Protein AF-A3IGX4-F1 (afdb_monomer)

Secondary structure (DSSP, 8-state):
-PPPP-----HHHHHHHHHHHHHHHHHHHHHHHHHSHHHHHHHTSHHHHHHHHHHHHHHSS--SSHHHHHHHHHHIIIIIHHHHTT---SS-HHHHHHHHHHHHHHHHHTT-SEE-HHHHHHHHHHHHHHHS-TT----HHHHHHIIIIII-SEEEEETTEEEESSHHHHHHHHHHHHHHTTHHHHHHHHHTTT-GGGHHHHHHHHHHSB-HHHHHHHHHS--HHHHHHHHHHTTTSB--HHHHHHHHHHHHHTTTT-HHHHHHHHHHHHHHS-EE-SSSEEEPPPPBHHHHHHHHHHHHTTSS---S------TTTTTSBPBS--HHHHHHHHHHHHT-GGG-BTTBEEEEEPPPHHHHTT-SSPBP-S-TTS--SB---EEEEE-GGGHHHHHHHHTT-HHHHHHHHHHHHHHHTT-TTT-S--HHHHHTS-HHHHHHHHHHHHHHTTTSSSHHHHHIIIIIIT---SS--HHHHHHHHHHTT-EETTEEPPGGGS----SSS-PPTT-----EEEETTEEEES---

Radius of gyration: 28.06 Å; Cα contacts (8 Å, |Δi|>4): 701; chains: 1; bounding box: 70×80×71 Å

Structure (mmCIF, N/CA/C/O backbone):
data_AF-A3IGX4-F1
#
_entry.id   AF-A3IGX4-F1
#
loop_
_atom_site.group_PDB
_atom_site.id
_atom_site.type_symbol
_atom_site.label_atom_id
_atom_site.label_alt_id
_atom_site.label_comp_id
_atom_site.label_asym_id
_atom_site.label_entity_id
_atom_site.label_seq_id
_atom_site.pdbx_PDB_ins_code
_atom_site.Cartn_x
_atom_site.Cartn_y
_atom_site.Cartn_z
_atom_site.occupancy
_atom_site.B_iso_or_equiv
_atom_site.auth_seq_id
_atom_site.auth_comp_id
_atom_site.auth_asym_id
_atom_site.auth_atom_id
_atom_site.pdbx_PDB_model_num
ATOM 1 N N . MET A 1 1 ? 7.700 -53.164 -25.536 1.00 37.16 1 MET A N 1
ATOM 2 C CA . MET A 1 1 ? 8.171 -51.864 -25.018 1.00 37.16 1 MET A CA 1
ATOM 3 C C . MET A 1 1 ? 7.093 -50.872 -25.388 1.00 37.16 1 MET A C 1
ATOM 5 O O . MET A 1 1 ? 6.944 -50.598 -26.568 1.00 37.16 1 MET A O 1
ATOM 9 N N . ASN A 1 2 ? 6.258 -50.500 -24.417 1.00 36.91 2 ASN A N 1
ATOM 10 C CA . ASN A 1 2 ? 5.184 -49.530 -24.612 1.00 36.91 2 ASN A CA 1
ATOM 11 C C . ASN A 1 2 ? 5.800 -48.133 -24.573 1.00 36.91 2 ASN A C 1
ATOM 13 O O . ASN A 1 2 ? 6.368 -47.749 -23.552 1.00 36.91 2 ASN A O 1
ATOM 17 N N . ASP A 1 3 ? 5.703 -47.431 -25.693 1.00 36.25 3 ASP A N 1
ATOM 18 C CA . ASP A 1 3 ? 5.896 -45.988 -25.789 1.00 36.25 3 ASP A CA 1
ATOM 19 C C . ASP A 1 3 ? 4.628 -45.328 -25.209 1.00 36.25 3 ASP A C 1
ATOM 21 O O . ASP A 1 3 ? 3.530 -45.781 -25.553 1.00 36.25 3 ASP A O 1
ATOM 25 N N . PRO A 1 4 ? 4.705 -44.352 -24.287 1.00 43.59 4 PRO A N 1
ATOM 26 C CA . PRO A 1 4 ? 3.504 -43.703 -23.786 1.00 43.59 4 PRO A CA 1
ATOM 27 C C . PRO A 1 4 ? 2.947 -42.791 -24.884 1.00 43.59 4 PRO A C 1
ATOM 29 O O . PRO A 1 4 ? 3.626 -41.874 -25.347 1.00 43.59 4 PRO A O 1
ATOM 32 N N . GLU A 1 5 ? 1.710 -43.062 -25.306 1.00 40.81 5 GLU A N 1
ATOM 33 C CA . GLU A 1 5 ? 0.946 -42.192 -26.198 1.00 40.81 5 GLU A CA 1
ATOM 34 C C . GLU A 1 5 ? 0.907 -40.777 -25.618 1.00 40.81 5 GLU A C 1
ATOM 36 O O . GLU A 1 5 ? 0.406 -40.526 -24.522 1.00 40.81 5 GLU A O 1
ATOM 41 N N . ASN A 1 6 ? 1.485 -39.848 -26.369 1.00 44.06 6 ASN A N 1
ATOM 42 C CA . ASN A 1 6 ? 1.467 -38.430 -26.075 1.00 44.06 6 ASN A CA 1
ATOM 43 C C . ASN A 1 6 ? 0.031 -37.936 -26.332 1.00 44.06 6 ASN A C 1
ATOM 45 O O . ASN A 1 6 ? -0.328 -37.648 -27.475 1.00 44.06 6 ASN A O 1
ATOM 49 N N . GLU A 1 7 ? -0.809 -37.915 -25.293 1.00 48.22 7 GLU A N 1
ATOM 50 C CA . GLU A 1 7 ? -2.168 -37.363 -25.331 1.00 48.22 7 GLU A CA 1
ATOM 51 C C . GLU A 1 7 ? -2.109 -35.882 -25.746 1.00 48.22 7 GLU A C 1
ATOM 53 O O . GLU A 1 7 ? -1.918 -34.974 -24.934 1.00 48.22 7 GLU A O 1
ATOM 58 N N . GLN A 1 8 ? -2.258 -35.617 -27.045 1.00 54.56 8 GLN A N 1
ATOM 59 C CA . GLN A 1 8 ? -2.523 -34.275 -27.546 1.00 54.56 8 GLN A CA 1
ATOM 60 C C . GLN A 1 8 ? -3.914 -33.861 -27.060 1.00 54.56 8 GLN A C 1
ATOM 62 O O . GLN A 1 8 ? -4.932 -34.344 -27.557 1.00 54.56 8 GLN A O 1
ATOM 67 N N . LEU A 1 9 ? -3.949 -32.973 -26.064 1.00 58.16 9 LEU A N 1
ATOM 68 C CA . LEU A 1 9 ? -5.175 -32.351 -25.567 1.00 58.16 9 LEU A CA 1
ATOM 69 C C . LEU A 1 9 ? -5.961 -31.772 -26.751 1.00 58.16 9 LEU A C 1
ATOM 71 O O . LEU A 1 9 ? -5.428 -30.994 -27.542 1.00 58.16 9 LEU A O 1
ATOM 75 N N . THR A 1 10 ? -7.234 -32.147 -26.874 1.00 71.62 10 THR A N 1
ATOM 76 C CA . THR A 1 10 ? -8.124 -31.581 -27.893 1.00 71.62 10 THR A CA 1
ATOM 77 C C . THR A 1 10 ? -8.216 -30.062 -27.724 1.00 71.62 10 THR A C 1
ATOM 79 O O . THR A 1 10 ? -8.159 -29.546 -26.608 1.00 71.62 10 THR A O 1
ATOM 82 N N . GLU A 1 11 ? -8.379 -29.326 -28.827 1.00 67.31 11 GLU A N 1
ATOM 83 C CA . GLU A 1 11 ? -8.369 -27.853 -28.832 1.00 67.31 11 GLU A CA 1
ATOM 84 C C . GLU A 1 11 ? -9.372 -27.241 -27.831 1.00 67.31 11 GLU A C 1
ATOM 86 O O . GLU A 1 11 ? -9.089 -26.219 -27.209 1.00 67.31 11 GLU A O 1
ATOM 91 N N . GLY A 1 12 ? -10.511 -27.905 -27.599 1.00 67.50 12 GLY A N 1
ATOM 92 C CA . GLY A 1 12 ? -11.487 -27.509 -26.580 1.00 67.50 12 GLY A CA 1
ATOM 93 C C . GLY A 1 12 ? -10.979 -27.661 -25.141 1.00 67.50 12 GLY A C 1
ATOM 94 O O . GLY A 1 12 ? -11.166 -26.757 -24.333 1.00 67.50 12 GLY A O 1
ATOM 95 N N . VAL A 1 13 ? -10.287 -28.759 -24.824 1.00 69.75 13 VAL A N 1
ATOM 96 C CA . VAL A 1 13 ? -9.706 -28.995 -23.488 1.00 69.75 13 VAL A CA 1
ATOM 97 C C . VAL A 1 13 ? -8.517 -28.063 -23.239 1.00 69.75 13 VAL A C 1
ATOM 99 O O . VAL A 1 13 ? -8.359 -27.553 -22.131 1.00 69.75 13 VAL A O 1
ATOM 102 N N . ALA A 1 14 ? -7.719 -27.776 -24.271 1.00 68.94 14 ALA A N 1
ATOM 103 C CA . ALA A 1 14 ? -6.631 -26.804 -24.191 1.00 68.94 14 ALA A CA 1
ATOM 104 C C . ALA A 1 14 ? -7.142 -25.378 -23.910 1.00 68.94 14 ALA A C 1
ATOM 106 O O . ALA A 1 14 ? -6.570 -24.688 -23.068 1.00 68.94 14 ALA A O 1
ATOM 107 N N . ARG A 1 15 ? -8.243 -24.954 -24.553 1.00 70.88 15 ARG A N 1
ATOM 108 C CA . ARG A 1 15 ? -8.880 -23.649 -24.290 1.00 70.88 15 ARG A CA 1
ATOM 109 C C . ARG A 1 15 ? -9.440 -23.554 -22.873 1.00 70.88 15 ARG A C 1
ATOM 111 O O . ARG A 1 15 ? -9.095 -22.618 -22.169 1.00 70.88 15 ARG A O 1
ATOM 118 N N . ILE A 1 16 ? -10.208 -24.551 -22.425 1.00 72.88 16 ILE A N 1
ATOM 119 C CA . ILE A 1 16 ? -10.780 -24.566 -21.065 1.00 72.88 16 ILE A CA 1
ATOM 120 C C . ILE A 1 16 ? -9.674 -24.496 -20.006 1.00 72.88 16 ILE A C 1
ATOM 122 O O . ILE A 1 16 ? -9.765 -23.711 -19.066 1.00 72.88 16 ILE A O 1
ATOM 126 N N . ARG A 1 17 ? -8.601 -25.278 -20.176 1.00 71.81 17 ARG A N 1
ATOM 127 C CA . ARG A 1 17 ? -7.460 -25.265 -19.255 1.00 71.81 17 ARG A CA 1
ATOM 128 C C . ARG A 1 17 ? -6.723 -23.922 -19.269 1.00 71.81 17 ARG A C 1
ATOM 130 O O . ARG A 1 17 ? -6.345 -23.440 -18.208 1.00 71.81 17 ARG A O 1
ATOM 137 N N . SER A 1 18 ? -6.549 -23.315 -20.444 1.00 77.31 18 SER A N 1
ATOM 138 C CA . SER A 1 18 ? -5.943 -21.985 -20.584 1.00 77.31 18 SER A CA 1
ATOM 139 C C . SER A 1 18 ? -6.790 -20.893 -19.926 1.00 77.31 18 SER A C 1
ATOM 141 O O . SER A 1 18 ? -6.240 -20.004 -19.280 1.00 77.31 18 SER A O 1
ATOM 143 N N . ASP A 1 19 ? -8.112 -20.947 -20.082 1.00 77.19 19 ASP A N 1
ATOM 144 C CA . ASP A 1 19 ? -9.032 -19.982 -19.477 1.00 77.19 19 ASP A CA 1
ATOM 145 C C . ASP A 1 19 ? -9.048 -20.123 -17.952 1.00 77.19 19 ASP A C 1
ATOM 147 O O . ASP A 1 19 ? -9.011 -19.122 -17.237 1.00 77.19 19 ASP A O 1
ATOM 151 N N . GLN A 1 20 ? -9.030 -21.360 -17.448 1.00 76.38 20 GLN A N 1
ATOM 152 C CA . GLN A 1 20 ? -8.940 -21.632 -16.017 1.00 76.38 20 GLN A CA 1
ATOM 153 C C . GLN A 1 20 ? -7.614 -21.127 -15.429 1.00 76.38 20 GLN A C 1
ATOM 155 O O . GLN A 1 20 ? -7.620 -20.417 -14.428 1.00 76.38 20 GLN A O 1
ATOM 160 N N . GLU A 1 21 ? -6.482 -21.408 -16.078 1.00 76.94 21 GLU A N 1
ATOM 161 C CA . GLU A 1 21 ? -5.171 -20.909 -15.645 1.00 76.94 21 GLU A CA 1
ATOM 162 C C . GLU A 1 21 ? -5.111 -19.371 -15.668 1.00 76.94 21 GLU A C 1
ATOM 164 O O . GLU A 1 21 ? -4.535 -18.745 -14.776 1.00 76.94 21 GLU A O 1
ATOM 169 N N . ALA A 1 22 ? -5.734 -18.729 -16.660 1.00 77.25 22 ALA A N 1
ATOM 170 C CA . ALA A 1 22 ? -5.832 -17.274 -16.714 1.00 77.25 22 ALA A CA 1
ATOM 171 C C . ALA A 1 22 ? -6.669 -16.707 -15.555 1.00 77.25 22 ALA A C 1
ATOM 173 O O . ALA A 1 22 ? -6.272 -15.710 -14.950 1.00 77.25 22 ALA A O 1
ATOM 174 N N . GLN A 1 23 ? -7.794 -17.345 -15.215 1.00 78.50 23 GLN A N 1
ATOM 175 C CA . GLN A 1 23 ? -8.632 -16.956 -14.077 1.00 78.50 23 GLN A CA 1
ATOM 176 C C . GLN A 1 23 ? -7.910 -17.142 -12.740 1.00 78.50 23 GLN A C 1
ATOM 178 O O . GLN A 1 23 ? -7.954 -16.245 -11.899 1.00 78.50 23 GLN A O 1
ATOM 183 N N . GLU A 1 24 ? -7.212 -18.263 -12.554 1.00 79.81 24 GLU A N 1
ATOM 184 C CA . GLU A 1 24 ? -6.430 -18.548 -11.347 1.00 79.81 24 GLU A CA 1
ATOM 185 C C . GLU A 1 24 ? -5.298 -17.526 -11.162 1.00 79.81 24 GLU A C 1
ATOM 187 O O . GLU A 1 24 ? -5.155 -16.947 -10.084 1.00 79.81 24 GLU A O 1
ATOM 192 N N . ASN A 1 25 ? -4.548 -17.221 -12.227 1.00 79.25 25 ASN A N 1
ATOM 193 C CA . ASN A 1 25 ? -3.498 -16.201 -12.186 1.00 79.25 25 ASN A CA 1
ATOM 194 C C . ASN A 1 25 ? -4.061 -14.796 -11.926 1.00 79.25 25 ASN A C 1
ATOM 196 O O . ASN A 1 25 ? -3.468 -14.029 -11.170 1.00 79.25 25 ASN A O 1
ATOM 200 N N . ALA A 1 26 ? -5.206 -14.449 -12.523 1.00 82.50 26 ALA A N 1
ATOM 201 C CA . ALA A 1 26 ? -5.862 -13.167 -12.276 1.00 82.50 26 ALA A CA 1
ATOM 202 C C . ALA A 1 26 ? -6.337 -13.046 -10.820 1.00 82.50 26 ALA A C 1
ATOM 204 O O . ALA A 1 26 ? -6.134 -12.007 -10.192 1.00 82.50 26 ALA A O 1
ATOM 205 N N . ALA A 1 27 ? -6.922 -14.111 -10.267 1.00 79.50 27 ALA A N 1
ATOM 206 C CA . ALA A 1 27 ? -7.344 -14.156 -8.873 1.00 79.50 27 ALA A CA 1
ATOM 207 C C . ALA A 1 27 ? -6.150 -14.003 -7.918 1.00 79.50 27 ALA A C 1
ATOM 209 O O . ALA A 1 27 ? -6.226 -13.207 -6.982 1.00 79.50 27 ALA A O 1
ATOM 210 N N . ASP A 1 28 ? -5.037 -14.695 -8.178 1.00 82.25 28 ASP A N 1
ATOM 211 C CA . ASP A 1 28 ? -3.815 -14.582 -7.375 1.00 82.25 28 ASP A CA 1
ATOM 212 C C . ASP A 1 28 ? -3.180 -13.186 -7.471 1.00 82.25 28 ASP A C 1
ATOM 214 O O . ASP A 1 28 ? -2.835 -12.588 -6.450 1.00 82.25 28 ASP A O 1
ATOM 218 N N . LEU A 1 29 ? -3.120 -12.602 -8.672 1.00 83.62 29 LEU A N 1
ATOM 219 C CA . LEU A 1 29 ? -2.664 -11.226 -8.856 1.00 83.62 29 LEU A CA 1
ATOM 220 C C . LEU A 1 29 ? -3.526 -10.246 -8.051 1.00 83.62 29 LEU A C 1
ATOM 222 O O . LEU A 1 29 ? -3.002 -9.411 -7.314 1.00 83.62 29 LEU A O 1
ATOM 226 N N . CYS A 1 30 ? -4.853 -10.358 -8.157 1.00 80.31 30 CYS A N 1
ATOM 227 C CA . CYS A 1 30 ? -5.776 -9.551 -7.367 1.00 80.31 30 CYS A CA 1
ATOM 228 C C . CYS A 1 30 ? -5.617 -9.816 -5.868 1.00 80.31 30 CYS A C 1
ATOM 230 O O . CYS A 1 30 ? -5.821 -8.916 -5.063 1.00 80.31 30 CYS A O 1
ATOM 232 N N . LYS A 1 31 ? -5.284 -11.024 -5.436 1.00 80.19 31 LYS A N 1
ATOM 233 C CA . LYS A 1 31 ? -5.036 -11.292 -4.022 1.00 80.19 31 LYS A CA 1
ATOM 234 C C . LYS A 1 31 ? -3.799 -10.533 -3.538 1.00 80.19 31 LYS A C 1
ATOM 236 O O . LYS A 1 31 ? -3.883 -9.759 -2.591 1.00 80.19 31 LYS A O 1
ATOM 241 N N . GLN A 1 32 ? -2.682 -10.645 -4.251 1.00 80.31 32 GLN A N 1
ATOM 242 C CA . GLN A 1 32 ? -1.430 -9.980 -3.878 1.00 80.31 32 GLN A CA 1
ATOM 243 C C . GLN A 1 32 ? -1.492 -8.454 -3.980 1.00 80.31 32 GLN A C 1
ATOM 245 O O . GLN A 1 32 ? -0.954 -7.760 -3.119 1.00 80.31 32 GLN A O 1
ATOM 250 N N . LEU A 1 33 ? -2.182 -7.923 -4.993 1.00 79.50 33 LEU A N 1
ATOM 251 C CA . LEU A 1 33 ? -2.343 -6.481 -5.182 1.00 79.50 33 LEU A CA 1
ATOM 252 C C . LEU A 1 33 ? -3.046 -5.825 -3.987 1.00 79.50 33 LEU A C 1
ATOM 254 O O . LEU A 1 33 ? -2.643 -4.760 -3.536 1.00 79.50 33 LEU A O 1
ATOM 258 N N . PHE A 1 34 ? -4.090 -6.471 -3.468 1.00 76.00 34 PHE A N 1
ATOM 259 C CA . PHE A 1 34 ? -4.880 -5.945 -2.354 1.00 76.00 34 PHE A CA 1
ATOM 260 C C . PHE A 1 34 ? -4.352 -6.386 -0.980 1.00 76.00 34 PHE A C 1
ATOM 262 O O . PHE A 1 34 ? -4.745 -5.814 0.032 1.00 76.00 34 PHE A O 1
ATOM 269 N N . ALA A 1 35 ? -3.419 -7.341 -0.935 1.00 72.12 35 ALA A N 1
ATOM 270 C CA . ALA A 1 35 ? -2.675 -7.688 0.274 1.00 72.12 35 ALA A CA 1
ATOM 271 C C . ALA A 1 35 ? -1.712 -6.575 0.717 1.00 72.12 35 ALA A C 1
ATOM 273 O O . ALA A 1 35 ? -1.326 -6.544 1.884 1.00 72.12 35 ALA A O 1
ATOM 274 N N . ASN A 1 36 ? -1.316 -5.665 -0.182 1.00 71.94 36 ASN A N 1
ATOM 275 C CA . ASN A 1 36 ? -0.449 -4.531 0.127 1.00 71.94 36 ASN A CA 1
ATOM 276 C C . ASN A 1 36 ? -0.948 -3.252 -0.559 1.00 71.94 36 ASN A C 1
ATOM 278 O O . ASN A 1 36 ? -0.816 -3.070 -1.770 1.00 71.94 36 ASN A O 1
ATOM 282 N N . LEU A 1 37 ? -1.448 -2.324 0.256 1.00 67.00 37 LEU A N 1
ATOM 283 C CA . LEU A 1 37 ? -2.037 -1.058 -0.183 1.00 67.00 37 LEU A CA 1
ATOM 284 C C . LEU A 1 37 ? -1.091 -0.189 -1.036 1.00 67.00 37 LEU A C 1
ATOM 286 O O . LEU A 1 37 ? -1.584 0.592 -1.846 1.00 67.00 37 LEU A O 1
ATOM 290 N N . ALA A 1 38 ? 0.238 -0.375 -0.947 1.00 64.44 38 ALA A N 1
ATOM 291 C CA . ALA A 1 38 ? 1.223 0.333 -1.781 1.00 64.44 38 ALA A CA 1
ATOM 292 C C . ALA A 1 38 ? 0.959 0.142 -3.279 1.00 64.44 38 ALA A C 1
ATOM 294 O O . ALA A 1 38 ? 1.183 1.043 -4.090 1.00 64.44 38 ALA A O 1
ATOM 295 N N . PHE A 1 39 ? 0.498 -1.053 -3.656 1.00 65.19 39 PHE A N 1
ATOM 296 C CA . PHE A 1 39 ? 0.269 -1.394 -5.052 1.00 65.19 39 PHE A CA 1
ATOM 297 C C . PHE A 1 39 ? -1.057 -0.898 -5.581 1.00 65.19 39 PHE A C 1
ATOM 299 O O . PHE A 1 39 ? -1.172 -0.730 -6.791 1.00 65.19 39 PHE A O 1
ATOM 306 N N . ASN A 1 40 ? -2.033 -0.639 -4.715 1.00 62.38 40 ASN A N 1
ATOM 307 C CA . ASN A 1 40 ? -3.336 -0.160 -5.151 1.00 62.38 40 ASN A CA 1
ATOM 308 C C . ASN A 1 40 ? -3.212 1.236 -5.786 1.00 62.38 40 ASN A C 1
ATOM 310 O O . ASN A 1 40 ? -3.733 1.472 -6.874 1.00 62.38 40 ASN A O 1
ATOM 314 N N . ASP A 1 41 ? -2.415 2.124 -5.182 1.00 59.22 41 ASP A N 1
ATOM 315 C CA . ASP A 1 41 ? -2.112 3.434 -5.771 1.00 59.22 41 ASP A CA 1
ATOM 316 C C . ASP A 1 41 ? -1.296 3.314 -7.064 1.00 59.22 41 ASP A C 1
ATOM 318 O O . ASP A 1 41 ? -1.547 4.029 -8.035 1.00 59.22 41 ASP A O 1
ATOM 322 N N . LEU A 1 42 ? -0.357 2.365 -7.118 1.00 62.91 42 LEU A N 1
ATOM 323 C CA . LEU A 1 42 ? 0.476 2.134 -8.296 1.00 62.91 42 LEU A CA 1
ATOM 324 C C . LEU A 1 42 ? -0.337 1.576 -9.479 1.00 62.91 42 LEU A C 1
ATOM 326 O O . LEU A 1 42 ? -0.167 2.010 -10.616 1.00 62.91 42 LEU A O 1
ATOM 330 N N . ALA A 1 43 ? -1.265 0.659 -9.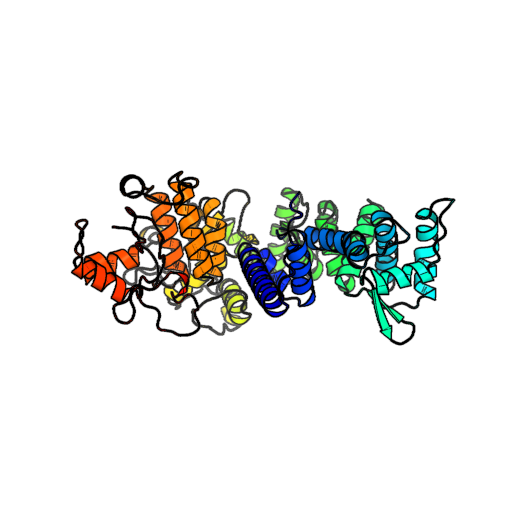212 1.00 64.62 43 ALA A N 1
ATOM 331 C CA . ALA A 1 43 ? -2.123 0.002 -10.195 1.00 64.62 43 ALA A CA 1
ATOM 332 C C . ALA A 1 43 ? -3.176 0.923 -10.836 1.00 64.62 43 ALA A C 1
ATOM 334 O O . ALA A 1 43 ? -3.791 0.543 -11.831 1.00 64.62 43 ALA A O 1
ATOM 335 N N . ARG A 1 44 ? -3.373 2.146 -10.325 1.00 63.47 44 ARG A N 1
ATOM 336 C CA . ARG A 1 44 ? -4.262 3.148 -10.946 1.00 63.47 44 ARG A CA 1
ATOM 337 C C . ARG A 1 44 ? -3.743 3.664 -12.281 1.00 63.47 44 ARG A C 1
ATOM 339 O O . ARG A 1 44 ? -4.524 4.155 -13.092 1.00 63.47 44 ARG A O 1
ATOM 346 N N . ASN A 1 45 ? -2.438 3.562 -12.517 1.00 61.34 45 ASN A N 1
ATOM 347 C CA . ASN A 1 45 ? -1.857 3.895 -13.805 1.00 61.34 45 ASN A CA 1
ATOM 348 C C . ASN A 1 45 ? -1.975 2.670 -14.744 1.00 61.34 45 ASN A C 1
ATOM 350 O O . ASN A 1 45 ? -1.410 1.619 -14.429 1.00 61.34 45 ASN A O 1
ATOM 354 N N . PRO A 1 46 ? -2.667 2.782 -15.900 1.00 63.91 46 PRO A N 1
ATOM 355 C CA . PRO A 1 46 ? -2.883 1.674 -16.839 1.00 63.91 46 PRO A CA 1
ATOM 356 C C . PRO A 1 46 ? -1.603 0.953 -17.288 1.00 63.91 46 PRO A C 1
ATOM 358 O O . PRO A 1 46 ? -1.605 -0.260 -17.511 1.00 63.91 46 PRO A O 1
ATOM 361 N N . LEU A 1 47 ? -0.484 1.678 -17.376 1.00 63.44 47 LEU A N 1
ATOM 362 C CA . LEU A 1 47 ? 0.820 1.074 -17.617 1.00 63.44 47 LEU A CA 1
ATOM 363 C C . LEU A 1 47 ? 1.245 0.210 -16.434 1.00 63.44 47 LEU A C 1
ATOM 365 O O . LEU A 1 47 ? 1.639 -0.938 -16.611 1.00 63.44 47 LEU A O 1
ATOM 369 N N . LEU A 1 48 ? 1.192 0.773 -15.231 1.00 67.75 48 LEU A N 1
ATOM 370 C CA . LEU A 1 48 ? 1.688 0.124 -14.029 1.00 67.75 48 LEU A CA 1
ATOM 371 C C . LEU A 1 48 ? 0.886 -1.133 -13.696 1.00 67.75 48 LEU A C 1
ATOM 373 O O . LEU A 1 48 ? 1.493 -2.126 -13.321 1.00 67.75 48 LEU A O 1
ATOM 377 N N . ILE A 1 49 ? -0.430 -1.167 -13.921 1.00 75.25 49 ILE A N 1
ATOM 378 C CA . ILE A 1 49 ? -1.191 -2.421 -13.789 1.00 75.25 49 ILE A CA 1
ATOM 379 C C . ILE A 1 49 ? -0.782 -3.457 -14.841 1.00 75.25 49 ILE A C 1
ATOM 381 O O . ILE A 1 49 ? -0.620 -4.631 -14.513 1.00 75.25 49 ILE A O 1
ATOM 385 N N . THR A 1 50 ? -0.534 -3.033 -16.084 1.00 73.19 50 THR A N 1
ATOM 386 C CA . THR A 1 50 ? -0.038 -3.925 -17.146 1.00 73.19 50 THR A CA 1
ATOM 387 C C . THR A 1 50 ? 1.332 -4.496 -16.769 1.00 73.19 50 THR A C 1
ATOM 389 O O . THR A 1 50 ? 1.588 -5.689 -16.898 1.00 73.19 50 THR A O 1
ATOM 392 N N . MET A 1 51 ? 2.199 -3.651 -16.227 1.00 70.88 51 MET A N 1
ATOM 393 C CA . MET A 1 51 ? 3.528 -3.970 -15.716 1.00 70.88 51 MET A CA 1
ATOM 394 C C . MET A 1 51 ? 3.515 -4.914 -14.511 1.00 70.88 51 MET A C 1
ATOM 396 O O . MET A 1 51 ? 4.285 -5.875 -14.468 1.00 70.88 51 MET A O 1
ATOM 400 N N . ILE A 1 52 ? 2.632 -4.656 -13.547 1.00 76.44 52 ILE A N 1
ATOM 401 C CA . ILE A 1 52 ? 2.386 -5.504 -12.379 1.00 76.44 52 ILE A CA 1
ATOM 402 C C . ILE A 1 52 ? 1.917 -6.883 -12.858 1.00 76.44 52 ILE A C 1
ATOM 404 O O . ILE A 1 52 ? 2.481 -7.890 -12.438 1.00 76.44 52 ILE A O 1
ATOM 408 N N . ALA A 1 53 ? 0.963 -6.941 -13.792 1.00 80.75 53 ALA A N 1
ATOM 409 C CA . ALA A 1 53 ? 0.461 -8.196 -14.350 1.00 80.75 53 ALA A CA 1
ATOM 410 C C . ALA A 1 53 ? 1.544 -8.982 -15.110 1.00 80.75 53 ALA A C 1
ATOM 412 O O . ALA A 1 53 ? 1.652 -10.197 -14.951 1.00 80.75 53 ALA A O 1
ATOM 413 N N . VAL A 1 54 ? 2.386 -8.303 -15.900 1.00 74.88 54 VAL A N 1
ATOM 414 C CA . VAL A 1 54 ? 3.521 -8.932 -16.600 1.00 74.88 54 VAL A CA 1
ATOM 415 C C . VAL A 1 54 ? 4.546 -9.484 -15.608 1.00 74.88 54 VAL A C 1
ATOM 417 O O . VAL A 1 54 ? 5.016 -10.606 -15.783 1.00 74.88 54 VAL A O 1
ATOM 420 N N . THR A 1 55 ? 4.864 -8.733 -14.552 1.00 74.75 55 THR A N 1
ATOM 421 C CA . THR A 1 55 ? 5.815 -9.167 -13.515 1.00 74.75 55 THR A CA 1
ATOM 422 C C . THR A 1 55 ? 5.274 -10.367 -12.743 1.00 74.75 55 THR A C 1
ATOM 424 O O . THR A 1 55 ? 5.975 -11.364 -12.587 1.00 74.75 55 THR A O 1
ATOM 427 N N . HIS A 1 56 ? 4.008 -10.310 -12.321 1.00 83.12 56 HIS A N 1
ATOM 428 C CA . HIS A 1 56 ? 3.332 -11.405 -11.625 1.00 83.12 56 HIS A CA 1
ATOM 429 C C . HIS A 1 56 ? 3.280 -12.677 -12.472 1.00 83.12 56 HIS A C 1
ATOM 431 O O . HIS A 1 56 ? 3.631 -13.747 -11.984 1.00 83.12 56 HIS A O 1
ATOM 437 N N . ARG A 1 57 ? 2.976 -12.565 -13.771 1.00 78.00 57 ARG A N 1
ATOM 438 C CA . ARG A 1 57 ? 2.992 -13.714 -14.688 1.00 78.00 57 ARG A CA 1
ATOM 439 C C . ARG A 1 57 ? 4.354 -14.415 -14.739 1.00 78.00 57 ARG A C 1
ATOM 441 O O . ARG A 1 57 ? 4.403 -15.628 -14.926 1.00 78.00 57 ARG A O 1
ATOM 448 N N . SER A 1 58 ? 5.451 -13.669 -14.616 1.00 70.38 58 SER A N 1
ATOM 449 C CA . SER A 1 58 ? 6.806 -14.225 -14.692 1.00 70.38 58 SER A CA 1
ATOM 450 C C . SER A 1 58 ? 7.353 -14.713 -13.352 1.00 70.38 58 SER A C 1
ATOM 452 O O . SER A 1 58 ? 8.028 -15.739 -13.329 1.00 70.38 58 SER A O 1
ATOM 454 N N . GLU A 1 59 ? 7.079 -14.015 -12.248 1.00 67.44 59 GLU A N 1
ATOM 455 C CA . GLU A 1 59 ? 7.694 -14.301 -10.941 1.00 67.44 59 GLU A CA 1
ATOM 456 C C . GLU A 1 59 ? 6.725 -14.850 -9.887 1.00 67.44 59 GLU A C 1
ATOM 458 O O . GLU A 1 59 ? 7.157 -15.234 -8.802 1.00 67.44 59 GLU A O 1
ATOM 463 N N . LYS A 1 60 ? 5.423 -14.913 -10.191 1.00 71.06 60 LYS A N 1
ATOM 464 C CA . LYS A 1 60 ? 4.310 -15.260 -9.288 1.00 71.06 60 LYS A CA 1
ATOM 465 C C . LYS A 1 60 ? 4.156 -14.374 -8.055 1.00 71.06 60 LYS A C 1
ATOM 467 O O . LYS A 1 60 ? 3.075 -14.378 -7.491 1.00 71.06 60 LYS A O 1
ATOM 472 N N . THR A 1 61 ? 5.167 -13.618 -7.628 1.00 71.69 61 THR A N 1
ATOM 473 C CA . THR A 1 61 ? 5.089 -12.695 -6.489 1.00 71.69 61 THR A CA 1
ATOM 474 C C . THR A 1 61 ? 5.319 -11.249 -6.908 1.00 71.69 61 THR A C 1
ATOM 476 O O . THR A 1 61 ? 6.208 -10.939 -7.708 1.00 71.69 61 THR A O 1
ATOM 479 N N . LEU A 1 62 ? 4.517 -10.338 -6.359 1.00 70.62 62 LEU A N 1
ATOM 480 C CA . LEU A 1 62 ? 4.725 -8.907 -6.547 1.00 70.62 62 LEU A CA 1
ATOM 481 C C . LEU A 1 62 ? 5.855 -8.383 -5.637 1.00 70.62 62 LEU A C 1
ATOM 483 O O . LEU A 1 62 ? 5.981 -8.838 -4.499 1.00 70.62 62 LEU A O 1
ATOM 487 N N . PRO A 1 63 ? 6.682 -7.433 -6.123 1.00 68.19 63 PRO A N 1
ATOM 488 C CA . PRO A 1 63 ? 7.563 -6.584 -5.305 1.00 68.19 63 PRO A CA 1
ATOM 489 C C . PRO A 1 63 ? 6.870 -5.958 -4.098 1.00 68.19 63 PRO A C 1
ATOM 491 O O . PRO A 1 63 ? 5.658 -6.052 -3.991 1.00 68.19 63 PRO A O 1
ATOM 494 N N . THR A 1 64 ? 7.597 -5.238 -3.237 1.00 63.31 64 THR A N 1
ATOM 495 C CA . THR A 1 64 ? 6.983 -4.350 -2.217 1.00 63.31 64 THR A CA 1
ATOM 496 C C . THR A 1 64 ? 7.210 -2.861 -2.477 1.00 63.31 64 THR A C 1
ATOM 498 O O . THR A 1 64 ? 6.507 -2.031 -1.907 1.00 63.31 64 THR A O 1
ATOM 501 N N . GLU A 1 65 ? 8.142 -2.512 -3.369 1.00 70.38 65 GLU A N 1
ATOM 502 C CA . GLU A 1 65 ? 8.524 -1.128 -3.673 1.00 70.38 65 GLU A CA 1
ATOM 503 C C . GLU A 1 65 ? 8.402 -0.799 -5.170 1.00 70.38 65 GLU A C 1
ATOM 505 O O . GLU A 1 65 ? 8.631 -1.646 -6.039 1.00 70.38 65 GLU A O 1
ATOM 510 N N . ARG A 1 66 ? 8.092 0.470 -5.488 1.00 75.12 66 ARG A N 1
ATOM 511 C CA . ARG A 1 66 ? 7.990 0.956 -6.878 1.00 75.12 66 ARG A CA 1
ATOM 512 C C . ARG A 1 66 ? 9.316 0.798 -7.626 1.00 75.12 66 ARG A C 1
ATOM 514 O O . ARG A 1 66 ? 9.301 0.345 -8.761 1.00 75.12 66 ARG A O 1
ATOM 521 N N . GLU A 1 67 ? 10.453 1.115 -7.005 1.00 82.44 67 GLU A N 1
ATOM 522 C CA . GLU A 1 67 ? 11.783 0.923 -7.617 1.00 82.44 67 GLU A CA 1
ATOM 523 C C . GLU A 1 67 ? 12.011 -0.528 -8.037 1.00 82.44 67 GLU A C 1
ATOM 525 O O . GLU A 1 67 ? 12.406 -0.785 -9.174 1.00 82.44 67 GLU A O 1
ATOM 530 N N . GLU A 1 68 ? 11.713 -1.470 -7.143 1.00 80.88 68 GLU A N 1
ATOM 531 C CA . GLU A 1 68 ? 11.903 -2.889 -7.401 1.00 80.88 68 GLU A CA 1
ATOM 532 C C . GLU A 1 68 ? 11.031 -3.371 -8.562 1.00 80.88 68 GLU A C 1
ATOM 534 O O . GLU A 1 68 ? 11.501 -4.147 -9.394 1.00 80.88 68 GLU A O 1
ATOM 539 N N . LEU A 1 69 ? 9.794 -2.880 -8.660 1.00 78.81 69 LEU A N 1
ATOM 540 C CA . LEU A 1 69 ? 8.930 -3.173 -9.798 1.00 78.81 69 LEU A CA 1
ATOM 541 C C . LEU A 1 69 ? 9.584 -2.747 -11.119 1.00 78.81 69 LEU A C 1
ATOM 543 O O . LEU A 1 69 ? 9.711 -3.569 -12.027 1.00 78.81 69 LEU A O 1
ATOM 547 N N . TYR A 1 70 ? 10.059 -1.502 -11.224 1.00 84.25 70 TYR A N 1
ATOM 548 C CA . TYR A 1 70 ? 10.736 -1.033 -12.440 1.00 84.25 70 TYR A CA 1
ATOM 549 C C . TYR A 1 70 ? 12.017 -1.819 -12.719 1.00 84.25 70 TYR A C 1
ATOM 551 O O . TYR A 1 70 ? 12.256 -2.205 -13.864 1.00 84.25 70 TYR A O 1
ATOM 559 N N . ARG A 1 71 ? 12.806 -2.137 -11.686 1.00 87.56 71 ARG A N 1
ATOM 560 C CA . ARG A 1 71 ? 13.996 -2.985 -11.815 1.00 87.56 71 ARG A CA 1
ATOM 561 C C . ARG A 1 71 ? 13.643 -4.325 -12.458 1.00 87.56 71 ARG A C 1
ATOM 563 O O . ARG A 1 71 ? 14.160 -4.619 -13.536 1.00 87.56 71 ARG A O 1
ATOM 570 N N . LYS A 1 72 ? 12.706 -5.071 -11.865 1.00 83.81 72 LYS A N 1
ATOM 571 C CA . LYS A 1 72 ? 12.277 -6.389 -12.354 1.00 83.81 72 LYS A CA 1
ATOM 572 C C . LYS A 1 72 ? 11.712 -6.337 -13.768 1.00 83.81 72 LYS A C 1
ATOM 574 O O . LYS A 1 72 ? 12.042 -7.186 -14.589 1.00 83.81 72 LYS A O 1
ATOM 579 N N . ILE A 1 73 ? 10.919 -5.317 -14.095 1.00 82.31 73 ILE A N 1
ATOM 580 C CA . ILE A 1 73 ? 10.357 -5.175 -15.444 1.00 82.31 73 ILE A CA 1
ATOM 581 C C . ILE A 1 73 ? 11.449 -4.896 -16.464 1.00 82.31 73 ILE A C 1
ATOM 583 O O . ILE A 1 73 ? 11.462 -5.518 -17.523 1.00 82.31 73 ILE A O 1
ATOM 587 N N . THR A 1 74 ? 12.375 -3.982 -16.167 1.00 88.69 74 THR A N 1
ATOM 588 C CA . THR A 1 74 ? 13.485 -3.716 -17.091 1.00 88.69 74 THR A CA 1
ATOM 589 C C . THR A 1 74 ? 14.333 -4.967 -17.309 1.00 88.69 74 THR A C 1
ATOM 591 O O . THR A 1 74 ? 14.692 -5.259 -18.448 1.00 88.69 74 THR A O 1
ATOM 594 N N . ASP A 1 75 ? 14.569 -5.756 -16.260 1.00 87.69 75 ASP A N 1
ATOM 595 C CA . ASP A 1 75 ? 15.322 -7.006 -16.351 1.00 87.69 75 ASP A CA 1
ATOM 596 C C . ASP A 1 75 ? 14.557 -8.069 -17.167 1.00 87.69 75 ASP A C 1
ATOM 598 O O . ASP A 1 75 ? 15.147 -8.714 -18.039 1.00 87.69 75 ASP A O 1
ATOM 602 N N . LEU A 1 76 ? 13.237 -8.191 -16.980 1.00 84.31 76 LEU A N 1
ATOM 603 C CA . LEU A 1 76 ? 12.350 -9.071 -17.752 1.00 84.31 76 LEU A CA 1
ATOM 604 C C . LEU A 1 76 ? 12.311 -8.683 -19.236 1.00 84.31 76 LEU A C 1
ATOM 606 O O . LEU A 1 76 ? 12.442 -9.551 -20.103 1.00 84.31 76 LEU A O 1
ATOM 610 N N . LEU A 1 77 ? 12.158 -7.394 -19.551 1.00 86.19 77 LEU A N 1
ATOM 611 C CA . LEU A 1 77 ? 12.082 -6.898 -20.930 1.00 86.19 77 LEU A CA 1
ATOM 612 C C . LEU A 1 77 ? 13.412 -7.043 -21.679 1.00 86.19 77 LEU A C 1
ATOM 614 O O . LEU A 1 77 ? 13.404 -7.297 -22.884 1.00 86.19 77 LEU A O 1
ATOM 618 N N . LEU A 1 78 ? 14.539 -6.915 -20.975 1.00 89.94 78 LEU A N 1
ATOM 619 C CA . LEU A 1 78 ? 15.878 -7.050 -21.552 1.00 89.94 78 LEU A CA 1
ATOM 620 C C . LEU A 1 78 ? 16.392 -8.498 -21.582 1.00 89.94 78 LEU A C 1
ATOM 622 O O . LEU A 1 78 ? 17.276 -8.793 -22.382 1.00 89.94 78 LEU A O 1
ATOM 626 N N . SER A 1 79 ? 15.866 -9.398 -20.745 1.00 86.06 79 SER A N 1
ATOM 627 C CA . SER A 1 79 ? 16.394 -10.769 -20.611 1.00 86.06 79 SER A CA 1
ATOM 628 C C . SER A 1 79 ? 15.383 -11.835 -21.028 1.00 86.06 79 SER A C 1
ATOM 630 O O . SER A 1 79 ? 15.653 -12.651 -21.908 1.00 86.06 79 SER A O 1
ATOM 632 N N . THR A 1 80 ? 14.195 -11.817 -20.427 1.00 78.56 80 THR A N 1
ATOM 633 C CA . THR A 1 80 ? 13.192 -12.886 -20.545 1.00 78.56 80 THR A CA 1
ATOM 634 C C . THR A 1 80 ? 12.365 -12.761 -21.826 1.00 78.56 80 THR A C 1
ATOM 636 O O . THR A 1 80 ? 12.098 -13.752 -22.506 1.00 78.56 80 THR A O 1
ATOM 639 N N . ARG A 1 81 ? 11.980 -11.539 -22.218 1.00 78.06 81 ARG A N 1
ATOM 640 C CA . ARG A 1 81 ? 11.154 -11.295 -23.416 1.00 78.06 81 ARG A CA 1
ATOM 641 C C . ARG A 1 81 ? 11.820 -11.725 -24.738 1.00 78.06 81 ARG A C 1
ATOM 643 O O . ARG A 1 81 ? 11.123 -12.358 -25.534 1.00 78.06 81 ARG A O 1
ATOM 650 N N . PRO A 1 82 ? 13.118 -11.450 -24.997 1.00 81.75 82 PRO A N 1
ATOM 651 C CA . PRO A 1 82 ? 13.811 -11.964 -26.182 1.00 81.75 82 PRO A CA 1
ATOM 652 C C . PRO A 1 82 ? 13.762 -13.494 -26.269 1.00 81.75 82 PRO A C 1
ATOM 654 O O . PRO A 1 82 ? 13.395 -14.036 -27.311 1.00 81.75 82 PRO A O 1
ATOM 657 N N . TYR A 1 83 ? 14.013 -14.181 -25.147 1.00 72.75 83 TYR A N 1
ATOM 658 C CA . TYR A 1 83 ? 13.972 -15.642 -25.069 1.00 72.75 83 TYR A CA 1
ATOM 659 C C . TYR A 1 83 ? 12.600 -16.203 -25.476 1.00 72.75 83 TYR A C 1
ATOM 661 O O . TYR A 1 83 ? 12.527 -17.096 -26.314 1.00 72.75 83 TYR A O 1
ATOM 669 N N . HIS A 1 84 ? 11.499 -15.625 -24.979 1.00 70.44 84 HIS A N 1
ATOM 670 C CA . HIS A 1 84 ? 10.143 -16.038 -25.377 1.00 70.44 84 HIS A CA 1
ATOM 671 C C . HIS A 1 84 ? 9.807 -15.756 -26.847 1.00 70.44 84 HIS A C 1
ATOM 673 O O . HIS A 1 84 ? 8.981 -16.456 -27.430 1.00 70.44 84 HIS A O 1
ATOM 679 N N . LYS A 1 85 ? 10.438 -14.749 -27.459 1.00 73.50 85 LYS A N 1
ATOM 680 C CA . LYS A 1 85 ? 10.332 -14.471 -28.899 1.00 73.50 85 LYS A CA 1
ATOM 681 C C . LYS A 1 85 ? 11.254 -15.361 -29.747 1.00 73.50 85 LYS A C 1
ATOM 683 O O . LYS A 1 85 ? 11.336 -15.146 -30.953 1.00 73.50 85 LYS A O 1
ATOM 688 N N . ASN A 1 86 ? 11.936 -16.342 -29.144 1.00 79.69 86 ASN A N 1
ATOM 689 C CA . ASN A 1 86 ? 12.954 -17.180 -29.786 1.00 79.69 86 ASN A CA 1
ATOM 690 C C . ASN A 1 86 ? 14.037 -16.349 -30.496 1.00 79.69 86 ASN A C 1
ATOM 692 O O . ASN A 1 86 ? 14.500 -16.699 -31.580 1.00 79.69 86 ASN A O 1
ATOM 696 N N . THR A 1 87 ? 14.421 -15.224 -29.891 1.00 85.69 87 THR A N 1
ATOM 697 C CA . THR A 1 87 ? 15.452 -14.321 -30.405 1.00 85.69 87 THR A CA 1
ATOM 698 C C . THR A 1 87 ? 16.420 -13.925 -29.293 1.00 85.69 87 THR A C 1
ATOM 700 O O . THR A 1 87 ? 16.178 -14.171 -28.111 1.00 85.69 87 THR A O 1
ATOM 703 N N . LEU A 1 88 ? 17.540 -13.314 -29.662 1.00 84.38 88 LEU A N 1
ATOM 704 C CA . LEU A 1 88 ? 18.551 -12.830 -28.731 1.00 84.38 88 LEU A CA 1
ATOM 705 C C . LEU A 1 88 ? 18.861 -11.370 -29.047 1.00 84.38 88 LEU A C 1
ATOM 707 O O . LEU A 1 88 ? 18.935 -10.983 -30.212 1.00 84.38 88 LEU A O 1
ATOM 711 N N . LEU A 1 89 ? 19.057 -10.571 -27.999 1.00 89.00 89 LEU A N 1
ATOM 712 C CA . LEU A 1 89 ? 19.629 -9.237 -28.151 1.00 89.00 89 LEU A CA 1
ATOM 713 C C . LEU A 1 89 ? 21.107 -9.362 -28.509 1.00 89.00 89 LEU A C 1
ATOM 715 O O . LEU A 1 89 ? 21.776 -10.306 -28.082 1.00 89.00 89 LEU A O 1
ATOM 719 N N . THR A 1 90 ? 21.628 -8.393 -29.261 1.00 90.75 90 THR A N 1
ATOM 720 C CA . THR A 1 90 ? 23.056 -8.374 -29.582 1.00 90.75 90 THR A CA 1
ATOM 721 C C . THR A 1 90 ? 23.866 -8.201 -28.294 1.00 90.75 90 THR A C 1
ATOM 723 O O . THR A 1 90 ? 24.769 -8.986 -28.024 1.00 90.75 90 THR A O 1
ATOM 726 N N . LEU A 1 91 ? 23.536 -7.215 -27.459 1.00 91.56 91 LEU A N 1
ATOM 727 C CA . LEU A 1 91 ? 24.246 -6.979 -26.198 1.00 91.56 91 LEU A CA 1
ATOM 728 C C . LEU A 1 91 ? 23.566 -7.663 -25.008 1.00 91.56 91 LEU A C 1
ATOM 730 O O . LEU A 1 91 ? 22.380 -7.989 -25.034 1.00 91.56 91 LEU A O 1
ATOM 734 N N . THR A 1 92 ? 24.326 -7.831 -23.923 1.00 91.62 92 THR A N 1
ATOM 735 C CA . THR A 1 92 ? 23.786 -8.309 -22.644 1.00 91.62 92 THR A CA 1
ATOM 736 C C . THR A 1 92 ? 22.763 -7.322 -22.076 1.00 91.62 92 THR A C 1
ATOM 738 O O . THR A 1 92 ? 22.842 -6.117 -22.326 1.00 91.62 92 THR A O 1
ATOM 741 N N . ALA A 1 93 ? 21.836 -7.807 -21.243 1.00 90.81 93 ALA A N 1
ATOM 742 C CA . ALA A 1 93 ? 20.859 -6.955 -20.560 1.00 90.81 93 ALA A CA 1
ATOM 743 C C . ALA A 1 93 ? 21.528 -5.805 -19.782 1.00 90.81 93 ALA A C 1
ATOM 745 O O . ALA A 1 93 ? 21.078 -4.664 -19.856 1.00 90.81 93 ALA A O 1
ATOM 746 N N . LYS A 1 94 ? 22.660 -6.079 -19.117 1.00 93.81 94 LYS A N 1
ATOM 747 C CA . LYS A 1 94 ? 23.461 -5.068 -18.412 1.00 93.81 94 LYS A CA 1
ATOM 748 C C . LYS A 1 94 ? 23.951 -3.960 -19.352 1.00 93.81 94 LYS A C 1
ATOM 750 O O . LYS A 1 94 ? 23.789 -2.787 -19.036 1.00 93.81 94 LYS A O 1
ATOM 755 N N . ASN A 1 95 ? 24.526 -4.318 -20.498 1.00 94.44 95 ASN A N 1
ATOM 756 C CA . ASN A 1 95 ? 25.072 -3.340 -21.442 1.00 94.44 95 ASN A CA 1
ATOM 757 C C . ASN A 1 95 ? 23.958 -2.537 -22.131 1.00 94.44 95 ASN A C 1
ATOM 759 O O . ASN A 1 95 ? 24.058 -1.318 -22.230 1.00 94.44 95 ASN A O 1
ATOM 763 N N . ASN A 1 96 ? 22.856 -3.189 -22.520 1.00 95.75 96 ASN A N 1
ATOM 764 C CA . ASN A 1 96 ? 21.680 -2.489 -23.047 1.00 95.75 96 ASN A CA 1
ATOM 765 C C . ASN A 1 96 ? 21.117 -1.484 -22.032 1.00 95.75 96 ASN A C 1
ATOM 767 O O . ASN A 1 96 ? 20.787 -0.359 -22.398 1.00 95.75 96 ASN A O 1
ATOM 771 N N . LYS A 1 97 ? 21.063 -1.857 -20.747 1.00 96.44 97 LYS A N 1
ATOM 772 C CA . LYS A 1 97 ? 20.623 -0.977 -19.656 1.00 96.44 97 LYS A CA 1
ATOM 773 C C . LYS A 1 97 ? 21.500 0.270 -19.528 1.00 96.44 97 LYS A C 1
ATOM 775 O O . LYS A 1 97 ? 20.951 1.360 -19.431 1.00 96.44 97 LYS A O 1
ATOM 780 N N . ILE A 1 98 ? 22.827 0.135 -19.598 1.00 96.94 98 ILE A N 1
ATOM 781 C CA . ILE A 1 98 ? 23.766 1.275 -19.552 1.00 96.94 98 ILE A CA 1
ATOM 782 C C . ILE A 1 98 ? 23.540 2.236 -20.732 1.00 96.94 98 ILE A C 1
ATOM 784 O O . ILE A 1 98 ? 23.557 3.453 -20.564 1.00 96.94 98 ILE A O 1
ATOM 788 N N . ILE A 1 99 ? 23.280 1.711 -21.930 1.00 97.69 99 ILE A N 1
ATOM 789 C CA . ILE A 1 99 ? 23.012 2.547 -23.110 1.00 97.69 99 ILE A CA 1
ATOM 790 C C . ILE A 1 99 ? 21.667 3.282 -22.969 1.00 97.69 99 ILE A C 1
ATOM 792 O O . ILE A 1 99 ? 21.583 4.482 -23.235 1.00 97.69 99 ILE A O 1
ATOM 796 N N . LEU A 1 100 ? 20.621 2.588 -22.504 1.00 98.19 100 LEU A N 1
ATOM 797 C CA . LEU A 1 100 ? 19.300 3.180 -22.256 1.00 98.19 100 LEU A CA 1
ATOM 798 C C . LEU A 1 100 ? 19.332 4.253 -21.158 1.00 98.19 100 LEU A C 1
ATOM 800 O O . LEU A 1 100 ? 18.646 5.261 -21.288 1.00 98.19 100 LEU A O 1
ATOM 804 N N . GLN A 1 101 ? 20.147 4.068 -20.115 1.00 98.31 101 GLN A N 1
ATOM 805 C CA . GLN A 1 101 ? 20.415 5.072 -19.077 1.00 98.31 101 GLN A CA 1
ATOM 806 C C . GLN A 1 101 ? 20.926 6.391 -19.672 1.00 98.31 101 GLN A C 1
ATOM 808 O O . GLN A 1 101 ? 20.407 7.455 -19.338 1.00 98.31 101 GLN A O 1
ATOM 813 N N . VAL A 1 102 ? 21.909 6.323 -20.577 1.00 98.12 102 VAL A N 1
ATOM 814 C CA . VAL A 1 102 ? 22.474 7.512 -21.239 1.00 98.12 102 VAL A CA 1
ATOM 815 C C . VAL A 1 102 ? 21.443 8.177 -22.145 1.00 98.12 102 VAL A C 1
ATOM 817 O O . VAL A 1 102 ? 21.244 9.386 -22.048 1.00 98.12 102 VAL A O 1
ATOM 820 N N . LEU A 1 103 ? 20.741 7.396 -22.974 1.00 98.44 103 LEU A N 1
ATOM 821 C CA . LEU A 1 103 ? 19.676 7.910 -23.841 1.00 98.44 103 LEU A CA 1
ATOM 822 C C . LEU A 1 103 ? 18.604 8.657 -23.037 1.00 98.44 103 LEU A C 1
ATOM 824 O O . LEU A 1 103 ? 18.239 9.782 -23.374 1.00 98.44 103 LEU A O 1
ATOM 828 N N . ALA A 1 104 ? 18.122 8.029 -21.965 1.00 98.31 104 ALA A N 1
ATOM 829 C CA . ALA A 1 104 ? 17.101 8.587 -21.098 1.00 98.31 104 ALA A CA 1
ATOM 830 C C . ALA A 1 104 ? 17.567 9.873 -20.412 1.00 98.31 104 ALA A C 1
ATOM 832 O O . ALA A 1 104 ? 16.835 10.859 -20.391 1.00 98.31 104 ALA A O 1
ATOM 833 N N . PHE A 1 105 ? 18.799 9.891 -19.897 1.00 98.19 105 PHE A N 1
ATOM 834 C CA . PHE A 1 105 ? 19.376 11.091 -19.304 1.00 98.19 105 PHE A CA 1
ATOM 835 C C . PHE A 1 105 ? 19.486 12.238 -20.320 1.00 98.19 105 PHE A C 1
ATOM 837 O O . PHE A 1 105 ? 19.102 13.360 -20.001 1.00 98.19 105 PHE A O 1
ATOM 844 N N . CYS A 1 106 ? 19.937 11.971 -21.550 1.00 97.88 106 CYS A N 1
ATOM 845 C CA . CYS A 1 106 ? 20.000 12.989 -22.601 1.00 97.88 106 CYS A CA 1
ATOM 846 C C . CYS A 1 106 ? 18.619 13.557 -22.952 1.00 97.88 106 CYS A C 1
ATOM 848 O O . CYS A 1 106 ? 18.498 14.772 -23.077 1.00 97.88 106 CYS A O 1
ATOM 850 N N . LEU A 1 107 ? 17.588 12.710 -23.053 1.00 97.69 107 LEU A N 1
ATOM 851 C CA . LEU A 1 107 ? 16.204 13.150 -23.260 1.00 97.69 107 LEU A CA 1
ATOM 852 C C . LEU A 1 107 ? 15.700 14.040 -22.117 1.00 97.69 107 LEU A C 1
ATOM 854 O O . LEU A 1 107 ? 15.090 15.076 -22.375 1.00 97.69 107 LEU A O 1
ATOM 858 N N . MET A 1 108 ? 16.014 13.689 -20.866 1.00 97.25 108 MET A N 1
ATOM 859 C CA . MET A 1 108 ? 15.682 14.532 -19.714 1.00 97.25 108 MET A CA 1
ATOM 860 C C . MET A 1 108 ? 16.422 15.877 -19.737 1.00 97.25 108 MET A C 1
ATOM 862 O O . MET A 1 108 ? 15.820 16.897 -19.417 1.00 97.25 108 MET A O 1
ATOM 866 N N . GLU A 1 109 ? 17.698 15.913 -20.144 1.00 96.00 109 GLU A N 1
ATOM 867 C CA . GLU A 1 109 ? 18.482 17.160 -20.240 1.00 96.00 109 GLU A CA 1
ATOM 868 C C . GLU A 1 109 ? 17.944 18.120 -21.307 1.00 96.00 109 GLU A C 1
ATOM 870 O O . GLU A 1 109 ? 18.006 19.332 -21.111 1.00 96.00 109 GLU A O 1
ATOM 875 N N . VAL A 1 110 ? 17.419 17.601 -22.422 1.00 95.88 110 VAL A N 1
ATOM 876 C CA . VAL A 1 110 ? 16.755 18.431 -23.444 1.00 95.88 110 VAL A CA 1
ATOM 877 C C . VAL A 1 110 ? 15.268 18.663 -23.152 1.00 95.88 110 VAL A C 1
ATOM 879 O O . VAL A 1 110 ? 14.620 19.403 -23.882 1.00 95.88 110 VAL A O 1
ATOM 882 N N . GLU A 1 111 ? 14.747 18.066 -22.076 1.00 94.88 111 GLU A N 1
ATOM 883 C CA . GLU A 1 111 ? 13.348 18.116 -21.642 1.00 94.88 111 GLU A CA 1
ATOM 884 C C . GLU A 1 111 ? 12.326 17.647 -22.692 1.00 94.88 111 GLU A C 1
ATOM 886 O O . GLU A 1 111 ? 11.200 18.155 -22.741 1.00 94.88 111 GLU A O 1
ATOM 891 N N . GLU A 1 112 ? 12.714 16.657 -23.497 1.00 95.12 112 GLU A N 1
ATOM 892 C CA . GLU A 1 112 ? 11.890 16.057 -24.547 1.00 95.12 112 GLU A CA 1
ATOM 893 C C . GLU A 1 112 ? 11.514 14.609 -24.211 1.00 95.12 112 GLU A C 1
ATOM 895 O O . GLU A 1 112 ? 12.152 13.930 -23.404 1.00 95.12 112 GLU A O 1
ATOM 900 N N . THR A 1 113 ? 10.465 14.120 -24.870 1.00 93.94 113 THR A N 1
ATOM 901 C CA . THR A 1 113 ? 10.028 12.710 -24.776 1.00 93.94 113 THR A CA 1
ATOM 902 C C . THR A 1 113 ? 10.311 11.917 -26.047 1.00 93.94 113 THR A C 1
ATOM 904 O O . THR A 1 113 ? 10.322 10.690 -26.029 1.00 93.94 113 THR A O 1
ATOM 907 N N . THR A 1 114 ? 10.603 12.619 -27.141 1.00 96.12 114 THR A N 1
ATOM 908 C CA . THR A 1 114 ? 10.806 12.054 -28.473 1.00 96.12 114 THR A CA 1
ATOM 909 C C . THR A 1 114 ? 12.170 12.438 -29.035 1.00 96.12 114 THR A C 1
ATOM 911 O O . THR A 1 114 ? 12.677 13.525 -28.760 1.00 96.12 114 THR A O 1
ATOM 914 N N . PHE A 1 115 ? 12.749 11.587 -29.879 1.00 96.69 115 PHE A N 1
ATOM 915 C CA . PHE A 1 115 ? 14.008 11.853 -30.573 1.00 96.69 115 PHE A CA 1
ATOM 916 C C . PHE A 1 115 ? 14.041 11.215 -31.963 1.00 96.69 115 PHE A C 1
ATOM 918 O O . PHE A 1 115 ? 13.405 10.193 -32.216 1.00 96.69 115 PHE A O 1
ATOM 925 N N . THR A 1 116 ? 14.841 11.791 -32.861 1.00 96.31 116 THR A N 1
ATOM 926 C CA . THR A 1 116 ? 15.159 11.155 -34.150 1.00 96.31 116 THR A CA 1
ATOM 927 C C . THR A 1 116 ? 16.292 10.136 -33.983 1.00 96.31 116 THR A C 1
ATOM 929 O O . THR A 1 116 ? 17.192 10.359 -33.161 1.00 96.31 116 THR A O 1
ATOM 932 N N . PRO A 1 117 ? 16.362 9.066 -34.797 1.00 94.88 117 PRO A N 1
ATOM 933 C CA . PRO A 1 117 ? 17.445 8.084 -34.708 1.00 94.88 117 PRO A CA 1
ATOM 934 C C . PRO A 1 117 ? 18.829 8.722 -34.812 1.00 94.88 117 PRO A C 1
ATOM 936 O O . PRO A 1 117 ? 19.749 8.332 -34.101 1.00 94.88 117 PRO A O 1
ATOM 939 N N . LYS A 1 118 ? 18.976 9.756 -35.649 1.00 95.38 118 LYS A N 1
ATOM 940 C CA . LYS A 1 118 ? 20.236 10.490 -35.799 1.00 95.38 118 LYS A CA 1
ATOM 941 C C . LYS A 1 118 ? 20.681 11.146 -34.488 1.00 95.38 118 LYS A C 1
ATOM 943 O O . LYS A 1 118 ? 21.847 11.015 -34.127 1.00 95.38 118 LYS A O 1
ATOM 948 N N . GLN A 1 119 ? 19.776 11.829 -33.785 1.00 95.88 119 GLN A N 1
ATOM 949 C CA . GLN A 1 119 ? 20.071 12.442 -32.483 1.00 95.88 119 GLN A CA 1
ATOM 950 C C . GLN A 1 119 ? 20.374 11.375 -31.429 1.00 95.88 119 GLN A C 1
ATOM 952 O O . GLN A 1 119 ? 21.388 11.460 -30.742 1.00 95.88 119 GLN A O 1
ATOM 957 N N . GLY A 1 120 ? 19.543 10.332 -31.360 1.00 96.06 120 GLY A N 1
ATOM 958 C CA . GLY A 1 120 ? 19.729 9.236 -30.413 1.00 96.06 120 GLY A CA 1
ATOM 959 C C . GLY A 1 120 ? 21.084 8.550 -30.582 1.00 96.06 120 GLY A C 1
ATOM 960 O O . GLY A 1 120 ? 21.786 8.341 -29.597 1.00 96.06 120 GLY A O 1
ATOM 961 N N . ILE A 1 121 ? 21.488 8.262 -31.827 1.00 96.50 121 ILE A N 1
ATOM 962 C CA . ILE A 1 121 ? 22.796 7.669 -32.143 1.00 96.50 121 ILE A CA 1
ATOM 963 C C . ILE A 1 121 ? 23.924 8.577 -31.656 1.00 96.50 121 ILE A C 1
ATOM 965 O O . ILE A 1 121 ? 24.850 8.077 -31.029 1.00 96.50 121 ILE A O 1
ATOM 969 N N . GLN A 1 122 ? 23.838 9.888 -31.903 1.00 96.81 122 GLN A N 1
ATOM 970 C CA . GLN A 1 122 ? 24.853 10.845 -31.449 1.00 96.81 122 GLN A CA 1
ATOM 971 C C . GLN A 1 122 ? 25.013 10.844 -29.924 1.00 96.81 122 GLN A C 1
ATOM 973 O O . GLN A 1 122 ? 26.137 10.928 -29.436 1.00 96.81 122 GLN A O 1
ATOM 978 N N . TRP A 1 123 ? 23.916 10.725 -29.173 1.00 97.69 123 TRP A N 1
ATOM 979 C CA . TRP A 1 123 ? 23.963 10.690 -27.709 1.00 97.69 123 TRP A CA 1
ATOM 980 C C . TRP A 1 123 ? 24.577 9.406 -27.154 1.00 97.69 123 TRP A C 1
ATOM 982 O O . TRP A 1 123 ? 25.330 9.463 -26.186 1.00 97.69 123 TRP A O 1
ATOM 992 N N . ILE A 1 124 ? 24.287 8.255 -27.765 1.00 96.56 124 ILE A N 1
ATOM 993 C CA . ILE A 1 124 ? 24.736 6.957 -27.245 1.00 96.56 124 ILE A CA 1
ATOM 994 C C . ILE A 1 124 ? 26.050 6.462 -27.850 1.00 96.56 124 ILE A C 1
ATOM 996 O O . ILE A 1 124 ? 26.549 5.429 -27.415 1.00 96.56 124 ILE A O 1
ATOM 1000 N N . GLU A 1 125 ? 26.606 7.135 -28.862 1.00 93.94 125 GLU A N 1
ATOM 1001 C CA . GLU A 1 125 ? 27.697 6.594 -29.684 1.00 93.94 125 GLU A CA 1
ATOM 1002 C C . GLU A 1 125 ? 28.921 6.163 -28.864 1.00 93.94 125 GLU A C 1
ATOM 1004 O O . GLU A 1 125 ? 29.472 5.087 -29.102 1.00 93.94 125 GLU A O 1
ATOM 1009 N N . SER A 1 126 ? 29.351 6.984 -27.900 1.00 93.44 126 SER A N 1
ATOM 1010 C CA . SER A 1 126 ? 30.495 6.664 -27.037 1.00 93.44 126 SER A CA 1
ATOM 1011 C C . SER A 1 126 ? 30.203 5.447 -26.160 1.00 93.44 126 SER A C 1
ATOM 1013 O O . SER A 1 126 ? 30.947 4.472 -26.185 1.00 93.44 126 SER A O 1
ATOM 1015 N N . THR A 1 127 ? 29.069 5.456 -25.462 1.00 94.12 127 THR A N 1
ATOM 1016 C CA . THR A 1 127 ? 28.649 4.373 -24.567 1.00 94.12 127 THR A CA 1
ATOM 1017 C C . THR A 1 127 ? 28.401 3.065 -25.313 1.00 94.12 127 THR A C 1
ATOM 1019 O O . THR A 1 127 ? 28.727 1.992 -24.808 1.00 94.12 127 THR A O 1
ATOM 1022 N N . LEU A 1 128 ? 27.863 3.137 -26.533 1.00 93.44 128 LEU A N 1
ATOM 1023 C CA . LEU A 1 128 ? 27.664 1.984 -27.402 1.00 93.44 128 LEU A CA 1
ATOM 1024 C C . LEU A 1 128 ? 29.007 1.335 -27.758 1.00 93.44 128 LEU A C 1
ATOM 1026 O O . LEU A 1 128 ? 29.113 0.111 -27.695 1.00 93.44 128 LEU A O 1
ATOM 1030 N N . LYS A 1 129 ? 30.034 2.137 -28.079 1.00 91.38 129 LYS A N 1
ATOM 1031 C CA . LYS A 1 129 ? 31.395 1.642 -28.346 1.00 91.38 129 LYS A CA 1
ATOM 1032 C C . LYS A 1 129 ? 32.001 0.981 -27.110 1.00 91.38 129 LYS A C 1
ATOM 1034 O O . LYS A 1 129 ? 32.507 -0.128 -27.230 1.00 91.38 129 LYS A O 1
ATOM 1039 N N . ASP A 1 130 ? 31.872 1.604 -25.939 1.00 91.50 130 ASP A N 1
ATOM 1040 C CA . ASP A 1 130 ? 32.403 1.067 -24.676 1.00 91.50 130 ASP A CA 1
ATOM 1041 C C . ASP A 1 130 ? 31.723 -0.250 -24.252 1.00 91.50 130 ASP A C 1
ATOM 1043 O O . ASP A 1 130 ? 32.332 -1.102 -23.607 1.00 91.50 130 ASP A O 1
ATOM 1047 N N . CYS A 1 131 ? 30.451 -0.433 -24.617 1.00 90.69 131 CYS A N 1
ATOM 1048 C CA . CYS A 1 131 ? 29.674 -1.636 -24.312 1.00 90.69 131 CYS A CA 1
ATOM 1049 C C . CYS A 1 131 ? 29.883 -2.790 -25.308 1.00 90.69 131 CYS A C 1
ATOM 1051 O O . CYS A 1 131 ? 29.445 -3.914 -25.032 1.00 90.69 131 CYS A O 1
ATOM 1053 N N . CYS A 1 132 ? 30.500 -2.528 -26.463 1.00 87.94 132 CYS A N 1
ATOM 1054 C CA . CYS A 1 132 ? 30.807 -3.535 -27.474 1.00 87.94 132 CYS A CA 1
ATOM 1055 C C . CYS A 1 132 ? 32.162 -4.199 -27.185 1.00 87.94 132 CYS A C 1
ATOM 1057 O O . CYS A 1 132 ? 33.118 -3.546 -26.779 1.00 87.94 132 CYS A O 1
ATOM 1059 N N . SER A 1 133 ? 32.261 -5.511 -27.411 1.00 77.75 133 SER A N 1
ATOM 1060 C CA . SER A 1 133 ? 33.544 -6.226 -27.343 1.00 77.75 133 SER A CA 1
ATOM 1061 C C . SER A 1 133 ? 34.293 -6.144 -28.679 1.00 77.75 133 SER A C 1
ATOM 1063 O O . SER A 1 133 ? 33.677 -5.901 -29.715 1.00 77.75 133 SER A O 1
ATOM 1065 N N . GLU A 1 134 ? 35.607 -6.400 -28.688 1.00 69.12 134 GLU A N 1
ATOM 1066 C CA . GLU A 1 134 ? 36.453 -6.315 -29.900 1.00 69.12 134 GLU A CA 1
ATOM 1067 C C . GLU A 1 134 ? 35.928 -7.146 -31.089 1.00 69.12 134 GLU A C 1
ATOM 1069 O O . GLU A 1 134 ? 36.130 -6.777 -32.243 1.00 69.12 134 GLU A O 1
ATOM 1074 N N . ASN A 1 135 ? 35.203 -8.237 -30.817 1.00 66.44 135 ASN A N 1
ATOM 1075 C CA . ASN A 1 135 ? 34.667 -9.152 -31.829 1.00 66.44 135 ASN A CA 1
ATOM 1076 C C . ASN A 1 135 ? 33.184 -8.915 -32.162 1.00 66.44 135 ASN A C 1
ATOM 1078 O O . ASN A 1 135 ? 32.598 -9.675 -32.934 1.00 66.44 135 ASN A O 1
ATOM 1082 N N . GLN A 1 136 ? 32.552 -7.898 -31.573 1.00 72.69 136 GLN A N 1
ATOM 1083 C CA . GLN A 1 136 ? 31.117 -7.667 -31.683 1.00 72.69 136 GLN A CA 1
ATOM 1084 C C . GLN A 1 136 ? 30.828 -6.210 -32.040 1.00 72.69 136 GLN A C 1
ATOM 1086 O O . GLN A 1 136 ? 30.969 -5.318 -31.213 1.00 72.69 136 GLN A O 1
ATOM 1091 N N . SER A 1 137 ? 30.376 -5.967 -33.272 1.00 77.50 137 SER A N 1
ATOM 1092 C CA . SER A 1 137 ? 29.969 -4.635 -33.727 1.00 77.50 137 SER A CA 1
ATOM 1093 C C . SER A 1 137 ? 28.444 -4.516 -33.748 1.00 77.50 137 SER A C 1
ATOM 1095 O O . SER A 1 137 ? 27.761 -5.328 -34.377 1.00 77.50 137 SER A O 1
ATOM 1097 N N . LEU A 1 138 ? 27.911 -3.499 -33.066 1.00 87.94 138 LEU A N 1
ATOM 1098 C CA . LEU A 1 138 ? 26.500 -3.123 -33.102 1.00 87.94 138 LEU A CA 1
ATOM 1099 C C . LEU A 1 138 ? 26.376 -1.675 -33.583 1.00 87.94 138 LEU A C 1
ATOM 1101 O O . LEU A 1 138 ? 26.985 -0.771 -33.016 1.00 87.94 138 LEU A O 1
ATOM 1105 N N . THR A 1 139 ? 25.579 -1.443 -34.627 1.00 91.56 139 THR A N 1
ATOM 1106 C CA . THR A 1 139 ? 25.251 -0.083 -35.069 1.00 91.56 139 THR A CA 1
ATOM 1107 C C . THR A 1 139 ? 24.128 0.488 -34.208 1.00 91.56 139 THR A C 1
ATOM 1109 O O . THR A 1 139 ? 23.245 -0.247 -33.764 1.00 91.56 139 THR A O 1
ATOM 1112 N N . GLY A 1 140 ? 24.112 1.808 -34.007 1.00 92.06 140 GLY A N 1
ATOM 1113 C CA . GLY A 1 140 ? 23.054 2.448 -33.220 1.00 92.06 140 GLY A CA 1
ATOM 1114 C C . GLY A 1 140 ? 21.652 2.270 -33.825 1.00 92.06 140 GLY A C 1
ATOM 1115 O O . GLY A 1 140 ? 20.690 2.086 -33.087 1.00 92.06 140 GLY A O 1
ATOM 1116 N N . HIS A 1 141 ? 21.536 2.193 -35.158 1.00 93.69 141 HIS A N 1
ATOM 1117 C CA . HIS A 1 141 ? 20.276 1.820 -35.813 1.00 93.69 141 HIS A CA 1
ATOM 1118 C C . HIS A 1 141 ? 19.804 0.424 -35.399 1.00 93.69 141 HIS A C 1
ATOM 1120 O O . HIS A 1 141 ? 18.660 0.277 -34.982 1.00 93.69 141 HIS A O 1
ATOM 1126 N N . LYS A 1 142 ? 20.685 -0.586 -35.450 1.00 93.75 142 LYS A N 1
ATOM 1127 C CA . LYS A 1 142 ? 20.329 -1.949 -35.038 1.00 93.75 142 LYS A CA 1
ATOM 1128 C C . LYS A 1 142 ? 19.982 -2.009 -33.547 1.00 93.75 142 LYS A C 1
ATOM 1130 O O . LYS A 1 142 ? 19.035 -2.697 -33.187 1.00 93.75 142 LYS A O 1
ATOM 1135 N N . PHE A 1 143 ? 20.694 -1.262 -32.698 1.00 95.75 143 PHE A N 1
ATOM 1136 C CA . PHE A 1 143 ? 20.346 -1.137 -31.280 1.00 95.75 143 PHE A CA 1
ATOM 1137 C C . PHE A 1 143 ? 18.903 -0.643 -31.096 1.00 95.75 143 PHE A C 1
ATOM 1139 O O . PHE A 1 143 ? 18.128 -1.276 -30.381 1.00 95.75 143 PHE A O 1
ATOM 1146 N N . PHE A 1 144 ? 18.504 0.435 -31.779 1.00 96.00 144 PHE A N 1
ATOM 1147 C CA . PHE A 1 144 ? 17.129 0.934 -31.687 1.00 96.00 144 PHE A CA 1
ATOM 1148 C C . PHE A 1 144 ? 16.100 -0.044 -32.250 1.00 96.00 144 PHE A C 1
ATOM 1150 O O . PHE A 1 144 ? 15.069 -0.241 -31.612 1.00 96.00 144 PHE A O 1
ATOM 1157 N N . THR A 1 145 ? 16.390 -0.722 -33.364 1.00 93.44 145 THR A N 1
ATOM 1158 C CA . THR A 1 145 ? 15.520 -1.785 -33.895 1.00 93.44 145 THR A CA 1
ATOM 1159 C C . THR A 1 145 ? 15.287 -2.888 -32.860 1.00 93.44 145 THR A C 1
ATOM 1161 O O . THR A 1 145 ? 14.147 -3.281 -32.633 1.00 93.44 145 THR A O 1
ATOM 1164 N N . GLU A 1 146 ? 16.329 -3.346 -32.159 1.00 94.31 146 GLU A N 1
ATOM 1165 C CA . GLU A 1 146 ? 16.176 -4.347 -31.094 1.00 94.31 146 GLU A CA 1
ATOM 1166 C C . GLU A 1 146 ? 15.320 -3.824 -29.926 1.00 94.31 146 GLU A C 1
ATOM 1168 O O . GLU A 1 146 ? 14.494 -4.559 -29.378 1.00 94.31 146 GLU A O 1
ATOM 1173 N N . MET A 1 147 ? 15.469 -2.549 -29.554 1.00 95.25 147 MET A N 1
ATOM 1174 C CA . MET A 1 147 ? 14.677 -1.947 -28.475 1.00 95.25 147 MET A CA 1
ATOM 1175 C C . MET A 1 147 ? 13.201 -1.722 -28.846 1.00 95.25 147 MET A C 1
ATOM 1177 O O . MET A 1 147 ? 12.337 -1.805 -27.971 1.00 95.25 147 MET A O 1
ATOM 1181 N N . LEU A 1 148 ? 12.9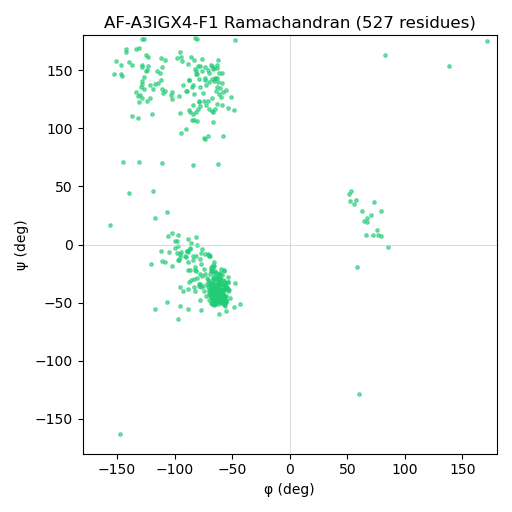08 -1.476 -30.124 1.00 90.50 148 LEU A N 1
ATOM 1182 C CA . LEU A 1 148 ? 11.553 -1.332 -30.663 1.00 90.50 148 LEU A CA 1
ATOM 1183 C C . LEU A 1 148 ? 10.875 -2.699 -30.826 1.00 90.50 148 LEU A C 1
ATOM 1185 O O . LEU A 1 148 ? 9.816 -2.967 -30.261 1.00 90.50 148 LEU A O 1
ATOM 1189 N N . GLU A 1 149 ? 11.507 -3.597 -31.579 1.00 88.38 149 GLU A N 1
ATOM 1190 C CA . GLU A 1 149 ? 10.864 -4.817 -32.069 1.00 88.38 149 GLU A CA 1
ATOM 1191 C C . GLU A 1 149 ? 10.966 -5.984 -31.085 1.00 88.38 149 GLU A C 1
ATOM 1193 O O . GLU A 1 149 ? 10.062 -6.825 -31.015 1.00 88.38 149 GLU A O 1
ATOM 1198 N N . ILE A 1 150 ? 12.048 -6.064 -30.303 1.00 89.06 150 ILE A N 1
ATOM 1199 C CA . ILE A 1 150 ? 12.296 -7.196 -29.403 1.00 89.06 150 ILE A CA 1
ATOM 1200 C C . ILE A 1 150 ? 11.825 -6.856 -27.993 1.00 89.06 150 ILE A C 1
ATOM 1202 O O . ILE A 1 150 ? 10.887 -7.499 -27.501 1.00 89.06 150 ILE A O 1
ATOM 1206 N N . THR A 1 151 ? 12.444 -5.853 -27.363 1.00 88.06 151 THR A N 1
ATOM 1207 C CA . THR A 1 151 ? 12.203 -5.525 -25.946 1.00 88.06 151 THR A CA 1
ATOM 1208 C C . THR A 1 151 ? 10.910 -4.742 -25.752 1.00 88.06 151 THR A C 1
ATOM 1210 O O . THR A 1 151 ? 10.217 -4.962 -24.757 1.00 88.06 151 THR A O 1
ATOM 1213 N N . GLY A 1 152 ? 10.546 -3.886 -26.714 1.00 86.50 152 GLY A N 1
ATOM 1214 C CA . GLY A 1 152 ? 9.407 -2.972 -26.625 1.00 86.50 152 GLY A CA 1
ATOM 1215 C C . GLY A 1 152 ? 9.593 -1.884 -25.566 1.00 86.50 152 GLY A C 1
ATOM 1216 O O . GLY A 1 152 ? 8.607 -1.383 -25.036 1.00 86.50 152 GLY A O 1
ATOM 1217 N N . LEU A 1 153 ? 10.842 -1.574 -25.196 1.00 90.38 153 LEU A N 1
ATOM 1218 C CA . LEU A 1 153 ? 11.151 -0.464 -24.290 1.00 90.38 153 LEU A CA 1
ATOM 1219 C C . LEU A 1 153 ? 11.039 0.887 -24.998 1.00 90.38 153 LEU A C 1
ATOM 1221 O O . LEU A 1 153 ? 10.726 1.880 -24.341 1.00 90.38 153 LEU A O 1
ATOM 1225 N N . LEU A 1 154 ? 11.247 0.906 -26.315 1.00 94.12 154 LEU A N 1
ATOM 1226 C CA . LEU A 1 154 ? 10.993 2.051 -27.184 1.00 94.12 154 LEU A CA 1
ATOM 1227 C C . LEU A 1 154 ? 9.772 1.785 -28.070 1.00 94.12 154 LEU A C 1
ATOM 1229 O O . LEU A 1 154 ? 9.426 0.629 -28.321 1.00 94.12 154 LEU A O 1
ATOM 1233 N N . GLN A 1 155 ? 9.162 2.854 -28.575 1.00 91.94 155 GLN A N 1
ATOM 1234 C CA . GLN A 1 155 ? 8.115 2.809 -29.594 1.00 91.94 155 GLN A CA 1
ATOM 1235 C C . GLN A 1 155 ? 8.286 3.935 -30.620 1.00 91.94 155 GLN A C 1
ATOM 1237 O O . GLN A 1 155 ? 8.912 4.957 -30.338 1.00 91.94 155 GLN A O 1
ATOM 1242 N N . GLU A 1 156 ? 7.732 3.734 -31.814 1.00 92.25 156 GLU A N 1
ATOM 1243 C CA . GLU A 1 156 ? 7.642 4.762 -32.853 1.00 92.25 156 GLU A CA 1
ATOM 1244 C C . GLU A 1 156 ? 6.328 5.535 -32.688 1.00 92.25 156 GLU A C 1
ATOM 1246 O O . GLU A 1 156 ? 5.270 4.927 -32.508 1.00 92.25 156 GLU A O 1
ATOM 1251 N N . ARG A 1 157 ? 6.397 6.870 -32.719 1.00 82.50 157 ARG A N 1
ATOM 1252 C CA . ARG A 1 157 ? 5.230 7.746 -32.509 1.00 82.50 157 ARG A CA 1
ATOM 1253 C C . ARG A 1 157 ? 4.743 8.393 -33.800 1.00 82.50 157 ARG A C 1
ATOM 1255 O O . ARG A 1 157 ? 3.558 8.338 -34.114 1.00 82.50 157 ARG A O 1
ATOM 1262 N N . GLU A 1 158 ? 5.669 8.982 -34.544 1.00 83.75 158 GLU A N 1
ATOM 1263 C CA . GLU A 1 158 ? 5.476 9.550 -35.880 1.00 83.75 158 GLU A CA 1
ATOM 1264 C C . GLU A 1 158 ? 6.591 9.027 -36.793 1.00 83.75 158 GLU A C 1
ATOM 1266 O O . GLU A 1 158 ? 7.553 8.435 -36.303 1.00 83.75 158 GLU A O 1
ATOM 1271 N N . LEU A 1 159 ? 6.474 9.253 -38.107 1.00 81.50 159 LEU A N 1
ATOM 1272 C CA . LEU A 1 159 ? 7.474 8.821 -39.091 1.00 81.50 159 LEU A CA 1
ATOM 1273 C C . LEU A 1 159 ? 8.893 9.213 -38.645 1.00 81.50 159 LEU A C 1
ATOM 1275 O O . LEU A 1 159 ? 9.213 10.400 -38.565 1.00 81.50 159 LEU A O 1
ATOM 1279 N N . ASP A 1 160 ? 9.734 8.206 -38.393 1.00 85.38 160 ASP A N 1
ATOM 1280 C CA . ASP A 1 160 ? 11.154 8.362 -38.032 1.00 85.38 160 ASP A CA 1
ATOM 1281 C C . ASP A 1 160 ? 11.403 9.109 -36.701 1.00 85.38 160 ASP A C 1
ATOM 1283 O O . ASP A 1 160 ? 12.428 9.770 -36.511 1.00 85.38 160 ASP A O 1
ATOM 1287 N N . THR A 1 161 ? 10.457 9.011 -35.759 1.00 94.00 161 THR A N 1
ATOM 1288 C CA . THR A 1 161 ? 10.576 9.574 -34.405 1.00 94.00 161 THR A CA 1
ATOM 1289 C C . THR A 1 161 ? 10.263 8.528 -33.340 1.00 94.00 161 THR A C 1
ATOM 1291 O O . THR A 1 161 ? 9.190 7.917 -33.335 1.00 94.00 161 THR A O 1
ATOM 1294 N N . TYR A 1 162 ? 11.198 8.346 -32.407 1.00 96.31 162 TYR A N 1
ATOM 1295 C CA . TYR A 1 162 ? 11.127 7.339 -31.351 1.00 96.31 162 TYR A CA 1
ATOM 1296 C C . TYR A 1 162 ? 10.932 7.975 -29.978 1.00 96.31 162 TYR A C 1
ATOM 1298 O O . TYR A 1 162 ? 11.383 9.090 -29.724 1.00 96.31 162 TYR A O 1
ATOM 1306 N N . GLU A 1 163 ? 10.310 7.231 -29.073 1.00 95.56 163 GLU A N 1
ATOM 1307 C CA . GLU A 1 163 ? 10.194 7.565 -27.655 1.00 95.56 163 GLU A CA 1
ATOM 1308 C C . GLU A 1 163 ? 10.319 6.305 -26.800 1.00 95.56 163 GLU A C 1
ATOM 1310 O O . GLU A 1 163 ? 10.216 5.178 -27.296 1.00 95.56 163 GLU A O 1
ATOM 1315 N N . PHE A 1 164 ? 10.533 6.478 -25.497 1.00 95.12 164 PHE A N 1
ATOM 1316 C CA . PHE A 1 164 ? 10.289 5.379 -24.572 1.00 95.12 164 PHE A CA 1
ATOM 1317 C C . PHE A 1 164 ? 8.812 5.001 -24.622 1.00 95.12 164 PHE A C 1
ATOM 1319 O O . PHE A 1 164 ? 7.950 5.875 -24.637 1.00 95.12 164 PHE A O 1
ATOM 1326 N N . SER A 1 165 ? 8.526 3.697 -24.580 1.00 89.19 165 SER A N 1
ATOM 1327 C CA . SER A 1 165 ? 7.154 3.167 -24.506 1.00 89.19 165 SER A CA 1
ATOM 1328 C C . SER A 1 165 ? 6.320 3.882 -23.442 1.00 89.19 165 SER A C 1
ATOM 1330 O O . SER A 1 165 ? 5.128 4.107 -23.630 1.00 89.19 165 SER A O 1
ATOM 1332 N N . HIS A 1 166 ? 6.973 4.295 -22.348 1.00 85.75 166 HIS A N 1
ATOM 1333 C CA . HIS A 1 166 ? 6.399 5.154 -21.328 1.00 85.75 166 HIS A CA 1
ATOM 1334 C C . HIS A 1 166 ? 7.426 6.110 -20.718 1.00 85.75 166 HIS A C 1
ATOM 1336 O O . HIS A 1 166 ? 8.574 5.731 -20.478 1.00 85.75 166 HIS A O 1
ATOM 1342 N N . LEU A 1 167 ? 6.972 7.319 -20.370 1.00 89.50 167 LEU A N 1
ATOM 1343 C CA . LEU A 1 167 ? 7.796 8.363 -19.750 1.00 89.50 167 LEU A CA 1
ATOM 1344 C C . LEU A 1 167 ? 8.482 7.891 -18.460 1.00 89.50 167 LEU A C 1
ATOM 1346 O O . LEU A 1 167 ? 9.653 8.178 -18.244 1.00 89.50 167 LEU A O 1
ATOM 1350 N N . THR A 1 168 ? 7.815 7.079 -17.642 1.00 88.31 168 THR A N 1
ATOM 1351 C CA . THR A 1 168 ? 8.404 6.598 -16.385 1.00 88.31 168 THR A CA 1
ATOM 1352 C C . THR A 1 168 ? 9.601 5.668 -16.580 1.00 88.31 168 THR A C 1
ATOM 1354 O O . THR A 1 168 ? 10.442 5.573 -15.689 1.00 88.31 168 THR A O 1
ATOM 1357 N N . PHE A 1 169 ? 9.741 5.011 -17.741 1.00 91.81 169 PHE A N 1
ATOM 1358 C CA . PHE A 1 169 ? 10.982 4.310 -18.080 1.00 91.81 169 PHE A CA 1
ATOM 1359 C C . PHE A 1 169 ? 12.119 5.288 -18.359 1.00 91.81 169 PHE A C 1
ATOM 1361 O O . PHE A 1 169 ? 13.225 5.069 -17.869 1.00 91.81 169 PHE A O 1
ATOM 1368 N N . GLN A 1 170 ? 11.848 6.362 -19.108 1.00 96.25 170 GLN A N 1
ATOM 1369 C CA . GLN A 1 170 ? 12.812 7.441 -19.323 1.00 96.25 170 GLN A CA 1
ATOM 1370 C C . GLN A 1 170 ? 13.254 8.021 -17.972 1.00 96.25 170 GLN A C 1
ATOM 1372 O O . GLN A 1 170 ? 14.445 8.110 -17.688 1.00 96.25 170 GLN A O 1
ATOM 1377 N N . GLU A 1 171 ? 12.312 8.314 -17.080 1.00 95.69 171 GLU A N 1
ATOM 1378 C CA . GLU A 1 171 ? 12.616 8.879 -15.763 1.00 95.69 171 GLU A CA 1
ATOM 1379 C C . GLU A 1 171 ? 13.429 7.908 -14.883 1.00 95.69 171 GLU A C 1
ATOM 1381 O O . GLU A 1 171 ? 14.429 8.299 -14.275 1.00 95.69 171 GLU A O 1
ATOM 1386 N N . TYR A 1 172 ? 13.063 6.621 -14.866 1.00 95.00 172 TYR A N 1
ATOM 1387 C CA . TYR A 1 172 ? 13.779 5.581 -14.119 1.00 95.00 172 TYR A CA 1
ATOM 1388 C C . TYR A 1 172 ? 15.209 5.358 -14.635 1.00 95.00 172 TYR A C 1
ATOM 1390 O O . TYR A 1 172 ? 16.158 5.314 -13.848 1.00 95.00 172 TYR A O 1
ATOM 1398 N N . PHE A 1 173 ? 15.395 5.237 -15.954 1.00 98.00 173 PHE A N 1
ATOM 1399 C CA . PHE A 1 173 ? 16.720 5.051 -16.549 1.00 98.00 173 PHE A CA 1
ATOM 1400 C C . PHE A 1 173 ? 17.610 6.288 -16.364 1.00 98.00 173 PHE A C 1
ATOM 1402 O O . PHE A 1 173 ? 18.795 6.132 -16.063 1.00 98.00 173 PHE A O 1
ATOM 1409 N N . ALA A 1 174 ? 17.054 7.500 -16.451 1.00 98.19 174 ALA A N 1
ATOM 1410 C CA . ALA A 1 174 ? 17.786 8.729 -16.143 1.00 98.19 174 ALA A CA 1
ATOM 1411 C C . ALA A 1 174 ? 18.227 8.778 -14.667 1.00 98.19 174 ALA A C 1
ATOM 1413 O O . ALA A 1 174 ? 19.370 9.134 -14.371 1.00 98.19 174 ALA A O 1
ATOM 1414 N N . ALA A 1 175 ? 17.364 8.359 -13.735 1.00 96.94 175 ALA A N 1
ATOM 1415 C CA . ALA A 1 175 ? 17.706 8.282 -12.315 1.00 96.94 175 ALA A CA 1
ATOM 1416 C C . ALA A 1 175 ? 18.824 7.262 -12.033 1.00 96.94 175 ALA A C 1
ATOM 1418 O O . ALA A 1 175 ? 19.733 7.541 -11.246 1.00 96.94 175 ALA A O 1
ATOM 1419 N N . LEU A 1 176 ? 18.797 6.103 -12.701 1.00 97.44 176 LEU A N 1
ATOM 1420 C CA . LEU A 1 176 ? 19.876 5.115 -12.628 1.00 97.44 176 LEU A CA 1
ATOM 1421 C C . LEU A 1 176 ? 21.203 5.679 -13.154 1.00 97.44 176 LEU A C 1
ATOM 1423 O O . LEU A 1 176 ? 22.224 5.520 -12.489 1.00 97.44 176 LEU A O 1
ATOM 1427 N N . HIS A 1 177 ? 21.182 6.384 -14.292 1.00 97.88 177 HIS A N 1
ATOM 1428 C CA . HIS A 1 177 ? 22.374 7.036 -14.838 1.00 97.88 177 HIS A CA 1
ATOM 1429 C C . HIS A 1 177 ? 23.008 7.989 -13.818 1.00 97.88 177 HIS A C 1
ATOM 1431 O O . HIS A 1 177 ? 24.206 7.932 -13.548 1.00 97.88 177 HIS A O 1
ATOM 1437 N N . LEU A 1 178 ? 22.188 8.846 -13.205 1.00 97.44 178 LEU A N 1
ATOM 1438 C CA . LEU A 1 178 ? 22.643 9.812 -12.208 1.00 97.44 178 LEU A CA 1
ATOM 1439 C C . LEU A 1 178 ? 23.196 9.131 -10.957 1.00 97.44 178 LEU A C 1
ATOM 1441 O O . LEU A 1 178 ? 24.211 9.570 -10.422 1.00 97.44 178 LEU A O 1
ATOM 1445 N N . LYS A 1 179 ? 22.583 8.036 -10.505 1.00 96.12 179 LYS A N 1
ATOM 1446 C CA . LYS A 1 179 ? 23.137 7.238 -9.408 1.00 96.12 179 LYS A CA 1
ATOM 1447 C C . LYS A 1 179 ? 24.525 6.695 -9.750 1.00 96.12 179 LYS A C 1
ATOM 1449 O O . LYS A 1 179 ? 25.428 6.787 -8.918 1.00 96.12 179 LYS A O 1
ATOM 1454 N N . ASP A 1 180 ? 24.699 6.153 -10.951 1.00 95.81 180 ASP A N 1
ATOM 1455 C CA . ASP A 1 180 ? 25.959 5.537 -11.379 1.00 95.81 180 ASP A CA 1
ATOM 1456 C C . ASP A 1 180 ? 27.086 6.582 -11.547 1.00 95.81 180 ASP A C 1
ATOM 1458 O O . ASP A 1 180 ? 28.263 6.262 -11.376 1.00 95.81 180 ASP A O 1
ATOM 1462 N N . LEU A 1 181 ? 26.743 7.860 -11.766 1.00 95.12 181 LEU A N 1
ATOM 1463 C CA . LEU A 1 181 ? 27.683 8.993 -11.745 1.00 95.12 181 LEU A CA 1
ATOM 1464 C C . LEU A 1 181 ? 28.158 9.402 -10.333 1.00 95.12 181 LEU A C 1
ATOM 1466 O O . LEU A 1 181 ? 29.045 10.257 -10.207 1.00 95.12 181 LEU A O 1
ATOM 1470 N N . GLY A 1 182 ? 27.582 8.840 -9.267 1.00 94.25 182 GLY A N 1
ATOM 1471 C CA . GLY A 1 182 ? 27.945 9.141 -7.882 1.00 94.25 182 GLY A CA 1
ATOM 1472 C C . GLY A 1 182 ? 27.753 10.620 -7.524 1.00 94.25 182 GLY A C 1
ATOM 1473 O O . GLY A 1 182 ? 26.699 11.203 -7.773 1.00 94.25 182 GLY A O 1
ATOM 1474 N N . GLN A 1 183 ? 28.784 11.254 -6.951 1.00 93.38 183 GLN A N 1
ATOM 1475 C CA . GLN A 1 183 ? 28.704 12.646 -6.483 1.00 93.38 183 GLN A CA 1
ATOM 1476 C C . GLN A 1 183 ? 28.307 13.636 -7.594 1.00 93.38 183 GLN A C 1
ATOM 1478 O O . GLN A 1 183 ? 27.510 14.536 -7.348 1.00 93.38 183 GLN A O 1
ATOM 1483 N N . LYS A 1 184 ? 28.792 13.444 -8.829 1.00 95.19 184 LYS A N 1
ATOM 1484 C CA . LYS A 1 184 ? 28.435 14.320 -9.960 1.00 95.19 184 LYS A CA 1
ATOM 1485 C C . LYS A 1 184 ? 26.950 14.234 -10.310 1.00 95.19 184 LYS A C 1
ATOM 1487 O O . LYS A 1 184 ? 26.336 15.234 -10.670 1.00 95.19 184 LYS A O 1
ATOM 1492 N N . GLY A 1 185 ? 26.369 13.038 -10.218 1.00 94.88 185 GLY A N 1
ATOM 1493 C CA . GLY A 1 185 ? 24.938 12.853 -10.435 1.00 94.88 185 GLY A CA 1
ATOM 1494 C C . GLY A 1 185 ? 24.106 13.492 -9.327 1.00 94.88 185 GLY A C 1
ATOM 1495 O O . GLY A 1 185 ? 23.107 14.145 -9.612 1.00 94.88 185 GLY A O 1
ATOM 1496 N N . GLN A 1 186 ? 24.569 13.400 -8.077 1.00 95.12 186 GLN A N 1
ATOM 1497 C CA . GLN A 1 186 ? 23.951 14.099 -6.949 1.00 95.12 186 GLN A CA 1
ATOM 1498 C C . GLN A 1 186 ? 23.928 15.621 -7.153 1.00 95.12 186 GLN A C 1
ATOM 1500 O O . GLN A 1 186 ? 22.899 16.250 -6.927 1.00 95.12 186 GLN A O 1
ATOM 1505 N N . GLU A 1 187 ? 25.045 16.214 -7.580 1.00 95.38 187 GLU A N 1
ATOM 1506 C CA . GLU A 1 187 ? 25.143 17.652 -7.869 1.00 95.38 187 GLU A CA 1
ATOM 1507 C C . GLU A 1 187 ? 24.146 18.059 -8.963 1.00 95.38 187 GLU A C 1
ATOM 1509 O O . GLU A 1 187 ? 23.371 18.995 -8.770 1.00 95.38 187 GLU A O 1
ATOM 1514 N N . LYS A 1 188 ? 24.057 17.274 -10.045 1.00 95.88 188 LYS A N 1
ATOM 1515 C CA . LYS A 1 188 ? 23.064 17.486 -11.107 1.00 95.88 188 LYS A CA 1
ATOM 1516 C C . LYS A 1 188 ? 21.619 17.425 -10.605 1.00 95.88 188 LYS A C 1
ATOM 1518 O O . LYS A 1 188 ? 20.803 18.242 -11.029 1.00 95.88 188 LYS A O 1
ATOM 1523 N N . ILE A 1 189 ? 21.286 16.489 -9.716 1.00 95.31 189 ILE A N 1
ATOM 1524 C CA . ILE A 1 189 ? 19.949 16.424 -9.102 1.00 95.31 189 ILE A CA 1
ATOM 1525 C C . ILE A 1 189 ? 19.668 17.694 -8.295 1.00 95.31 189 ILE A C 1
ATOM 1527 O O . ILE A 1 189 ? 18.596 18.275 -8.442 1.00 95.31 189 ILE A O 1
ATOM 1531 N N . ILE A 1 190 ? 20.628 18.143 -7.479 1.00 94.56 190 ILE A N 1
ATOM 1532 C CA . ILE A 1 190 ? 20.479 19.339 -6.636 1.00 94.56 190 ILE A CA 1
ATOM 1533 C C . ILE A 1 190 ? 20.197 20.586 -7.487 1.00 94.56 190 ILE A C 1
ATOM 1535 O O . ILE A 1 190 ? 19.303 21.360 -7.155 1.00 94.56 190 ILE A O 1
ATOM 1539 N N . GLU A 1 191 ? 20.893 20.748 -8.615 1.00 94.38 191 GLU A N 1
ATOM 1540 C CA . GLU A 1 191 ? 20.667 21.848 -9.570 1.00 94.38 191 GLU A CA 1
ATOM 1541 C C . GLU A 1 191 ? 19.247 21.868 -10.161 1.00 94.38 191 GLU A C 1
ATOM 1543 O O . GLU A 1 191 ? 18.762 22.920 -10.570 1.00 94.38 191 GLU A O 1
ATOM 1548 N N . ARG A 1 192 ? 18.582 20.708 -10.228 1.00 94.25 192 ARG A N 1
ATOM 1549 C CA . ARG A 1 192 ? 17.283 20.513 -10.895 1.00 94.25 192 ARG A CA 1
ATOM 1550 C C . ARG A 1 192 ? 16.122 20.373 -9.907 1.00 94.25 192 ARG A C 1
ATOM 1552 O O . ARG A 1 192 ? 15.005 20.107 -10.335 1.00 94.25 192 ARG A O 1
ATOM 1559 N N . LEU A 1 193 ? 16.350 20.582 -8.606 1.00 92.50 193 LEU A N 1
ATOM 1560 C CA . LEU A 1 193 ? 15.334 20.363 -7.566 1.00 92.50 193 LEU A CA 1
ATOM 1561 C C . LEU A 1 193 ? 14.055 21.172 -7.755 1.00 92.50 193 LEU A C 1
ATOM 1563 O O . LEU A 1 193 ? 12.993 20.714 -7.353 1.00 92.50 193 LEU A O 1
ATOM 1567 N N . GLU A 1 194 ? 14.142 22.358 -8.348 1.00 90.06 194 GLU A N 1
ATOM 1568 C CA . GLU A 1 194 ? 12.979 23.223 -8.578 1.00 90.06 194 GLU A CA 1
ATOM 1569 C C . GLU A 1 194 ? 12.275 22.941 -9.913 1.00 90.06 194 GLU A C 1
ATOM 1571 O O . GLU A 1 194 ? 11.207 23.490 -10.180 1.00 90.06 194 GLU A O 1
ATOM 1576 N N . ASN A 1 195 ? 12.844 22.071 -10.752 1.00 91.81 195 ASN A N 1
ATOM 1577 C CA . ASN A 1 195 ? 12.288 21.740 -12.054 1.00 91.81 195 ASN A CA 1
ATOM 1578 C C . ASN A 1 195 ? 11.257 20.608 -11.932 1.00 91.81 195 ASN A C 1
ATOM 1580 O O . ASN A 1 195 ? 11.592 19.460 -11.638 1.00 91.81 195 ASN A O 1
ATOM 1584 N N . GLN A 1 196 ? 9.992 20.930 -12.208 1.00 88.06 196 GLN A N 1
ATOM 1585 C CA . GLN A 1 196 ? 8.877 19.980 -12.128 1.00 88.06 196 GLN A CA 1
ATOM 1586 C C . GLN A 1 196 ? 8.991 18.819 -13.120 1.00 88.06 196 GLN A C 1
ATOM 1588 O O . GLN A 1 196 ? 8.540 17.719 -12.825 1.00 88.06 196 GLN A O 1
ATOM 1593 N N . LYS A 1 197 ? 9.656 19.011 -14.265 1.00 91.12 197 LYS A N 1
ATOM 1594 C CA . LYS A 1 197 ? 9.866 17.923 -15.233 1.00 91.12 197 LYS A CA 1
ATOM 1595 C C . LYS A 1 197 ? 10.790 16.823 -14.705 1.00 91.12 197 LYS A C 1
ATOM 1597 O O . LYS A 1 197 ? 10.804 15.729 -15.249 1.00 91.12 197 LYS A O 1
ATOM 1602 N N . TRP A 1 198 ? 11.561 17.107 -13.656 1.00 94.69 198 TRP A N 1
ATOM 1603 C CA . TRP A 1 198 ? 12.479 16.155 -13.036 1.00 94.69 198 TRP A CA 1
ATOM 1604 C C . TRP A 1 198 ? 11.894 15.483 -11.789 1.00 94.69 198 TRP A C 1
ATOM 1606 O O . TRP A 1 198 ? 12.597 14.689 -11.168 1.00 94.69 198 TRP A O 1
ATOM 1616 N N . GLU A 1 199 ? 10.634 15.759 -11.421 1.00 89.62 199 GLU A N 1
ATOM 1617 C CA . GLU A 1 199 ? 10.006 15.270 -10.182 1.00 89.62 199 GLU A CA 1
ATOM 1618 C C . GLU A 1 199 ? 10.209 13.760 -9.978 1.00 89.62 199 GLU A C 1
ATOM 1620 O O . GLU A 1 199 ? 10.757 13.324 -8.962 1.00 89.62 199 GLU A O 1
ATOM 1625 N N . GLU A 1 200 ? 9.840 12.962 -10.979 1.00 88.00 200 GLU A N 1
ATOM 1626 C CA . GLU A 1 200 ? 9.917 11.500 -10.925 1.00 88.00 200 GLU A CA 1
ATOM 1627 C C . GLU A 1 200 ? 11.362 10.982 -10.988 1.00 88.00 200 GLU A C 1
ATOM 1629 O O . GLU A 1 200 ? 11.703 10.011 -10.310 1.00 88.00 200 GLU A O 1
ATOM 1634 N N . VAL A 1 201 ? 12.254 11.654 -11.726 1.00 94.94 201 VAL A N 1
ATOM 1635 C CA . VAL A 1 201 ? 13.691 11.317 -11.739 1.00 94.94 201 VAL A CA 1
ATOM 1636 C C . VAL A 1 201 ? 14.285 11.493 -10.343 1.00 94.94 201 VAL A C 1
ATOM 1638 O O . VAL A 1 201 ? 15.012 10.624 -9.857 1.00 94.94 201 VAL A O 1
ATOM 1641 N N . ILE A 1 202 ? 13.955 12.601 -9.676 1.00 93.38 202 ILE A N 1
ATOM 1642 C CA . ILE A 1 202 ? 14.415 12.896 -8.318 1.00 93.38 202 ILE A CA 1
ATOM 1643 C C . ILE A 1 202 ? 13.816 11.876 -7.335 1.00 93.38 202 ILE A C 1
ATOM 1645 O O . ILE A 1 202 ? 14.542 11.365 -6.479 1.00 93.38 202 ILE A O 1
ATOM 1649 N N . TYR A 1 203 ? 12.533 11.522 -7.482 1.00 87.38 203 TYR A N 1
ATOM 1650 C CA . TYR A 1 203 ? 11.881 10.472 -6.688 1.00 87.38 203 TYR A CA 1
ATOM 1651 C C . TYR A 1 203 ? 12.625 9.129 -6.792 1.00 87.38 203 TYR A C 1
ATOM 1653 O O . TYR A 1 203 ? 13.021 8.543 -5.775 1.00 87.38 203 TYR A O 1
ATOM 1661 N N . PHE A 1 204 ? 12.869 8.647 -8.017 1.00 89.56 204 PHE A N 1
ATOM 1662 C CA . PHE A 1 204 ? 13.599 7.398 -8.237 1.00 89.56 204 PHE A CA 1
ATOM 1663 C C . PHE A 1 204 ? 15.023 7.480 -7.691 1.00 89.56 204 PHE A C 1
ATOM 1665 O O . PHE A 1 204 ? 15.464 6.562 -7.000 1.00 89.56 204 PHE A O 1
ATOM 1672 N N . TYR A 1 205 ? 15.728 8.589 -7.928 1.00 93.38 205 TYR A N 1
ATOM 1673 C CA . TYR A 1 205 ? 17.087 8.787 -7.430 1.00 93.38 205 TYR A CA 1
ATOM 1674 C C . TYR A 1 205 ? 17.154 8.689 -5.897 1.00 93.38 205 TYR A C 1
ATOM 1676 O O . TYR A 1 205 ? 18.007 7.976 -5.366 1.00 93.38 205 TYR A O 1
ATOM 1684 N N . MET A 1 206 ? 16.226 9.334 -5.178 1.00 88.94 206 MET A N 1
ATOM 1685 C CA . MET A 1 206 ? 16.158 9.290 -3.709 1.00 88.94 206 MET A CA 1
ATOM 1686 C C . MET A 1 206 ? 15.850 7.892 -3.146 1.00 88.94 206 MET A C 1
ATOM 1688 O O . MET A 1 206 ? 16.208 7.592 -2.006 1.00 88.94 206 MET A O 1
ATOM 1692 N N . THR A 1 207 ? 15.210 7.029 -3.934 1.00 85.94 207 THR A N 1
ATOM 1693 C CA . THR A 1 207 ? 14.962 5.624 -3.568 1.00 85.94 207 THR A CA 1
ATOM 1694 C C . THR A 1 207 ? 16.189 4.747 -3.868 1.00 85.94 207 THR A C 1
ATOM 1696 O O . THR A 1 207 ? 16.542 3.841 -3.111 1.00 85.94 207 THR A O 1
ATOM 1699 N N . LEU A 1 208 ? 16.892 5.047 -4.964 1.00 88.81 208 LEU A N 1
ATOM 1700 C CA . LEU A 1 208 ? 18.033 4.284 -5.472 1.00 88.81 208 LEU A CA 1
ATOM 1701 C C . LEU A 1 208 ? 19.363 4.577 -4.748 1.00 88.81 208 LEU A C 1
ATOM 1703 O O . LEU A 1 208 ? 20.237 3.696 -4.716 1.00 88.81 208 LEU A O 1
ATOM 1707 N N . ALA A 1 209 ? 19.536 5.791 -4.219 1.00 89.50 209 ALA A N 1
ATOM 1708 C CA . ALA A 1 209 ? 20.753 6.313 -3.585 1.00 89.50 209 ALA A CA 1
ATOM 1709 C C . ALA A 1 209 ? 20.472 6.902 -2.182 1.00 89.50 209 ALA A C 1
ATOM 1711 O O . ALA A 1 209 ? 19.334 6.909 -1.724 1.00 89.50 209 ALA A O 1
ATOM 1712 N N . ASP A 1 210 ? 21.508 7.361 -1.462 1.00 89.06 210 ASP A N 1
ATOM 1713 C CA . ASP A 1 210 ? 21.320 8.076 -0.185 1.00 89.06 210 ASP A CA 1
ATOM 1714 C C . ASP A 1 210 ? 20.645 9.432 -0.447 1.00 89.06 210 ASP A C 1
ATOM 1716 O O . ASP A 1 210 ? 21.224 10.314 -1.083 1.00 89.06 210 ASP A O 1
ATOM 1720 N N . ALA A 1 211 ? 19.420 9.604 0.050 1.00 90.38 211 ALA A N 1
ATOM 1721 C CA . ALA A 1 211 ? 18.639 10.823 -0.135 1.00 90.38 211 ALA A CA 1
ATOM 1722 C C . ALA A 1 211 ? 19.027 11.937 0.846 1.00 90.38 211 ALA A C 1
ATOM 1724 O O . ALA A 1 211 ? 18.596 13.081 0.688 1.00 90.38 211 ALA A O 1
ATOM 1725 N N . THR A 1 212 ? 19.844 11.637 1.860 1.00 91.44 212 THR A N 1
ATOM 1726 C CA . THR A 1 212 ? 20.234 12.591 2.908 1.00 91.44 212 THR A CA 1
ATOM 1727 C C . THR A 1 212 ? 20.779 13.913 2.345 1.00 91.44 212 THR A C 1
ATOM 1729 O O . THR A 1 212 ? 20.333 14.966 2.811 1.00 91.44 212 THR A O 1
ATOM 1732 N N . PRO A 1 213 ? 21.690 13.929 1.350 1.00 92.19 213 PRO A N 1
ATOM 1733 C CA . PRO A 1 213 ? 22.222 15.177 0.798 1.00 92.19 213 PRO A CA 1
ATOM 1734 C C . PRO A 1 213 ? 21.166 15.992 0.043 1.00 92.19 213 PRO A C 1
ATOM 1736 O O . PRO A 1 213 ? 21.136 17.216 0.163 1.00 92.19 213 PRO A O 1
ATOM 1739 N N . ILE A 1 214 ? 20.265 15.311 -0.670 1.00 93.38 214 ILE A N 1
ATOM 1740 C CA . ILE A 1 214 ? 19.181 15.935 -1.432 1.00 93.38 214 ILE A CA 1
ATOM 1741 C C . ILE A 1 214 ? 18.191 16.613 -0.483 1.00 93.38 214 ILE A C 1
ATOM 1743 O O . ILE A 1 214 ? 17.950 17.813 -0.591 1.00 93.38 214 ILE A O 1
ATOM 1747 N N . ILE A 1 215 ? 17.697 15.882 0.521 1.00 91.94 215 ILE A N 1
ATOM 1748 C CA . ILE A 1 215 ? 16.779 16.431 1.527 1.00 91.94 215 ILE A CA 1
ATOM 1749 C C . ILE A 1 215 ? 17.454 17.556 2.321 1.00 91.94 215 ILE A C 1
ATOM 1751 O O . ILE A 1 215 ? 16.824 18.566 2.606 1.00 91.94 215 ILE A O 1
ATOM 1755 N N . THR A 1 216 ? 18.747 17.439 2.639 1.00 92.75 216 THR A N 1
ATOM 1756 C CA . THR A 1 216 ? 19.484 18.521 3.315 1.00 92.75 216 THR A CA 1
ATOM 1757 C C . THR A 1 216 ? 19.543 19.786 2.456 1.00 92.75 216 THR A C 1
ATOM 1759 O O . THR A 1 216 ? 19.370 20.882 2.982 1.00 92.75 216 THR A O 1
ATOM 1762 N N . SER A 1 217 ? 19.739 19.654 1.140 1.00 92.81 217 SER A N 1
ATOM 1763 C CA . SER A 1 217 ? 19.705 20.791 0.214 1.00 92.81 217 SER A CA 1
ATOM 1764 C C . SER A 1 217 ? 18.324 21.458 0.180 1.00 92.81 217 SER A C 1
ATOM 1766 O O . SER A 1 217 ? 18.243 22.678 0.320 1.00 92.81 217 SER A O 1
ATOM 1768 N N . ILE A 1 218 ? 17.248 20.663 0.136 1.00 92.06 218 ILE A N 1
ATOM 1769 C CA . ILE A 1 218 ? 15.862 21.156 0.229 1.00 92.06 218 ILE A CA 1
ATOM 1770 C C . ILE A 1 218 ? 15.630 21.901 1.550 1.00 92.06 218 ILE A C 1
ATOM 1772 O O . ILE A 1 218 ? 15.024 22.965 1.559 1.00 92.06 218 ILE A O 1
ATOM 1776 N N . LEU A 1 219 ? 16.138 21.392 2.675 1.00 90.75 219 LEU A N 1
ATOM 1777 C CA . LEU A 1 219 ? 15.993 22.057 3.976 1.00 90.75 219 LEU A CA 1
ATOM 1778 C C . LEU A 1 219 ? 16.794 23.359 4.091 1.00 90.75 219 LEU A C 1
ATOM 1780 O O . LEU A 1 219 ? 16.415 24.225 4.878 1.00 90.75 219 LEU A O 1
ATOM 1784 N N . ASN A 1 220 ? 17.878 23.507 3.326 1.00 91.88 220 ASN A N 1
ATOM 1785 C CA . ASN A 1 220 ? 18.669 24.736 3.289 1.00 91.88 220 ASN A CA 1
ATOM 1786 C C . ASN A 1 220 ? 18.002 25.827 2.439 1.00 91.88 220 ASN A C 1
ATOM 1788 O O . ASN A 1 220 ? 18.114 27.003 2.781 1.00 91.88 220 ASN A O 1
ATOM 1792 N N . ASN A 1 221 ? 17.306 25.451 1.361 1.00 88.38 221 ASN A N 1
ATOM 1793 C CA . ASN A 1 221 ? 16.515 26.373 0.541 1.00 88.38 221 ASN A CA 1
ATOM 1794 C C . ASN A 1 221 ? 15.089 25.838 0.286 1.00 88.38 221 ASN A C 1
ATOM 1796 O O . ASN A 1 221 ? 14.765 25.404 -0.820 1.00 88.38 221 ASN A O 1
ATOM 1800 N N . PRO A 1 222 ? 14.238 25.825 1.324 1.00 84.88 222 PRO A N 1
ATOM 1801 C CA . PRO A 1 222 ? 12.909 25.232 1.249 1.00 84.88 222 PRO A CA 1
ATOM 1802 C C . PRO A 1 222 ? 11.960 26.050 0.376 1.00 84.88 222 PRO A C 1
ATOM 1804 O O . PRO A 1 222 ? 11.654 27.208 0.679 1.00 84.88 222 PRO A O 1
ATOM 1807 N N . ASN A 1 223 ? 11.407 25.387 -0.637 1.00 82.88 223 ASN A N 1
ATOM 1808 C CA . ASN A 1 223 ? 10.267 25.848 -1.419 1.00 82.88 223 ASN A CA 1
ATOM 1809 C C . ASN A 1 223 ? 9.144 24.794 -1.354 1.00 82.88 223 ASN A C 1
ATOM 1811 O O . ASN A 1 223 ? 9.371 23.647 -0.978 1.00 82.88 223 ASN A O 1
ATOM 1815 N N . GLY A 1 224 ? 7.910 25.166 -1.677 1.00 75.44 224 GLY A N 1
ATOM 1816 C CA . GLY A 1 224 ? 6.755 24.281 -1.479 1.00 75.44 224 GLY A CA 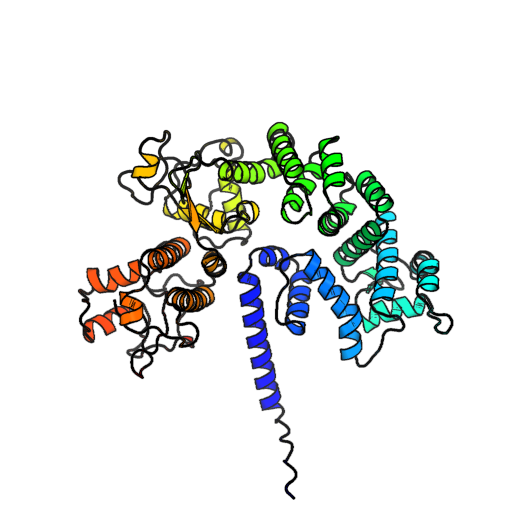1
ATOM 1817 C C . GLY A 1 224 ? 6.768 23.019 -2.278 1.00 75.44 224 GLY A C 1
ATOM 1818 O O . GLY A 1 224 ? 6.405 21.954 -1.788 1.00 75.44 224 GLY A O 1
ATOM 1819 N N . TYR A 1 225 ? 7.189 23.166 -3.523 1.00 80.44 225 TYR A N 1
ATOM 1820 C CA . TYR A 1 225 ? 7.301 22.065 -4.447 1.00 80.44 225 TYR A CA 1
ATOM 1821 C C . TYR A 1 225 ? 8.357 21.059 -3.958 1.00 80.44 225 TYR A C 1
ATOM 1823 O O . TYR A 1 225 ? 8.054 19.877 -3.806 1.00 80.44 225 TYR A O 1
ATOM 1831 N N . THR A 1 226 ? 9.553 21.519 -3.588 1.00 85.69 226 THR A N 1
ATOM 1832 C CA . THR A 1 226 ? 10.632 20.662 -3.078 1.00 85.69 226 THR A CA 1
ATOM 1833 C C . THR A 1 226 ? 10.300 20.051 -1.723 1.00 85.69 226 THR A C 1
ATOM 1835 O O . THR A 1 226 ? 10.604 18.884 -1.489 1.00 85.69 226 THR A O 1
ATOM 1838 N N . LEU A 1 227 ? 9.613 20.784 -0.845 1.00 84.06 227 LEU A N 1
ATOM 1839 C CA . LEU A 1 227 ? 9.086 20.242 0.407 1.00 84.06 227 LEU A CA 1
ATOM 1840 C C . LEU A 1 227 ? 8.013 19.169 0.162 1.00 84.06 227 LEU A C 1
ATOM 1842 O O . LEU A 1 227 ? 8.016 18.150 0.852 1.00 84.06 227 LEU A O 1
ATOM 1846 N N . SER A 1 228 ? 7.146 19.347 -0.843 1.00 75.88 228 SER A N 1
ATOM 1847 C CA . SER A 1 228 ? 6.197 18.316 -1.292 1.00 75.88 228 SER A CA 1
ATOM 1848 C C . SER A 1 228 ? 6.920 17.044 -1.703 1.00 75.88 228 SER A C 1
ATOM 1850 O O . SER A 1 228 ? 6.614 15.954 -1.221 1.00 75.88 228 SER A O 1
ATOM 1852 N N . LEU A 1 229 ? 7.922 17.200 -2.566 1.00 79.31 229 LEU A N 1
ATOM 1853 C CA . LEU A 1 229 ? 8.704 16.106 -3.116 1.00 79.31 229 LEU A CA 1
ATOM 1854 C C . LEU A 1 229 ? 9.458 15.349 -2.016 1.00 79.31 229 LEU A C 1
ATOM 1856 O O . LEU A 1 229 ? 9.405 14.120 -1.948 1.00 79.31 229 LEU A O 1
ATOM 1860 N N . ALA A 1 230 ? 10.090 16.083 -1.098 1.00 84.75 230 ALA A N 1
ATOM 1861 C CA . ALA A 1 230 ? 10.735 15.528 0.084 1.00 84.75 230 ALA A CA 1
ATOM 1862 C C . ALA A 1 230 ? 9.745 14.739 0.956 1.00 84.75 230 ALA A C 1
ATOM 1864 O O . ALA A 1 230 ? 10.061 13.641 1.417 1.00 84.75 230 ALA A O 1
ATOM 1865 N N . ASN A 1 231 ? 8.533 15.268 1.150 1.00 77.81 231 ASN A N 1
ATOM 1866 C CA . ASN A 1 231 ? 7.488 14.611 1.925 1.00 77.81 231 ASN A CA 1
ATOM 1867 C C . ASN A 1 231 ? 6.999 13.311 1.266 1.00 77.81 231 ASN A C 1
ATOM 1869 O O . ASN A 1 231 ? 6.855 12.306 1.958 1.00 77.81 231 ASN A O 1
ATOM 1873 N N . LYS A 1 232 ? 6.811 13.299 -0.062 1.00 73.12 232 LYS A N 1
ATOM 1874 C CA . LYS A 1 232 ? 6.427 12.096 -0.826 1.00 73.12 232 LYS A CA 1
ATOM 1875 C C . LYS A 1 232 ? 7.455 10.967 -0.698 1.00 73.12 232 LYS A C 1
ATOM 1877 O O . LYS A 1 232 ? 7.085 9.799 -0.665 1.00 73.12 232 LYS A O 1
ATOM 1882 N N . CYS A 1 233 ? 8.741 11.307 -0.609 1.00 73.12 233 CYS A N 1
ATOM 1883 C CA . CYS A 1 233 ? 9.824 10.321 -0.624 1.00 73.12 233 CYS A CA 1
ATOM 1884 C C . CYS A 1 233 ? 10.298 9.894 0.767 1.00 73.12 233 CYS A C 1
ATOM 1886 O O . CYS A 1 233 ? 11.101 8.977 0.877 1.00 73.12 233 CYS A O 1
ATOM 1888 N N . LYS A 1 234 ? 9.855 10.533 1.855 1.00 73.69 234 LYS A N 1
ATOM 1889 C CA . LYS A 1 234 ? 10.471 10.357 3.187 1.00 73.69 234 LYS A CA 1
ATOM 1890 C C . LYS A 1 234 ? 10.476 8.916 3.723 1.00 73.69 234 LYS A C 1
ATOM 1892 O O . LYS A 1 234 ? 11.340 8.594 4.547 1.00 73.69 234 LYS A O 1
ATOM 1897 N N . PHE A 1 235 ? 9.522 8.088 3.287 1.00 66.38 235 PHE A N 1
ATOM 1898 C CA . PHE A 1 235 ? 9.380 6.687 3.698 1.00 66.38 235 PHE A CA 1
ATOM 1899 C C . PHE A 1 235 ? 10.045 5.704 2.732 1.00 66.38 235 PHE A C 1
ATOM 1901 O O . PHE A 1 235 ? 10.644 4.743 3.200 1.00 66.38 235 PHE A O 1
ATOM 1908 N N . SER A 1 236 ? 10.002 5.965 1.422 1.00 64.06 236 SER A N 1
ATOM 1909 C CA . SER A 1 236 ? 10.656 5.126 0.406 1.00 64.06 236 SER A CA 1
ATOM 1910 C C . SER A 1 236 ? 12.152 5.424 0.247 1.00 64.06 236 SER A C 1
ATOM 1912 O O . SER A 1 236 ? 12.915 4.578 -0.210 1.00 64.06 236 SER A O 1
ATOM 1914 N N . ALA A 1 237 ? 12.596 6.623 0.622 1.00 70.75 237 ALA A N 1
ATOM 1915 C CA . ALA A 1 237 ? 13.974 7.052 0.457 1.00 70.75 237 ALA A CA 1
ATOM 1916 C C . ALA A 1 237 ? 14.899 6.521 1.557 1.00 70.75 237 ALA A C 1
ATOM 1918 O O . ALA A 1 237 ? 14.552 6.456 2.742 1.00 70.75 237 ALA A O 1
ATOM 1919 N N . ARG A 1 238 ? 16.153 6.258 1.177 1.00 74.62 238 ARG A N 1
ATOM 1920 C CA . ARG A 1 238 ? 17.233 5.942 2.120 1.00 74.62 238 ARG A CA 1
ATOM 1921 C C . ARG A 1 238 ? 17.651 7.222 2.843 1.00 74.62 238 ARG A C 1
ATOM 1923 O O . ARG A 1 238 ? 18.501 7.964 2.360 1.00 74.62 238 ARG A O 1
ATOM 1930 N N . LEU A 1 239 ? 17.014 7.500 3.982 1.00 82.69 239 LEU A N 1
ATOM 1931 C CA . LEU A 1 239 ? 17.145 8.758 4.721 1.00 82.69 239 LEU A CA 1
ATOM 1932 C C . LEU A 1 239 ? 17.516 8.522 6.190 1.00 82.69 239 LEU A C 1
ATOM 1934 O O . LEU A 1 239 ? 16.884 7.730 6.888 1.00 82.69 239 LEU A O 1
ATOM 1938 N N . LYS A 1 240 ? 18.500 9.272 6.701 1.00 83.19 240 LYS A N 1
ATOM 1939 C CA . LYS A 1 240 ? 18.834 9.265 8.136 1.00 83.19 240 LYS A CA 1
ATOM 1940 C C . LYS A 1 240 ? 17.660 9.776 8.981 1.00 83.19 240 LYS A C 1
ATOM 1942 O O . LYS A 1 240 ? 17.105 10.838 8.694 1.00 83.19 240 LYS A O 1
ATOM 1947 N N . ALA A 1 241 ? 17.362 9.091 10.089 1.00 77.31 241 ALA A N 1
ATOM 1948 C CA . ALA A 1 241 ? 16.267 9.442 11.003 1.00 77.31 241 ALA A CA 1
ATOM 1949 C C . ALA A 1 241 ? 16.321 10.906 11.489 1.00 77.31 241 ALA A C 1
ATOM 1951 O O . ALA A 1 241 ? 15.299 11.586 11.543 1.00 77.31 241 ALA A O 1
ATOM 1952 N N . THR A 1 242 ? 17.522 11.429 11.754 1.00 83.50 242 THR A N 1
ATOM 1953 C CA . THR A 1 242 ? 17.726 12.822 12.186 1.00 83.50 242 THR A CA 1
ATOM 1954 C C . THR A 1 242 ? 17.325 13.849 11.126 1.00 83.50 242 THR A C 1
ATOM 1956 O O . THR A 1 242 ? 16.804 14.910 11.461 1.00 83.50 242 THR A O 1
ATOM 1959 N N . VAL A 1 243 ? 17.542 13.556 9.840 1.00 85.94 243 VAL A N 1
ATOM 1960 C CA . VAL A 1 243 ? 17.144 14.447 8.739 1.00 85.94 243 VAL A CA 1
ATOM 1961 C C . VAL A 1 243 ? 15.645 14.344 8.482 1.00 85.94 243 VAL A C 1
ATOM 1963 O O . VAL A 1 243 ? 15.002 15.371 8.276 1.00 85.94 243 VAL A O 1
ATOM 1966 N N . ARG A 1 244 ? 15.062 13.145 8.609 1.00 83.25 244 ARG A N 1
ATOM 1967 C CA . ARG A 1 244 ? 13.604 12.948 8.562 1.00 83.25 244 ARG A CA 1
ATOM 1968 C C . ARG A 1 244 ? 12.881 13.778 9.629 1.00 83.25 244 ARG A C 1
ATOM 1970 O O . ARG A 1 244 ? 11.926 14.480 9.315 1.00 83.25 244 ARG A O 1
ATOM 1977 N N . GLN A 1 245 ? 13.372 13.767 10.869 1.00 79.31 245 GLN A N 1
ATOM 1978 C CA . GLN A 1 245 ? 12.812 14.581 11.956 1.00 79.31 245 GLN A CA 1
ATOM 1979 C C . GLN A 1 245 ? 12.885 16.086 11.658 1.00 79.31 245 GLN A C 1
ATOM 1981 O O . GLN A 1 245 ? 11.915 16.809 11.881 1.00 79.31 245 GLN A O 1
ATOM 1986 N N . LYS A 1 246 ? 14.011 16.566 11.111 1.00 85.56 246 LYS A N 1
ATOM 1987 C CA . LYS A 1 246 ? 14.155 17.973 10.698 1.00 85.56 246 LYS A CA 1
ATOM 1988 C C . LYS A 1 246 ? 13.182 18.352 9.582 1.00 85.56 246 LYS A C 1
ATOM 1990 O O . LYS A 1 246 ? 12.583 19.420 9.660 1.00 85.56 246 LYS A O 1
ATOM 1995 N N . LEU A 1 247 ? 13.001 17.485 8.584 1.00 85.31 247 LEU A N 1
ATOM 1996 C CA . LEU A 1 247 ? 12.033 17.694 7.506 1.00 85.31 247 LEU A CA 1
ATOM 1997 C C . LEU A 1 247 ? 10.611 17.826 8.050 1.00 85.31 247 LEU A C 1
ATOM 1999 O O . LEU A 1 247 ? 9.931 18.801 7.740 1.00 85.31 247 LEU A O 1
ATOM 2003 N N . ASN A 1 248 ? 10.203 16.910 8.928 1.00 80.00 248 ASN A N 1
ATOM 2004 C CA . ASN A 1 248 ? 8.893 16.965 9.573 1.00 80.00 248 ASN A CA 1
ATOM 2005 C C . ASN A 1 248 ? 8.691 18.275 10.345 1.00 80.00 248 ASN A C 1
ATOM 2007 O O . ASN A 1 248 ? 7.619 18.865 10.267 1.00 80.00 248 ASN A O 1
ATOM 2011 N N . LYS A 1 249 ? 9.722 18.766 11.045 1.00 82.06 249 LYS A N 1
ATOM 2012 C CA . LYS A 1 249 ? 9.660 20.049 11.755 1.00 82.06 249 LYS A CA 1
ATOM 2013 C C . LYS A 1 249 ? 9.441 21.234 10.800 1.00 82.06 249 LYS A C 1
ATOM 2015 O O . LYS A 1 249 ? 8.539 22.032 11.032 1.00 82.06 249 LYS A O 1
ATOM 2020 N N . VAL A 1 250 ? 10.217 21.332 9.716 1.00 83.75 250 VAL A N 1
ATOM 2021 C CA . VAL A 1 250 ? 10.107 22.444 8.746 1.00 83.75 250 VAL A CA 1
ATOM 2022 C C . VAL A 1 250 ? 8.752 22.446 8.031 1.00 83.75 250 VAL A C 1
ATOM 2024 O O . VAL A 1 250 ? 8.173 23.511 7.821 1.00 83.75 250 VAL A O 1
ATOM 2027 N N . LEU A 1 251 ? 8.221 21.267 7.691 1.00 77.06 251 LEU A N 1
ATOM 2028 C CA . LEU A 1 251 ? 6.910 21.126 7.043 1.00 77.06 251 LEU A CA 1
ATOM 2029 C C . LEU A 1 251 ? 5.753 21.676 7.898 1.00 77.06 251 LEU A C 1
ATOM 2031 O O . LEU A 1 251 ? 4.759 22.143 7.345 1.00 77.06 251 LEU A O 1
ATOM 2035 N N . LEU A 1 252 ? 5.879 21.661 9.229 1.00 69.75 252 LEU A N 1
ATOM 2036 C CA . LEU A 1 252 ? 4.896 22.282 10.124 1.00 69.75 252 LEU A CA 1
ATOM 2037 C C . LEU A 1 252 ? 5.027 23.793 10.200 1.00 69.75 252 LEU A C 1
ATOM 2039 O O . LEU A 1 252 ? 4.026 24.501 10.148 1.00 69.75 252 LEU A O 1
ATOM 2043 N N . GLU A 1 253 ? 6.258 24.278 10.390 1.00 76.50 253 GLU A N 1
ATOM 2044 C CA . GLU A 1 253 ? 6.531 25.699 10.620 1.00 76.50 253 GLU A CA 1
ATOM 2045 C C . GLU A 1 253 ? 6.078 26.545 9.421 1.00 76.50 253 GLU A C 1
ATOM 2047 O O . GLU A 1 253 ? 5.736 27.712 9.584 1.00 76.50 253 GLU A O 1
ATOM 2052 N N . ARG A 1 254 ? 6.016 25.937 8.228 1.00 71.75 254 ARG A N 1
ATOM 2053 C CA . ARG A 1 254 ? 5.610 26.562 6.961 1.00 71.75 254 ARG A CA 1
ATOM 2054 C C . ARG A 1 254 ? 4.219 26.141 6.467 1.00 71.75 254 ARG A C 1
ATOM 2056 O O . ARG A 1 254 ? 3.962 26.136 5.266 1.00 71.75 254 ARG A O 1
ATOM 2063 N N . ARG A 1 255 ? 3.315 25.780 7.385 1.00 61.00 255 ARG A N 1
ATOM 2064 C CA . ARG A 1 255 ? 1.936 25.332 7.093 1.00 61.00 255 ARG A CA 1
ATOM 2065 C C . ARG A 1 255 ? 1.140 26.298 6.200 1.00 61.00 255 ARG A C 1
ATOM 2067 O O . ARG A 1 255 ? 0.402 25.839 5.332 1.00 61.00 255 ARG A O 1
ATOM 2074 N N . GLU A 1 256 ? 1.289 27.606 6.405 1.00 59.50 256 GLU A N 1
ATOM 2075 C CA . GLU A 1 256 ? 0.551 28.652 5.669 1.00 59.50 256 GLU A CA 1
ATOM 2076 C C . GLU A 1 256 ? 0.934 28.717 4.180 1.00 59.50 256 GLU A C 1
ATOM 2078 O O . GLU A 1 256 ? 0.093 29.033 3.339 1.00 59.50 256 GLU A O 1
ATOM 2083 N N . ASP A 1 257 ? 2.175 28.357 3.839 1.00 58.41 257 ASP A N 1
ATOM 2084 C CA . ASP A 1 257 ? 2.697 28.503 2.481 1.00 58.41 257 ASP A CA 1
ATOM 2085 C C . ASP A 1 257 ? 2.178 27.392 1.540 1.00 58.41 257 ASP A C 1
ATOM 2087 O O . ASP A 1 257 ? 2.080 27.608 0.331 1.00 58.41 257 ASP A O 1
ATOM 2091 N N . TYR A 1 258 ? 1.809 26.210 2.073 1.00 60.38 258 TYR A N 1
ATOM 2092 C CA . TYR A 1 258 ? 1.522 24.999 1.280 1.00 60.38 258 TYR A CA 1
ATOM 2093 C C . TYR A 1 258 ? 0.388 24.122 1.855 1.00 60.38 258 TYR A C 1
ATOM 2095 O O . TYR A 1 258 ? 0.616 23.000 2.325 1.00 60.38 258 TYR A O 1
ATOM 2103 N N . LYS A 1 259 ? -0.858 24.614 1.771 1.00 54.09 259 LYS A N 1
ATOM 2104 C CA . LYS A 1 259 ? -2.065 24.009 2.381 1.00 54.09 259 LYS A CA 1
ATOM 2105 C C . LYS A 1 259 ? -2.190 22.481 2.233 1.00 54.09 259 LYS A C 1
ATOM 2107 O O . LYS A 1 259 ? -2.336 21.803 3.240 1.00 54.09 259 LYS A O 1
ATOM 2112 N N . ASN A 1 260 ? -2.060 21.908 1.031 1.00 52.53 260 ASN A N 1
ATOM 2113 C CA . ASN A 1 260 ? -2.318 20.467 0.820 1.00 52.53 260 ASN A CA 1
ATOM 2114 C C . ASN A 1 260 ? -1.227 19.528 1.377 1.00 52.53 260 ASN A C 1
ATOM 2116 O O . ASN A 1 260 ? -1.514 18.377 1.692 1.00 52.53 260 ASN A O 1
ATOM 2120 N N . ILE A 1 261 ? 0.019 19.992 1.517 1.00 55.62 261 ILE A N 1
ATOM 2121 C CA . ILE A 1 261 ? 1.133 19.177 2.044 1.00 55.62 261 ILE A CA 1
ATOM 2122 C C . ILE A 1 261 ? 1.112 19.184 3.574 1.00 55.62 261 ILE A C 1
ATOM 2124 O O . ILE A 1 261 ? 1.503 18.205 4.210 1.00 55.62 261 ILE A O 1
ATOM 2128 N N . SER A 1 262 ? 0.613 20.269 4.172 1.00 59.78 262 SER A N 1
ATOM 2129 C CA . SER A 1 262 ? 0.565 20.414 5.622 1.00 59.78 262 SER A CA 1
ATOM 2130 C C . SER A 1 262 ? -0.409 19.440 6.287 1.00 59.78 262 SER A C 1
ATOM 2132 O O . SER A 1 262 ? -0.115 18.964 7.380 1.00 59.78 262 SER A O 1
ATOM 2134 N N . VAL A 1 263 ? -1.527 19.082 5.644 1.00 71.25 263 VAL A N 1
ATOM 2135 C CA . VAL A 1 263 ? -2.582 18.277 6.290 1.00 71.25 263 VAL A CA 1
ATOM 2136 C C . VAL A 1 263 ? -2.141 16.841 6.571 1.00 71.25 263 VAL A C 1
ATOM 2138 O O . VAL A 1 263 ? -2.238 16.387 7.708 1.00 71.25 263 VAL A O 1
ATOM 2141 N N . ALA A 1 264 ? -1.593 16.134 5.577 1.00 71.94 264 ALA A N 1
ATOM 2142 C CA . ALA A 1 264 ? -1.111 14.762 5.767 1.00 71.94 264 ALA A CA 1
ATOM 2143 C C . ALA A 1 264 ? 0.051 14.705 6.775 1.00 71.94 264 ALA A C 1
ATOM 2145 O O . ALA A 1 264 ? 0.095 13.830 7.635 1.00 71.94 264 ALA A O 1
ATOM 2146 N N . VAL A 1 265 ? 0.953 15.693 6.736 1.00 70.25 265 VAL A N 1
ATOM 2147 C CA . VAL A 1 265 ? 2.050 15.821 7.711 1.00 70.25 265 VAL A CA 1
ATOM 2148 C C . VAL A 1 265 ? 1.521 16.113 9.115 1.00 70.25 265 VAL A C 1
ATOM 2150 O O . VAL A 1 265 ? 2.043 15.586 10.094 1.00 70.25 265 VAL A O 1
ATOM 2153 N N . THR A 1 266 ? 0.481 16.938 9.228 1.00 77.06 266 THR A N 1
ATOM 2154 C CA . THR A 1 266 ? -0.181 17.231 10.505 1.00 77.06 266 THR A CA 1
ATOM 2155 C C . THR A 1 266 ? -0.791 15.972 11.090 1.00 77.06 266 THR A C 1
ATOM 2157 O O . THR A 1 266 ? -0.564 15.682 12.264 1.00 77.06 266 THR A O 1
ATOM 2160 N N . LEU A 1 267 ? -1.513 15.213 10.264 1.00 85.69 267 LEU A N 1
ATOM 2161 C CA . LEU A 1 267 ? -2.111 13.952 10.663 1.00 85.69 267 LEU A CA 1
ATOM 2162 C C . LEU A 1 267 ? -1.030 12.997 11.182 1.00 85.69 267 LEU A C 1
ATOM 2164 O O . LEU A 1 267 ? -1.111 12.525 12.311 1.00 85.69 267 LEU A O 1
ATOM 2168 N N . GLU A 1 268 ? 0.042 12.793 10.417 1.00 79.38 268 GLU A N 1
ATOM 2169 C CA . GLU A 1 268 ? 1.167 11.961 10.849 1.00 79.38 268 GLU A CA 1
ATOM 2170 C C . GLU A 1 268 ? 1.764 12.403 12.177 1.00 79.38 268 GLU A C 1
ATOM 2172 O O . GLU A 1 268 ? 2.058 11.585 13.043 1.00 79.38 268 GLU A O 1
ATOM 2177 N N . GLN A 1 269 ? 1.964 13.699 12.371 1.00 74.69 269 GLN A N 1
ATOM 2178 C CA . GLN A 1 269 ? 2.525 14.174 13.623 1.00 74.69 269 GLN A CA 1
ATOM 2179 C C . GLN A 1 269 ? 1.589 14.035 14.802 1.00 74.69 269 GLN A C 1
ATOM 2181 O O . GLN A 1 269 ? 2.058 13.776 15.908 1.00 74.69 269 GLN A O 1
ATOM 2186 N N . ARG A 1 270 ? 0.286 14.191 14.586 1.00 87.56 270 ARG A N 1
ATOM 2187 C CA . ARG A 1 270 ? -0.699 13.907 15.619 1.00 87.56 270 ARG A CA 1
ATOM 2188 C C . ARG A 1 270 ? -0.571 12.464 16.084 1.00 87.56 270 ARG A C 1
ATOM 2190 O O . ARG A 1 270 ? -0.531 12.228 17.286 1.00 87.56 270 ARG A O 1
ATOM 2197 N N . PHE A 1 271 ? -0.450 11.534 15.144 1.00 86.94 271 PHE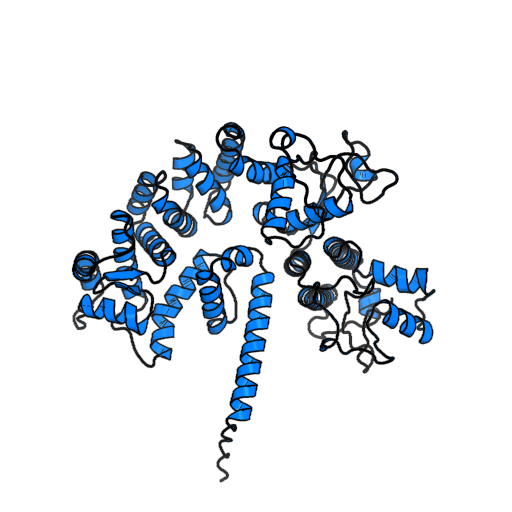 A N 1
ATOM 2198 C CA . PHE A 1 271 ? -0.326 10.110 15.442 1.00 86.94 271 PHE A CA 1
ATOM 2199 C C . PHE A 1 271 ? 1.073 9.687 15.915 1.00 86.94 271 PHE A C 1
ATOM 2201 O O . PHE A 1 271 ? 1.200 8.661 16.570 1.00 86.94 271 PHE A O 1
ATOM 2208 N N . ASN A 1 272 ? 2.101 10.511 15.702 1.00 77.88 272 ASN A N 1
ATOM 2209 C CA . ASN A 1 272 ? 3.406 10.353 16.354 1.00 77.88 272 ASN A CA 1
ATOM 2210 C C . ASN A 1 272 ? 3.458 10.953 17.774 1.00 77.88 272 ASN A C 1
ATOM 2212 O O . ASN A 1 272 ? 4.345 10.606 18.546 1.00 77.88 272 ASN A O 1
ATOM 2216 N N . ASN A 1 273 ? 2.540 11.860 18.124 1.00 81.56 273 ASN A N 1
ATOM 2217 C CA . ASN A 1 273 ? 2.498 12.560 19.414 1.00 81.56 273 ASN A CA 1
ATOM 2218 C C . ASN A 1 273 ? 1.193 12.264 20.169 1.00 81.56 273 ASN A C 1
ATOM 2220 O O . ASN A 1 273 ? 0.516 13.172 20.663 1.00 81.56 273 ASN A O 1
ATOM 2224 N N . LEU A 1 274 ? 0.814 10.988 20.222 1.00 88.50 274 LEU A N 1
ATOM 2225 C CA . LEU A 1 274 ? -0.370 10.546 20.951 1.00 88.50 274 LEU A CA 1
ATOM 2226 C C . LEU A 1 274 ? -0.132 10.579 22.460 1.00 88.50 274 LEU A C 1
ATOM 2228 O O . LEU A 1 274 ? 0.987 10.425 22.950 1.00 88.50 274 LEU A O 1
ATOM 2232 N N . THR A 1 275 ? -1.216 10.759 23.209 1.00 89.50 275 THR A N 1
ATOM 2233 C CA . THR A 1 275 ? -1.183 10.629 24.665 1.00 89.50 275 THR A CA 1
ATOM 2234 C C . THR A 1 275 ? -1.280 9.151 25.014 1.00 89.50 275 THR A C 1
ATOM 2236 O O . THR A 1 275 ? -2.298 8.525 24.731 1.00 89.50 275 THR A O 1
ATOM 2239 N N . VAL A 1 276 ? -0.223 8.591 25.596 1.00 91.12 276 VAL A N 1
ATOM 2240 C CA . VAL A 1 276 ? -0.178 7.177 25.997 1.00 91.12 276 VAL A CA 1
ATOM 2241 C C . VAL A 1 276 ? -1.265 6.897 27.038 1.00 91.12 276 VAL A C 1
ATOM 2243 O O . VAL A 1 276 ? -1.373 7.632 28.021 1.00 91.12 276 VAL A O 1
ATOM 2246 N N . ILE A 1 277 ? -2.060 5.852 26.806 1.00 90.25 277 ILE A N 1
ATOM 2247 C CA . ILE A 1 277 ? -3.034 5.329 27.771 1.00 90.25 277 ILE A CA 1
ATOM 2248 C C . ILE A 1 277 ? -2.388 4.173 28.542 1.00 90.25 277 ILE A C 1
ATOM 2250 O O . ILE A 1 277 ? -2.339 4.208 29.771 1.00 90.25 277 ILE A O 1
ATOM 2254 N N . ASP A 1 278 ? -1.852 3.189 27.818 1.00 89.25 278 ASP A N 1
ATOM 2255 C CA . ASP A 1 278 ? -1.166 2.014 28.361 1.00 89.25 278 ASP A CA 1
ATOM 2256 C C . ASP A 1 278 ? -0.033 1.534 27.428 1.00 89.25 278 ASP A C 1
ATOM 2258 O O . ASP A 1 278 ? 0.461 2.289 26.592 1.00 89.25 278 ASP A O 1
ATOM 2262 N N . ASP A 1 279 ? 0.440 0.299 27.605 1.00 85.88 279 ASP A N 1
ATOM 2263 C CA . ASP A 1 279 ? 1.540 -0.291 26.838 1.00 85.88 279 ASP A CA 1
ATOM 2264 C C . ASP A 1 279 ? 1.204 -0.564 25.363 1.00 85.88 279 ASP A C 1
ATOM 2266 O O . ASP A 1 279 ? 2.122 -0.694 24.550 1.00 85.88 279 ASP A O 1
ATOM 2270 N N . LYS A 1 280 ? -0.082 -0.634 25.003 1.00 87.25 280 LYS A N 1
ATOM 2271 C CA . LYS A 1 280 ? -0.544 -0.959 23.644 1.00 87.25 280 LYS A CA 1
ATOM 2272 C C . LYS A 1 280 ? -1.384 0.140 23.010 1.00 87.25 280 LYS A C 1
ATOM 2274 O O . LYS A 1 280 ? -1.549 0.126 21.789 1.00 87.25 280 LYS A O 1
ATOM 2279 N N . THR A 1 281 ? -1.907 1.077 23.797 1.00 91.12 281 THR A N 1
ATOM 2280 C CA . THR A 1 281 ? -2.880 2.069 23.342 1.00 91.12 281 THR A CA 1
ATOM 2281 C C . THR A 1 281 ? -2.473 3.506 23.648 1.00 91.12 281 THR A C 1
ATOM 2283 O O . THR A 1 281 ? -1.889 3.839 24.684 1.00 91.12 281 THR A O 1
ATOM 2286 N N . ALA A 1 282 ? -2.808 4.399 22.720 1.00 91.75 282 ALA A N 1
ATOM 2287 C CA . ALA A 1 282 ? -2.590 5.831 22.863 1.00 91.75 282 ALA A CA 1
ATOM 2288 C C . ALA A 1 282 ? -3.704 6.616 22.163 1.00 91.75 282 ALA A C 1
ATOM 2290 O O . ALA A 1 282 ? -4.227 6.184 21.140 1.00 91.75 282 ALA A O 1
ATOM 2291 N N . ILE A 1 283 ? -4.077 7.776 22.700 1.00 93.31 283 ILE A N 1
ATOM 2292 C CA . ILE A 1 283 ? -5.207 8.580 22.221 1.00 93.31 283 ILE A CA 1
ATOM 2293 C C . ILE A 1 283 ? -4.771 9.894 21.585 1.00 93.31 283 ILE A C 1
ATOM 2295 O O . ILE A 1 283 ? -3.850 10.578 22.042 1.00 93.31 283 ILE A O 1
ATOM 2299 N N . SER A 1 284 ? -5.470 10.268 20.517 1.00 93.62 284 SER A N 1
ATOM 2300 C CA . SER A 1 284 ? -5.230 11.499 19.782 1.00 93.62 284 SER A CA 1
ATOM 2301 C C . SER A 1 284 ? -5.846 12.717 20.474 1.00 93.62 284 SER A C 1
ATOM 2303 O O . SER A 1 284 ? -6.889 12.665 21.138 1.00 93.62 284 SER A O 1
ATOM 2305 N N . ASN A 1 285 ? -5.249 13.879 20.213 1.00 90.81 285 ASN A N 1
ATOM 2306 C CA . ASN A 1 285 ? -5.968 15.148 20.321 1.00 90.81 285 ASN A CA 1
ATOM 2307 C C . ASN A 1 285 ? -7.140 15.194 19.320 1.00 90.81 285 ASN A C 1
ATOM 2309 O O . ASN A 1 285 ? -7.091 14.457 18.326 1.00 90.81 285 ASN A O 1
ATOM 2313 N N . PRO A 1 286 ? -8.161 16.052 19.532 1.00 93.25 286 PRO A N 1
ATOM 2314 C CA . PRO A 1 286 ? -9.331 16.116 18.659 1.00 93.25 286 PRO A CA 1
ATOM 2315 C C . PRO A 1 286 ? -8.951 16.348 17.195 1.00 93.25 286 PRO A C 1
ATOM 2317 O O . PRO A 1 286 ? -8.120 17.215 16.903 1.00 93.25 286 PRO A O 1
ATOM 2320 N N . ILE A 1 287 ? -9.542 15.556 16.306 1.00 94.25 287 ILE A N 1
ATOM 2321 C CA . ILE A 1 287 ? -9.321 15.595 14.859 1.00 94.25 287 ILE A CA 1
ATOM 2322 C C . ILE A 1 287 ? -10.012 16.829 14.271 1.00 94.25 287 ILE A C 1
ATOM 2324 O O . ILE A 1 287 ? -11.111 17.199 14.699 1.00 94.25 287 ILE A O 1
ATOM 2328 N N . THR A 1 288 ? -9.370 17.476 13.300 1.00 92.38 288 THR A N 1
ATOM 2329 C CA . THR A 1 288 ? -9.942 18.621 12.577 1.00 92.38 288 THR A CA 1
ATOM 2330 C C . THR A 1 288 ? -10.652 18.195 11.296 1.00 92.38 288 THR A C 1
ATOM 2332 O O . THR A 1 288 ? -10.387 17.135 10.728 1.00 92.38 288 THR A O 1
ATOM 2335 N N . TRP A 1 289 ? -11.563 19.037 10.809 1.00 90.94 289 TRP A N 1
ATOM 2336 C CA . TRP A 1 289 ? -12.224 18.811 9.523 1.00 90.94 289 TRP A CA 1
ATOM 2337 C C . TRP A 1 289 ? -11.239 18.773 8.350 1.00 90.94 289 TRP A C 1
ATOM 2339 O O . TRP A 1 289 ? -11.477 18.059 7.382 1.00 90.94 289 TRP A O 1
ATOM 2349 N N . GLU A 1 290 ? -10.119 19.490 8.446 1.00 87.06 290 GLU A N 1
ATOM 2350 C CA . GLU A 1 290 ? -9.018 19.437 7.482 1.00 87.06 290 GLU A CA 1
ATOM 2351 C C . GLU A 1 290 ? -8.449 18.015 7.363 1.00 87.06 290 GLU A C 1
ATOM 2353 O O . GLU A 1 290 ? -8.305 17.496 6.261 1.00 87.06 290 GLU A O 1
ATOM 2358 N N . GLU A 1 291 ? -8.203 17.353 8.496 1.00 90.69 291 GLU A N 1
ATOM 2359 C CA . GLU A 1 291 ? -7.708 15.974 8.556 1.00 90.69 291 GLU A CA 1
ATOM 2360 C C . GLU A 1 291 ? -8.756 14.965 8.075 1.00 90.69 291 GLU A C 1
ATOM 2362 O O . GLU A 1 291 ? -8.441 14.056 7.309 1.00 90.69 291 GLU A O 1
ATOM 2367 N N . TYR A 1 292 ? -10.015 15.144 8.479 1.00 92.12 292 TYR A N 1
ATOM 2368 C CA . TYR A 1 292 ? -11.121 14.279 8.060 1.00 92.12 292 TYR A CA 1
ATOM 2369 C C . TYR A 1 292 ? -11.410 14.374 6.555 1.00 92.12 292 TYR A C 1
ATOM 2371 O O . TYR A 1 292 ? -11.824 13.395 5.934 1.00 92.12 292 TYR A O 1
ATOM 2379 N N . LYS A 1 293 ? -11.143 15.529 5.935 1.00 89.19 293 LYS A N 1
ATOM 2380 C CA . LYS A 1 293 ? -11.293 15.720 4.488 1.00 89.19 293 LYS A CA 1
ATOM 2381 C C . LYS A 1 293 ? -10.408 14.767 3.680 1.00 89.19 293 LYS A C 1
ATOM 2383 O O . LYS A 1 293 ? -10.867 14.278 2.656 1.00 89.19 293 LYS A O 1
ATOM 2388 N N . LEU A 1 294 ? -9.210 14.416 4.166 1.00 87.69 294 LEU A N 1
ATOM 2389 C CA . LEU A 1 294 ? -8.336 13.435 3.501 1.00 87.69 294 LEU A CA 1
ATOM 2390 C C . LEU A 1 294 ? -9.020 12.069 3.333 1.00 87.69 294 LEU A C 1
ATOM 2392 O O . LEU A 1 294 ? -8.898 11.430 2.290 1.00 87.69 294 LEU A O 1
ATOM 2396 N N . PHE A 1 295 ? -9.775 11.642 4.345 1.00 90.94 295 PHE A N 1
ATOM 2397 C CA . PHE A 1 295 ? -10.581 10.425 4.284 1.00 90.94 295 PHE A CA 1
ATOM 2398 C C . PHE A 1 295 ? -11.727 10.551 3.273 1.00 90.94 295 PHE A C 1
ATOM 2400 O O . PHE A 1 295 ? -11.929 9.647 2.463 1.00 90.94 295 PHE A O 1
ATOM 2407 N N . LEU A 1 296 ? -12.452 11.672 3.276 1.00 89.62 296 LEU A N 1
ATOM 2408 C CA . LEU A 1 296 ? -13.545 11.900 2.326 1.00 89.62 296 LEU A CA 1
ATOM 2409 C C . LEU A 1 296 ? -13.044 11.961 0.873 1.00 89.62 296 LEU A C 1
ATOM 2411 O O . LEU A 1 296 ? -13.685 11.418 -0.030 1.00 89.62 296 LEU A O 1
ATOM 2415 N N . ASP A 1 297 ? -11.875 12.555 0.641 1.00 84.75 297 ASP A N 1
ATOM 2416 C CA . ASP A 1 297 ? -11.212 12.591 -0.665 1.00 84.75 297 ASP A CA 1
ATOM 2417 C C . ASP A 1 297 ? -10.783 11.174 -1.102 1.00 84.75 297 ASP A C 1
ATOM 2419 O O . ASP A 1 297 ? -10.984 10.776 -2.255 1.00 84.75 297 ASP A O 1
ATOM 2423 N N . ALA A 1 298 ? -10.273 10.354 -0.176 1.00 82.44 298 ALA A N 1
ATOM 2424 C CA . ALA A 1 298 ? -9.959 8.949 -0.441 1.00 82.44 298 ALA A CA 1
ATOM 2425 C C . ALA A 1 298 ? -11.220 8.114 -0.748 1.00 82.44 298 ALA A C 1
ATOM 2427 O O . ALA A 1 298 ? -11.203 7.271 -1.645 1.00 82.44 298 ALA A O 1
ATOM 2428 N N . GLN A 1 299 ? -12.335 8.366 -0.058 1.00 84.06 299 GLN A N 1
ATOM 2429 C CA . GLN A 1 299 ? -13.616 7.708 -0.327 1.00 84.06 299 GLN A CA 1
ATOM 2430 C C . GLN A 1 299 ? -14.164 8.090 -1.711 1.00 84.06 299 GLN A C 1
ATOM 2432 O O . GLN A 1 299 ? -14.524 7.221 -2.505 1.00 84.06 299 GLN A O 1
ATOM 2437 N N . THR A 1 300 ? -14.210 9.384 -2.031 1.00 83.25 300 THR A N 1
ATOM 2438 C CA . THR A 1 300 ? -14.784 9.890 -3.293 1.00 83.25 300 THR A CA 1
ATOM 2439 C C . THR A 1 300 ? -13.941 9.542 -4.519 1.00 83.25 300 THR A C 1
ATOM 2441 O O . THR A 1 300 ? -14.491 9.284 -5.589 1.00 83.25 300 THR A O 1
ATOM 2444 N N . SER A 1 301 ? -12.618 9.453 -4.367 1.00 76.81 301 SER A N 1
ATOM 2445 C CA . SER A 1 301 ? -11.700 8.971 -5.409 1.00 76.81 301 SER A CA 1
ATOM 2446 C C . SER A 1 301 ? -11.634 7.439 -5.522 1.00 76.81 301 SER A C 1
ATOM 2448 O O . SER A 1 301 ? -10.863 6.908 -6.333 1.00 76.81 301 SER A O 1
ATOM 2450 N N . GLY A 1 302 ? -12.389 6.713 -4.689 1.00 73.25 302 GLY A N 1
ATOM 2451 C CA . GLY A 1 302 ? -12.402 5.251 -4.633 1.00 73.25 302 GLY A CA 1
ATOM 2452 C C . GLY A 1 302 ? -11.093 4.625 -4.137 1.00 73.25 302 GLY A C 1
ATOM 2453 O O . GLY A 1 302 ? -10.824 3.469 -4.452 1.00 73.25 302 GLY A O 1
ATOM 2454 N N . GLN A 1 303 ? -10.230 5.381 -3.446 1.00 71.06 303 GLN A N 1
ATOM 2455 C CA . GLN A 1 303 ? -9.016 4.852 -2.800 1.00 71.06 303 GLN A CA 1
ATOM 2456 C C . GLN A 1 303 ? -9.351 4.014 -1.571 1.00 71.06 303 GLN A C 1
ATOM 2458 O O . GLN A 1 303 ? -8.620 3.084 -1.243 1.00 71.06 303 GLN A O 1
ATOM 2463 N N . PHE A 1 304 ? -10.463 4.327 -0.913 1.00 79.75 304 PHE A N 1
ATOM 2464 C CA . PHE A 1 304 ? -10.906 3.640 0.285 1.00 79.75 304 PHE A CA 1
ATOM 2465 C C . PHE A 1 304 ? -12.391 3.299 0.183 1.00 79.75 304 PHE A C 1
ATOM 2467 O O . PHE A 1 304 ? -13.213 4.146 -0.174 1.00 79.75 304 PHE A O 1
ATOM 2474 N N . HIS A 1 305 ? -12.739 2.048 0.484 1.00 80.62 305 HIS A N 1
ATOM 2475 C CA . HIS A 1 305 ? -14.134 1.637 0.537 1.00 80.62 305 HIS A CA 1
ATOM 2476 C C . HIS A 1 305 ? -14.748 2.087 1.861 1.00 80.62 305 HIS A C 1
ATOM 2478 O O . HIS A 1 305 ? -14.261 1.730 2.926 1.00 80.62 305 HIS A O 1
ATOM 2484 N N . SER A 1 306 ? -15.832 2.854 1.786 1.00 82.69 306 SER A N 1
ATOM 2485 C CA . SER A 1 306 ? -16.566 3.339 2.949 1.00 82.69 306 SER A CA 1
ATOM 2486 C C . SER A 1 306 ? -18.024 3.575 2.579 1.00 82.69 306 SER A C 1
ATOM 2488 O O . SER A 1 306 ? -18.336 3.963 1.449 1.00 82.69 306 SER A O 1
ATOM 2490 N N . THR A 1 307 ? -18.917 3.348 3.540 1.00 83.12 307 THR A N 1
ATOM 2491 C CA . THR A 1 307 ? -20.337 3.715 3.441 1.00 83.12 307 THR A CA 1
ATOM 2492 C C . THR A 1 307 ? -20.667 4.977 4.234 1.00 83.12 307 THR A C 1
ATOM 2494 O O . THR A 1 307 ? -21.847 5.257 4.435 1.00 83.12 307 THR A O 1
ATOM 2497 N N . ALA A 1 308 ? -19.655 5.693 4.732 1.00 85.69 308 ALA A N 1
ATOM 2498 C CA . ALA A 1 308 ? -19.849 6.907 5.508 1.00 85.69 308 ALA A CA 1
ATOM 2499 C C . ALA A 1 308 ? -20.513 8.013 4.680 1.00 85.69 308 ALA A C 1
ATOM 2501 O O . ALA A 1 308 ? -20.338 8.088 3.456 1.00 85.69 308 ALA A O 1
ATOM 2502 N N . GLU A 1 309 ? -21.250 8.893 5.353 1.00 86.75 309 GLU A N 1
ATOM 2503 C CA . GLU A 1 309 ? -21.869 10.055 4.718 1.00 86.75 309 GLU A CA 1
ATOM 2504 C C . GLU A 1 309 ? -20.812 10.974 4.071 1.00 86.75 309 GLU A C 1
ATOM 2506 O O . GLU A 1 309 ? -19.845 11.398 4.707 1.00 86.75 309 GLU A O 1
ATOM 2511 N N . VAL A 1 310 ? -20.995 11.297 2.784 1.00 83.69 310 VAL A N 1
ATOM 2512 C CA . VAL A 1 310 ? -20.107 12.218 2.060 1.00 83.69 310 VAL A CA 1
ATOM 2513 C C . VAL A 1 310 ? -20.535 13.654 2.352 1.00 83.69 310 VAL A C 1
ATOM 2515 O O . VAL A 1 310 ? -21.548 14.127 1.837 1.00 83.69 310 VAL A O 1
ATOM 2518 N N . ILE A 1 311 ? -19.743 14.355 3.162 1.00 86.12 311 ILE A N 1
ATOM 2519 C CA . ILE A 1 311 ? -20.025 15.723 3.613 1.00 86.12 311 ILE A CA 1
ATOM 2520 C C . ILE A 1 311 ? -19.164 16.718 2.823 1.00 86.12 311 ILE A C 1
ATOM 2522 O O . ILE A 1 311 ? -17.948 16.560 2.727 1.00 86.12 311 ILE A O 1
ATOM 2526 N N . ASN A 1 312 ? -19.769 17.781 2.285 1.00 81.44 312 ASN A N 1
ATOM 2527 C CA . ASN A 1 312 ? -19.015 18.869 1.658 1.00 81.44 312 ASN A CA 1
ATOM 2528 C C . ASN A 1 312 ? -18.559 19.884 2.720 1.00 81.44 312 ASN A C 1
ATOM 2530 O O . ASN A 1 312 ? -19.369 20.638 3.261 1.00 81.44 312 ASN A O 1
ATOM 2534 N N . ILE A 1 313 ? -17.261 19.888 3.025 1.00 81.06 313 ILE A N 1
ATOM 2535 C CA . ILE A 1 313 ? -16.660 20.752 4.045 1.00 81.06 313 ILE A CA 1
ATOM 2536 C C . ILE A 1 313 ? -16.275 22.091 3.407 1.00 81.06 313 ILE A C 1
ATOM 2538 O O . ILE A 1 313 ? -15.387 22.146 2.556 1.00 81.06 313 ILE A O 1
ATOM 2542 N N . ALA A 1 314 ? -16.909 23.179 3.853 1.00 78.81 314 ALA A N 1
ATOM 2543 C CA . ALA A 1 314 ? -16.553 24.532 3.431 1.00 78.81 314 ALA A CA 1
ATOM 2544 C C . ALA A 1 314 ? -15.133 24.916 3.894 1.00 78.81 314 ALA A C 1
ATOM 2546 O O . ALA A 1 314 ? -14.723 24.583 5.006 1.00 78.81 314 ALA A O 1
ATOM 2547 N N . ASP A 1 315 ? -14.390 25.668 3.075 1.00 73.00 315 ASP A N 1
ATOM 2548 C CA . ASP A 1 315 ? -12.978 26.006 3.340 1.00 73.00 315 ASP A CA 1
ATOM 2549 C C . ASP A 1 315 ? -12.750 26.789 4.644 1.00 73.00 315 ASP A C 1
ATOM 2551 O O . ASP A 1 315 ? -11.667 26.744 5.220 1.00 73.00 315 ASP A O 1
ATOM 2555 N N . ASN A 1 316 ? -13.763 27.502 5.138 1.00 77.12 316 ASN A N 1
ATOM 2556 C CA . ASN A 1 316 ? -13.705 28.208 6.418 1.00 77.12 316 ASN A CA 1
ATOM 2557 C C . ASN A 1 316 ? -13.892 27.285 7.637 1.00 77.12 316 ASN A C 1
ATOM 2559 O O . ASN A 1 316 ? -13.633 27.719 8.756 1.00 77.12 316 ASN A O 1
ATOM 2563 N N . MET A 1 317 ? -14.333 26.040 7.438 1.00 79.12 317 MET A N 1
ATOM 2564 C CA . MET A 1 317 ? -14.597 25.062 8.499 1.00 79.12 317 MET A CA 1
ATOM 2565 C C . MET A 1 317 ? -13.428 24.100 8.748 1.00 79.12 317 MET A C 1
ATOM 2567 O O . MET A 1 317 ? -13.415 23.421 9.770 1.00 79.12 317 MET A O 1
ATOM 2571 N N . THR A 1 318 ? -12.431 24.044 7.861 1.00 77.31 318 THR A N 1
ATOM 2572 C CA . THR A 1 318 ? -11.369 23.020 7.886 1.00 77.31 318 THR A CA 1
ATOM 2573 C C . THR A 1 318 ? -10.549 23.025 9.182 1.00 77.31 318 THR A C 1
ATOM 2575 O O . THR A 1 318 ? -10.258 21.967 9.734 1.00 77.31 318 THR A O 1
ATOM 2578 N N . ASN A 1 319 ? -10.243 24.199 9.738 1.00 79.44 319 ASN A N 1
ATOM 2579 C CA . ASN A 1 319 ? -9.465 24.315 10.978 1.00 79.44 319 ASN A CA 1
ATOM 2580 C C . ASN A 1 319 ? -10.264 24.004 12.259 1.00 79.44 319 ASN A C 1
ATOM 2582 O O . ASN A 1 319 ? -9.679 23.957 13.343 1.00 79.44 319 ASN A O 1
ATOM 2586 N N . TYR A 1 320 ? -11.582 23.808 12.166 1.00 87.44 320 TYR A N 1
ATOM 2587 C CA . TYR A 1 320 ? -12.414 23.468 13.319 1.00 87.44 320 TYR A CA 1
ATOM 2588 C C . TYR A 1 320 ? -12.379 21.970 13.616 1.00 87.44 320 TYR A C 1
ATOM 2590 O O . TYR A 1 320 ? -12.069 21.142 12.758 1.00 87.44 320 TYR A O 1
ATOM 2598 N N . LEU A 1 321 ? -12.714 21.627 14.861 1.00 92.56 321 LEU A N 1
ATOM 2599 C CA . LEU A 1 321 ? -12.842 20.240 15.292 1.00 92.56 321 LEU A CA 1
ATOM 2600 C C . LEU A 1 321 ? -13.992 19.562 14.549 1.00 92.56 321 LEU A C 1
ATOM 2602 O O . LEU A 1 321 ? -15.039 20.177 14.336 1.00 92.56 321 LEU A O 1
ATOM 2606 N N . VAL A 1 322 ? -13.805 18.290 14.206 1.00 92.81 322 VAL A N 1
ATOM 2607 C CA . VAL A 1 322 ? -14.888 17.463 13.673 1.00 92.81 322 VAL A CA 1
ATOM 2608 C C . VAL A 1 322 ? -15.935 17.283 14.762 1.00 92.81 322 VAL A C 1
ATOM 2610 O O . VAL A 1 322 ? -15.637 16.695 15.803 1.00 92.81 322 VAL A O 1
ATOM 2613 N N . THR A 1 323 ? -17.142 17.786 14.518 1.00 90.88 323 THR A N 1
ATOM 2614 C CA . THR A 1 323 ? -18.293 17.666 15.416 1.00 90.88 323 THR A CA 1
ATOM 2615 C C . THR A 1 323 ? -19.563 17.339 14.635 1.00 90.88 323 THR A C 1
ATOM 2617 O O . THR A 1 323 ? -19.661 17.639 13.447 1.00 90.88 323 THR A O 1
ATOM 2620 N N . GLY A 1 324 ? -20.541 16.706 15.290 1.00 86.31 324 GLY A N 1
ATOM 2621 C CA . GLY A 1 324 ? -21.852 16.419 14.688 1.00 86.31 324 GLY A CA 1
ATOM 2622 C C . GLY A 1 324 ? -21.890 15.261 13.681 1.00 86.31 324 GLY A C 1
ATOM 2623 O O . GLY A 1 324 ? -22.892 15.111 12.987 1.00 86.31 324 GLY A O 1
ATOM 2624 N N . ILE A 1 325 ? -20.835 14.445 13.601 1.00 90.56 325 ILE A N 1
ATOM 2625 C CA . ILE A 1 325 ? -20.829 13.201 12.814 1.00 90.56 325 ILE A CA 1
ATOM 2626 C C . ILE A 1 325 ? -21.332 12.021 13.648 1.00 90.56 325 ILE A C 1
ATOM 2628 O O . ILE A 1 325 ? -21.226 12.030 14.877 1.00 90.56 325 ILE A O 1
ATOM 2632 N N . LYS A 1 326 ? -21.850 10.985 12.984 1.00 90.06 326 LYS A N 1
ATOM 2633 C CA . LYS A 1 326 ? -22.243 9.743 13.655 1.00 90.06 326 LYS A CA 1
ATOM 2634 C C . LYS A 1 326 ? -21.014 8.891 13.969 1.00 90.06 326 LYS A C 1
ATOM 2636 O O . LYS A 1 326 ? -19.995 8.972 13.278 1.00 90.06 326 LYS A O 1
ATOM 2641 N N . TRP A 1 327 ? -21.103 8.057 15.002 1.00 89.06 327 TRP A N 1
ATOM 2642 C CA . TRP A 1 327 ? -19.989 7.186 15.383 1.00 89.06 327 TRP A CA 1
ATOM 2643 C C . TRP A 1 327 ? -19.714 6.121 14.304 1.00 89.06 327 TRP A C 1
ATOM 2645 O O . TRP A 1 327 ? -18.564 5.737 14.108 1.00 89.06 327 TRP A O 1
ATOM 2655 N N . GLU A 1 328 ? -20.731 5.704 13.543 1.00 87.38 328 GLU A N 1
ATOM 2656 C CA . GLU A 1 328 ? -20.598 4.784 12.408 1.00 87.38 328 GLU A CA 1
ATOM 2657 C C . GLU A 1 328 ? -19.734 5.384 11.286 1.00 87.38 328 GLU A C 1
ATOM 2659 O O . GLU A 1 328 ? -18.867 4.706 10.734 1.00 87.38 328 GLU A O 1
ATOM 2664 N N . ASP A 1 329 ? -19.915 6.675 10.984 1.00 89.56 329 ASP A N 1
ATOM 2665 C CA . ASP A 1 329 ? -19.092 7.401 10.007 1.00 89.56 329 ASP A CA 1
ATOM 2666 C C . ASP A 1 329 ? -17.665 7.603 10.542 1.00 89.56 329 ASP A C 1
ATOM 2668 O O . ASP A 1 329 ? -16.676 7.386 9.841 1.00 89.56 329 ASP A O 1
ATOM 2672 N N . ALA A 1 330 ? -17.546 7.945 11.828 1.00 91.06 330 ALA A N 1
ATOM 2673 C CA . ALA A 1 330 ? -16.265 8.114 12.505 1.00 91.06 330 ALA A CA 1
ATOM 2674 C C . ALA A 1 330 ? -15.428 6.819 12.529 1.00 91.06 330 ALA A C 1
ATOM 2676 O O . ALA A 1 330 ? -14.202 6.858 12.406 1.00 91.06 330 ALA A O 1
ATOM 2677 N N . ARG A 1 331 ? -16.076 5.655 12.632 1.00 88.75 331 ARG A N 1
ATOM 2678 C CA . ARG A 1 331 ? -15.419 4.344 12.573 1.00 88.75 331 ARG A CA 1
ATOM 2679 C C . ARG A 1 331 ? -14.765 4.090 11.209 1.00 88.75 331 ARG A C 1
ATOM 2681 O O . ARG A 1 331 ? -13.679 3.506 11.163 1.00 88.75 331 ARG A O 1
ATOM 2688 N N . TRP A 1 332 ? -15.357 4.565 10.110 1.00 89.00 332 TRP A N 1
ATOM 2689 C CA . TRP A 1 332 ? -14.740 4.479 8.781 1.00 89.00 332 TRP A CA 1
ATOM 2690 C C . TRP A 1 332 ? -13.464 5.310 8.675 1.00 89.00 332 TRP A C 1
ATOM 2692 O O . TRP A 1 332 ? -12.487 4.831 8.101 1.00 89.00 332 TRP A O 1
ATOM 2702 N N . PHE A 1 333 ? -13.423 6.491 9.296 1.00 92.44 333 PHE A N 1
ATOM 2703 C CA . PHE A 1 333 ? -12.191 7.276 9.401 1.00 92.44 333 PHE A CA 1
ATOM 2704 C C . PHE A 1 333 ? -11.088 6.500 10.136 1.00 92.44 333 PHE A C 1
ATOM 2706 O O . PHE A 1 333 ? -9.954 6.441 9.666 1.00 92.44 333 PHE A O 1
ATOM 2713 N N . CYS A 1 334 ? -11.417 5.819 11.238 1.00 90.81 334 CYS A N 1
ATOM 2714 C CA . CYS A 1 334 ? -10.481 4.923 11.921 1.00 90.81 334 CYS A CA 1
ATOM 2715 C C . CYS A 1 334 ? -10.030 3.741 11.037 1.00 90.81 334 CYS A C 1
ATOM 2717 O O . CYS A 1 334 ? -8.881 3.310 11.108 1.00 90.81 334 CYS A O 1
ATOM 2719 N N . GLY A 1 335 ? -10.914 3.198 10.196 1.00 86.81 335 GLY A N 1
ATOM 2720 C CA . GLY A 1 335 ? -10.549 2.193 9.192 1.00 86.81 335 GLY A CA 1
ATOM 2721 C C . GLY A 1 335 ? -9.559 2.733 8.161 1.00 86.81 335 GLY A C 1
ATOM 2722 O O . GLY A 1 335 ? -8.551 2.097 7.879 1.00 86.81 335 GLY A O 1
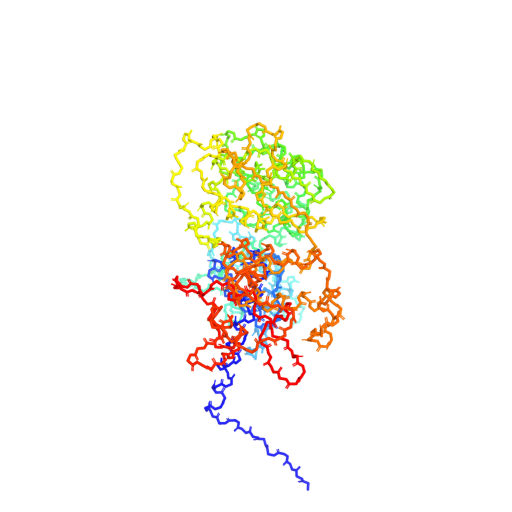ATOM 2723 N N . TRP A 1 336 ? -9.805 3.939 7.657 1.00 89.12 336 TRP A N 1
ATOM 2724 C CA . TRP A 1 336 ? -8.932 4.612 6.698 1.00 89.12 336 TRP A CA 1
ATOM 2725 C C . TRP A 1 336 ? -7.563 4.971 7.285 1.00 89.12 336 TRP A C 1
ATOM 2727 O O . TRP A 1 336 ? -6.554 4.876 6.591 1.00 89.12 336 TRP A O 1
ATOM 2737 N N . LEU A 1 337 ? -7.481 5.330 8.568 1.00 89.06 337 LEU A N 1
ATOM 2738 C CA . LEU A 1 337 ? -6.193 5.575 9.225 1.00 89.06 337 LEU A CA 1
ATOM 2739 C C . LEU A 1 337 ? -5.295 4.332 9.221 1.00 89.06 337 LEU A C 1
ATOM 2741 O O . LEU A 1 337 ? -4.097 4.449 8.972 1.00 89.06 337 LEU A O 1
ATOM 2745 N N . ALA A 1 338 ? -5.869 3.142 9.417 1.00 84.62 338 ALA A N 1
ATOM 2746 C CA . ALA A 1 338 ? -5.113 1.888 9.413 1.00 84.62 338 ALA A CA 1
ATOM 2747 C C . ALA A 1 338 ? -4.505 1.573 8.033 1.00 84.62 338 ALA A C 1
ATOM 2749 O O . ALA A 1 338 ? -3.498 0.867 7.945 1.00 84.62 338 ALA A O 1
ATOM 2750 N N . THR A 1 339 ? -5.071 2.137 6.958 1.00 77.25 339 THR A N 1
ATOM 2751 C CA . THR A 1 339 ? -4.545 1.997 5.593 1.00 77.25 339 THR A CA 1
ATOM 2752 C C . THR A 1 339 ? -3.434 2.996 5.268 1.00 77.25 339 THR A C 1
ATOM 2754 O O . THR A 1 339 ? -2.800 2.881 4.219 1.00 77.25 339 THR A O 1
ATOM 2757 N N . GLN A 1 340 ? -3.180 3.991 6.126 1.00 80.19 340 GLN A N 1
ATOM 2758 C CA . GLN A 1 340 ? -2.170 5.013 5.859 1.00 80.19 34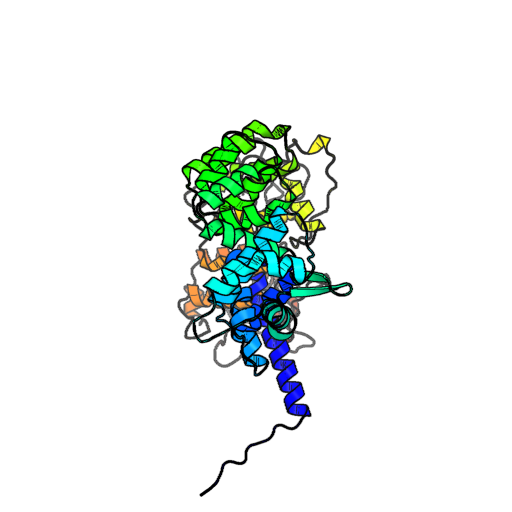0 GLN A CA 1
ATOM 2759 C C . GLN A 1 340 ? -0.775 4.485 6.187 1.00 80.19 340 GLN A C 1
ATOM 2761 O O . GLN A 1 340 ? -0.374 4.403 7.346 1.00 80.19 340 GLN A O 1
ATOM 2766 N N . GLN A 1 341 ? 0.010 4.191 5.150 1.00 70.00 341 GLN A N 1
ATOM 2767 C CA . GLN A 1 341 ? 1.396 3.727 5.307 1.00 70.00 341 GLN A CA 1
ATOM 2768 C C . GLN A 1 341 ? 2.266 4.693 6.101 1.00 70.00 341 GLN A C 1
ATOM 2770 O O . GLN A 1 341 ? 3.177 4.276 6.805 1.00 70.00 341 GLN A O 1
ATOM 2775 N N . THR A 1 342 ? 1.975 5.987 6.001 1.00 67.31 342 THR A N 1
ATOM 2776 C CA . THR A 1 342 ? 2.718 7.029 6.703 1.00 67.31 342 THR A CA 1
ATOM 2777 C C . THR A 1 342 ? 2.552 6.978 8.221 1.00 67.31 342 THR A C 1
ATOM 2779 O O . THR A 1 342 ? 3.375 7.540 8.943 1.00 67.31 342 THR A O 1
ATOM 2782 N N . LEU A 1 343 ? 1.503 6.302 8.698 1.00 74.38 343 LEU A N 1
ATOM 2783 C CA . LEU A 1 343 ? 1.218 6.093 10.113 1.00 74.38 343 LEU A CA 1
ATOM 2784 C C . LEU A 1 343 ? 1.708 4.728 10.617 1.00 74.38 343 LEU A C 1
ATOM 2786 O O . LEU A 1 343 ? 1.781 4.517 11.825 1.00 74.38 343 LEU A O 1
ATOM 2790 N N . GLN A 1 344 ? 2.071 3.811 9.714 1.00 65.88 344 GLN A N 1
ATOM 2791 C CA . GLN A 1 344 ? 2.637 2.517 10.082 1.00 65.88 344 GLN A CA 1
ATOM 2792 C C . GLN A 1 344 ? 4.122 2.691 10.433 1.00 65.88 344 GLN A C 1
ATOM 2794 O O . GLN A 1 344 ? 4.917 3.197 9.639 1.00 65.88 344 GLN A O 1
ATOM 2799 N N . SER A 1 345 ? 4.505 2.299 11.649 1.00 62.97 345 SER A N 1
ATOM 2800 C CA . SER A 1 345 ? 5.894 2.355 12.116 1.00 62.97 345 SER A CA 1
ATOM 2801 C C . SER A 1 345 ? 6.596 1.006 11.911 1.00 62.97 345 SER A C 1
ATOM 2803 O O . SER A 1 345 ? 5.963 -0.023 11.687 1.00 62.97 345 SER A O 1
ATOM 2805 N N . SER A 1 346 ? 7.927 0.983 12.016 1.00 55.94 346 SER A N 1
ATOM 2806 C CA . SER A 1 346 ? 8.692 -0.273 12.018 1.00 55.94 346 SER A CA 1
ATOM 2807 C C . SER A 1 346 ? 8.495 -1.112 13.289 1.00 55.94 346 SER A C 1
ATOM 2809 O O . SER A 1 346 ? 8.984 -2.237 13.342 1.00 55.94 346 SER A O 1
ATOM 2811 N N . GLU A 1 347 ? 7.847 -0.564 14.322 1.00 55.41 347 GLU A N 1
ATOM 2812 C CA . GLU A 1 347 ? 7.685 -1.198 15.637 1.00 55.41 347 GLU A CA 1
ATOM 2813 C C . GLU A 1 347 ? 6.431 -2.085 15.729 1.00 55.41 347 GLU A C 1
ATOM 2815 O O . GLU A 1 347 ? 6.346 -2.919 16.629 1.00 55.41 347 GLU A O 1
ATOM 2820 N N . GLY A 1 348 ? 5.484 -1.975 14.789 1.00 67.44 348 GLY A N 1
ATOM 2821 C CA . GLY A 1 348 ? 4.278 -2.803 14.766 1.00 67.44 348 GLY A CA 1
ATOM 2822 C C . GLY A 1 348 ? 3.245 -2.359 13.731 1.00 67.44 348 GLY A C 1
ATOM 2823 O O . GLY A 1 348 ? 3.403 -1.337 13.066 1.00 67.44 348 GLY A O 1
ATOM 2824 N N . VAL A 1 349 ? 2.171 -3.140 13.597 1.00 78.44 349 VAL A N 1
ATOM 2825 C CA . VAL A 1 349 ? 0.993 -2.739 12.818 1.00 78.44 349 VAL A CA 1
ATOM 2826 C C . VAL A 1 349 ? 0.055 -2.005 13.763 1.00 78.44 349 VAL A C 1
ATOM 2828 O O . VAL A 1 349 ? -0.188 -2.472 14.871 1.00 78.44 349 VAL A O 1
ATOM 2831 N N . TYR A 1 350 ? -0.448 -0.850 13.342 1.00 83.31 350 TYR A N 1
ATOM 2832 C CA . TYR A 1 350 ? -1.376 -0.061 14.144 1.00 83.31 350 TYR A CA 1
ATOM 2833 C C . TYR A 1 350 ? -2.781 -0.240 13.595 1.00 83.31 350 TYR A C 1
ATOM 2835 O O . TYR A 1 350 ? -3.011 -0.042 12.400 1.00 83.31 350 TYR A O 1
ATOM 2843 N N . ASP A 1 351 ? -3.712 -0.584 14.476 1.00 87.25 351 ASP A N 1
ATOM 2844 C CA . ASP A 1 351 ? -5.125 -0.352 14.229 1.00 87.25 351 ASP A CA 1
ATOM 2845 C C . ASP A 1 351 ? -5.567 0.930 14.935 1.00 87.25 351 ASP A C 1
ATOM 2847 O O . ASP A 1 351 ? -4.911 1.439 15.847 1.00 87.25 351 ASP A O 1
ATOM 2851 N N . TYR A 1 352 ? -6.685 1.479 14.483 1.00 90.62 352 TYR A N 1
ATOM 2852 C CA . TYR A 1 352 ? -7.251 2.699 15.038 1.00 90.62 352 TYR A CA 1
ATOM 2853 C C . TYR A 1 352 ? -8.716 2.478 15.381 1.00 90.62 352 TYR A C 1
ATOM 2855 O O . TYR A 1 352 ? -9.453 1.894 14.595 1.00 90.62 352 TYR A O 1
ATOM 2863 N N . ARG A 1 353 ? -9.187 2.980 16.516 1.00 91.44 353 ARG A N 1
ATOM 2864 C CA . ARG A 1 353 ? -10.590 2.848 16.931 1.00 91.44 353 ARG A CA 1
ATOM 2865 C C . ARG A 1 353 ? -11.094 4.108 17.613 1.00 91.44 353 ARG A C 1
ATOM 2867 O O . ARG A 1 353 ? -10.316 4.991 17.976 1.00 91.44 353 ARG A O 1
ATOM 2874 N N . LEU A 1 354 ? -12.406 4.184 17.801 1.00 92.25 354 LEU A N 1
ATOM 2875 C CA . LEU A 1 354 ? -12.991 5.207 18.658 1.00 92.25 354 LEU A CA 1
ATOM 2876 C C . LEU A 1 354 ? -12.642 4.923 20.131 1.00 92.25 354 LEU A C 1
ATOM 2878 O O . LEU A 1 354 ? -12.488 3.757 20.519 1.00 92.25 354 LEU A O 1
ATOM 2882 N N . PRO A 1 355 ? -12.487 5.968 20.960 1.00 92.38 355 PRO A N 1
ATOM 2883 C CA . PRO A 1 355 ? -12.271 5.795 22.386 1.00 92.38 355 PRO A CA 1
ATOM 2884 C C . PRO A 1 355 ? -13.498 5.182 23.065 1.00 92.38 355 PRO A C 1
ATOM 2886 O O . PRO A 1 355 ? -14.644 5.388 22.665 1.00 92.38 355 PRO A O 1
ATOM 2889 N N . THR A 1 356 ? -13.250 4.470 24.154 1.00 90.81 356 THR A N 1
ATOM 2890 C CA . THR A 1 356 ? -14.271 4.079 25.124 1.00 90.81 356 THR A CA 1
ATOM 2891 C C . THR A 1 356 ? -14.658 5.273 26.003 1.00 90.81 356 THR A C 1
ATOM 2893 O O . THR A 1 356 ? -13.891 6.226 26.170 1.00 90.81 356 THR A O 1
ATOM 2896 N N . ALA A 1 357 ? -15.836 5.208 26.634 1.00 87.50 357 ALA A N 1
ATOM 2897 C CA . ALA A 1 357 ? -16.289 6.236 27.577 1.00 87.50 357 ALA A CA 1
ATOM 2898 C C . ALA A 1 357 ? -15.280 6.467 28.723 1.00 87.50 357 ALA A C 1
ATOM 2900 O O . ALA A 1 357 ? -15.045 7.604 29.131 1.00 87.50 357 ALA A O 1
ATOM 2901 N N . GLY A 1 358 ? -14.618 5.399 29.190 1.00 88.00 358 GLY A N 1
ATOM 2902 C CA . GLY A 1 358 ? -13.567 5.475 30.206 1.00 88.00 358 GLY A CA 1
ATOM 2903 C C . GLY A 1 358 ? -12.342 6.263 29.736 1.00 88.00 358 GLY A C 1
ATOM 2904 O O . GLY A 1 358 ? -11.927 7.199 30.422 1.00 88.00 358 GLY A O 1
ATOM 2905 N N . GLU A 1 359 ? -11.819 5.946 28.547 1.00 89.81 359 GLU A N 1
ATOM 2906 C CA . GLU A 1 359 ? -10.626 6.585 27.960 1.00 89.81 359 GLU A CA 1
ATOM 2907 C C . GLU A 1 359 ? -10.816 8.085 27.696 1.00 89.81 359 GLU A C 1
ATOM 2909 O O . GLU A 1 359 ? -9.861 8.854 27.782 1.00 89.81 359 GLU A O 1
ATOM 2914 N N . THR A 1 360 ? -12.045 8.530 27.407 1.00 88.88 360 THR A N 1
ATOM 2915 C CA . THR A 1 360 ? -12.330 9.954 27.172 1.00 88.88 360 THR A CA 1
ATOM 2916 C C . THR A 1 360 ? -12.931 10.695 28.368 1.00 88.88 360 THR A C 1
ATOM 2918 O O . THR A 1 360 ? -13.140 11.906 28.274 1.00 88.88 360 THR A O 1
ATOM 2921 N N . SER A 1 361 ? -13.205 10.017 29.485 1.00 85.56 361 SER A N 1
ATOM 2922 C CA . SER A 1 361 ? -13.936 10.587 30.629 1.00 85.56 361 SER A CA 1
ATOM 2923 C C . SER A 1 361 ? -13.305 11.867 31.197 1.00 85.56 361 SER A C 1
ATOM 2925 O O . SER A 1 361 ? -14.027 12.783 31.591 1.00 85.56 361 SER A O 1
ATOM 2927 N N . GLN A 1 362 ? -11.970 11.951 31.194 1.00 85.75 362 GLN A N 1
ATOM 2928 C CA . GLN A 1 362 ? -11.195 13.088 31.709 1.00 85.75 362 GLN A CA 1
ATOM 2929 C C . GLN A 1 362 ? -10.761 14.088 30.624 1.00 85.75 362 GLN A C 1
ATOM 2931 O O . GLN A 1 362 ? -10.124 15.096 30.931 1.00 85.75 362 GLN A O 1
ATOM 2936 N N . LEU A 1 363 ? -11.083 13.831 29.353 1.00 86.75 363 LEU A N 1
ATOM 2937 C CA . LEU A 1 363 ? -10.652 14.662 28.231 1.00 86.75 363 LEU A CA 1
ATOM 2938 C C . LEU A 1 363 ? -11.693 15.731 27.897 1.00 86.75 363 LEU A C 1
ATOM 2940 O O . LEU A 1 363 ? -12.888 15.457 27.804 1.00 86.75 363 LEU A O 1
ATOM 2944 N N . VAL A 1 364 ? -11.218 16.952 27.642 1.00 84.56 364 VAL A N 1
ATOM 2945 C CA . VAL A 1 364 ? -12.046 18.077 27.191 1.00 84.56 364 VAL A CA 1
ATOM 2946 C C . VAL A 1 364 ? -11.476 18.618 25.872 1.00 84.56 364 VAL A C 1
ATOM 2948 O O . VAL A 1 364 ? -10.297 18.972 25.835 1.00 84.56 364 VAL A O 1
ATOM 2951 N N . PRO A 1 365 ? -12.262 18.681 24.779 1.00 87.69 365 PRO A N 1
ATOM 2952 C CA . PRO A 1 365 ? -13.600 18.100 24.622 1.00 87.69 365 PRO A CA 1
ATOM 2953 C C . PRO A 1 365 ? -13.581 16.558 24.648 1.00 87.69 365 PRO A C 1
ATOM 2955 O O . PRO A 1 365 ? -12.575 15.943 24.263 1.00 87.69 365 PRO A O 1
ATOM 2958 N N . LYS A 1 366 ? -14.697 15.960 25.101 1.00 89.00 366 LYS A N 1
ATOM 2959 C CA . LYS A 1 366 ? -14.920 14.504 25.104 1.00 89.00 366 LYS A CA 1
ATOM 2960 C C . LYS A 1 366 ? -14.996 13.974 23.668 1.00 89.00 366 LYS A C 1
ATOM 2962 O O . LYS A 1 366 ? -15.576 14.623 22.796 1.00 89.00 366 LYS A O 1
ATOM 2967 N N . GLY A 1 367 ? -14.420 12.799 23.440 1.00 89.69 367 GLY A N 1
ATOM 2968 C CA . GLY A 1 367 ? -14.445 12.083 22.170 1.00 89.69 367 GLY A CA 1
ATOM 2969 C C . GLY A 1 367 ? -15.787 11.403 21.891 1.00 89.69 367 GLY A C 1
ATOM 2970 O O . GLY A 1 367 ? -16.461 10.959 22.820 1.00 89.69 367 GLY A O 1
ATOM 2971 N N . ILE A 1 368 ? -16.149 11.291 20.615 1.00 91.25 368 ILE A N 1
ATOM 2972 C CA . ILE A 1 368 ? -17.225 10.419 20.135 1.00 91.25 368 ILE A CA 1
ATOM 2973 C C . ILE A 1 368 ? -16.871 8.971 20.494 1.00 91.25 368 ILE A C 1
ATOM 2975 O O . ILE A 1 368 ? -15.734 8.545 20.282 1.00 91.25 368 ILE A O 1
ATOM 2979 N N . THR A 1 369 ? -17.838 8.223 21.024 1.00 90.50 369 THR A N 1
ATOM 2980 C CA . THR A 1 369 ? -17.676 6.799 21.361 1.00 90.50 369 THR A CA 1
ATOM 2981 C C . THR A 1 369 ? -18.752 5.970 20.666 1.00 90.50 369 THR A C 1
ATOM 2983 O O . THR A 1 369 ? -19.775 6.503 20.243 1.00 90.50 369 THR A O 1
ATOM 2986 N N . GLU A 1 370 ? -18.557 4.655 20.581 1.00 84.88 370 GLU A N 1
ATOM 2987 C CA . GLU A 1 370 ? -19.575 3.736 20.043 1.00 84.88 370 GLU A CA 1
ATOM 2988 C C . GLU A 1 370 ? -20.789 3.570 20.980 1.00 84.88 370 GLU A C 1
ATOM 2990 O O . GLU A 1 370 ? -21.794 2.969 20.607 1.00 84.88 370 GLU A O 1
ATOM 2995 N N . ASN A 1 371 ? -20.722 4.110 22.204 1.00 79.62 371 ASN A N 1
ATOM 2996 C CA . ASN A 1 371 ? -21.836 4.127 23.142 1.00 79.62 371 ASN A CA 1
ATOM 2997 C C . ASN A 1 371 ? -22.601 5.456 23.049 1.00 79.62 371 ASN A C 1
ATOM 2999 O O . ASN A 1 371 ? -22.112 6.507 23.468 1.00 79.62 371 ASN A O 1
ATOM 3003 N N . SER A 1 372 ? -23.850 5.395 22.581 1.00 69.00 372 SER A N 1
ATOM 3004 C CA . SER A 1 372 ? -24.712 6.567 22.397 1.00 69.00 372 SER A CA 1
ATOM 3005 C C . SER A 1 372 ? -25.115 7.282 23.696 1.00 69.00 372 SER A C 1
ATOM 3007 O O . SER A 1 372 ? -25.633 8.393 23.626 1.00 69.00 372 SER A O 1
ATOM 3009 N N . GLN A 1 373 ? -24.935 6.669 24.873 1.00 70.12 373 GLN A N 1
ATOM 3010 C CA . GLN A 1 373 ? -25.380 7.232 26.159 1.00 70.12 373 GLN A CA 1
ATOM 3011 C C . GLN A 1 373 ? -24.346 8.153 26.840 1.00 70.12 373 GLN A C 1
ATOM 3013 O O . GLN A 1 373 ? -24.743 8.986 27.651 1.00 70.12 373 GLN A O 1
ATOM 3018 N N . ASP A 1 374 ? -23.052 8.042 26.511 1.00 70.00 374 ASP A N 1
ATOM 3019 C CA . ASP A 1 374 ? -21.960 8.891 27.047 1.00 70.00 374 ASP A CA 1
ATOM 3020 C C . ASP A 1 374 ? -20.956 9.253 25.937 1.00 70.00 374 ASP A C 1
ATOM 3022 O O . ASP A 1 374 ? -19.738 9.144 26.086 1.00 70.00 374 ASP A O 1
ATOM 3026 N N . THR A 1 375 ? -21.485 9.637 24.773 1.00 77.38 375 THR A N 1
ATOM 3027 C CA . THR A 1 375 ? -20.677 10.108 23.645 1.00 77.38 375 THR A CA 1
ATOM 3028 C C . THR A 1 375 ? -20.349 11.591 23.799 1.00 77.38 375 THR A C 1
ATOM 3030 O O . THR A 1 375 ? -21.201 12.395 24.173 1.00 77.38 375 THR A O 1
ATOM 3033 N N . GLY A 1 376 ? -19.102 11.966 23.517 1.00 82.56 376 GLY A N 1
ATOM 3034 C CA . GLY A 1 376 ? -18.728 13.363 23.331 1.00 82.56 376 GLY A CA 1
ATOM 3035 C C . GLY A 1 376 ? -19.075 13.881 21.935 1.00 82.56 376 GLY A C 1
ATOM 3036 O O . GLY A 1 376 ? -19.523 13.125 21.073 1.00 82.56 376 GLY A O 1
ATOM 3037 N N . ASP A 1 377 ? -18.814 15.170 21.713 1.00 85.50 377 ASP A N 1
ATOM 3038 C CA . ASP A 1 377 ? -19.163 15.862 20.465 1.00 85.50 377 ASP A CA 1
ATOM 3039 C C . ASP A 1 377 ? -18.016 15.926 19.450 1.00 85.50 377 ASP A C 1
ATOM 3041 O O . ASP A 1 377 ? -18.254 16.331 18.316 1.00 85.50 377 ASP A O 1
ATOM 3045 N N . CYS A 1 378 ? -16.776 15.579 19.830 1.00 92.88 378 CYS A N 1
ATOM 3046 C CA . CYS A 1 378 ? -15.608 15.720 18.951 1.00 92.88 378 CYS A CA 1
ATOM 3047 C C . CYS A 1 378 ? -14.999 14.381 18.524 1.00 92.88 378 CYS A C 1
ATOM 3049 O O . CYS A 1 378 ? -14.974 13.426 19.296 1.00 92.88 378 CYS A O 1
ATOM 3051 N N . LEU A 1 379 ? -14.431 14.305 17.322 1.00 94.44 379 LEU A N 1
ATOM 3052 C CA . LEU A 1 379 ? -13.716 13.102 16.891 1.00 94.44 379 LEU A CA 1
ATOM 3053 C C . LEU A 1 379 ? -12.350 12.986 17.586 1.00 94.44 379 LEU A C 1
ATOM 3055 O O . LEU A 1 379 ? -11.495 13.862 17.457 1.00 94.44 379 LEU A O 1
ATOM 3059 N N . ARG A 1 380 ? -12.121 11.870 18.279 1.00 94.19 380 ARG A N 1
ATOM 3060 C CA . ARG A 1 380 ? -10.809 11.422 18.769 1.00 94.19 380 ARG A CA 1
ATOM 3061 C C . ARG A 1 380 ? -10.590 9.987 18.325 1.00 94.19 380 ARG A C 1
ATOM 3063 O O . ARG A 1 380 ? -11.553 9.253 18.128 1.00 94.19 380 ARG A O 1
ATOM 3070 N N . VAL A 1 381 ? -9.330 9.598 18.198 1.00 94.50 381 VAL A N 1
ATOM 3071 C CA . VAL A 1 381 ? -8.952 8.259 17.756 1.00 94.50 381 VAL A CA 1
ATOM 3072 C C . VAL A 1 381 ? -7.950 7.671 18.735 1.00 94.50 381 VAL A C 1
ATOM 3074 O O . VAL A 1 381 ? -7.010 8.349 19.148 1.00 94.50 381 VAL A O 1
ATOM 3077 N N . VAL A 1 382 ? -8.153 6.412 19.097 1.00 93.00 382 VAL A N 1
ATOM 3078 C CA . VAL A 1 382 ? -7.185 5.599 19.829 1.00 93.00 382 VAL A CA 1
ATOM 3079 C C . VAL A 1 382 ? -6.413 4.764 18.816 1.00 93.00 382 VAL A C 1
ATOM 3081 O O . VAL A 1 382 ? -7.027 4.111 17.976 1.00 93.00 382 VAL A O 1
ATOM 3084 N N . SER A 1 383 ? -5.086 4.805 18.867 1.00 91.25 383 SER A N 1
ATOM 3085 C CA . SER A 1 383 ? -4.228 3.840 18.182 1.00 91.25 383 SER A CA 1
ATOM 3086 C C . SER A 1 383 ? -3.992 2.638 19.082 1.00 91.25 383 SER A C 1
ATOM 3088 O O . SER A 1 383 ? -3.752 2.819 20.277 1.00 91.25 383 SER A O 1
ATOM 3090 N N . GLU A 1 384 ? -3.963 1.451 18.500 1.00 89.56 384 GLU A N 1
ATOM 3091 C CA . GLU A 1 384 ? -3.700 0.192 19.183 1.00 89.56 384 GLU A CA 1
ATOM 3092 C C . GLU A 1 384 ? -2.648 -0.605 18.409 1.00 89.56 384 GLU A C 1
ATOM 3094 O O . GLU A 1 384 ? -2.763 -0.793 17.196 1.00 89.56 384 GLU A O 1
ATOM 3099 N N . ILE A 1 385 ? -1.596 -1.045 19.101 1.00 88.12 385 ILE A N 1
ATOM 3100 C CA . ILE A 1 385 ? -0.553 -1.881 18.504 1.00 88.12 385 ILE A CA 1
ATOM 3101 C C . ILE A 1 385 ? -1.079 -3.308 18.402 1.00 88.12 385 ILE A C 1
ATOM 3103 O O . ILE A 1 385 ? -1.349 -3.957 19.413 1.00 88.12 385 ILE A O 1
ATOM 3107 N N . ILE A 1 386 ? -1.151 -3.818 17.176 1.00 87.31 386 ILE A N 1
ATOM 3108 C CA . ILE A 1 386 ? -1.565 -5.186 16.884 1.00 87.31 386 ILE A CA 1
ATOM 3109 C C . ILE A 1 386 ? -0.418 -5.998 16.263 1.00 87.31 386 ILE A C 1
ATOM 3111 O O . ILE A 1 386 ? 0.445 -5.457 15.558 1.00 87.31 386 ILE A O 1
ATOM 3115 N N . PRO A 1 387 ? -0.376 -7.322 16.499 1.00 87.88 387 PRO A N 1
ATOM 3116 C CA . PRO A 1 387 ? 0.651 -8.176 15.918 1.00 87.88 387 PRO A CA 1
ATOM 3117 C C . PRO A 1 387 ? 0.659 -8.128 14.383 1.00 87.88 387 PRO A C 1
ATOM 3119 O O . PRO A 1 387 ? -0.383 -8.219 13.735 1.00 87.88 387 PRO A O 1
ATOM 3122 N N . SER A 1 388 ? 1.851 -8.088 13.781 1.00 85.12 388 SER A N 1
ATOM 3123 C CA . SER A 1 388 ? 2.018 -7.965 12.322 1.00 85.12 388 SER A CA 1
ATOM 3124 C C . SER A 1 388 ? 1.381 -9.091 11.504 1.00 85.12 388 SER A C 1
ATOM 3126 O O . SER A 1 388 ? 1.051 -8.889 10.338 1.00 85.12 388 SER A O 1
ATOM 3128 N N . ARG A 1 389 ? 1.122 -10.253 12.121 1.00 89.38 389 ARG A N 1
ATOM 3129 C CA . ARG A 1 389 ? 0.393 -11.373 11.498 1.00 89.38 389 ARG A CA 1
ATOM 3130 C C . ARG A 1 389 ? -1.006 -10.985 10.989 1.00 89.38 389 ARG A C 1
ATOM 3132 O O . ARG A 1 389 ? -1.521 -11.648 10.100 1.00 89.38 389 ARG A O 1
ATOM 3139 N N . TYR A 1 390 ? -1.607 -9.918 11.524 1.00 90.44 390 TYR A N 1
ATOM 3140 C CA . TYR A 1 390 ? -2.943 -9.444 11.148 1.00 90.44 390 TYR A CA 1
ATOM 3141 C C . TYR A 1 390 ? -2.952 -8.440 9.985 1.00 90.44 390 TYR A C 1
ATOM 3143 O O . TYR A 1 390 ? -4.025 -8.071 9.512 1.00 90.44 390 TYR A O 1
ATOM 3151 N N . GLN A 1 391 ? -1.788 -8.002 9.490 1.00 86.50 391 GLN A N 1
ATOM 3152 C CA . GLN A 1 391 ? -1.696 -6.926 8.493 1.00 86.50 391 GLN A CA 1
ATOM 3153 C C . GLN A 1 391 ? -2.461 -7.238 7.202 1.00 86.50 391 GLN A C 1
ATOM 3155 O O . GLN A 1 391 ? -3.234 -6.416 6.715 1.00 86.50 391 GLN A O 1
ATOM 3160 N N . THR A 1 392 ? -2.279 -8.444 6.663 1.00 87.69 392 THR A N 1
ATOM 3161 C CA . THR A 1 392 ? -2.938 -8.879 5.425 1.00 87.69 392 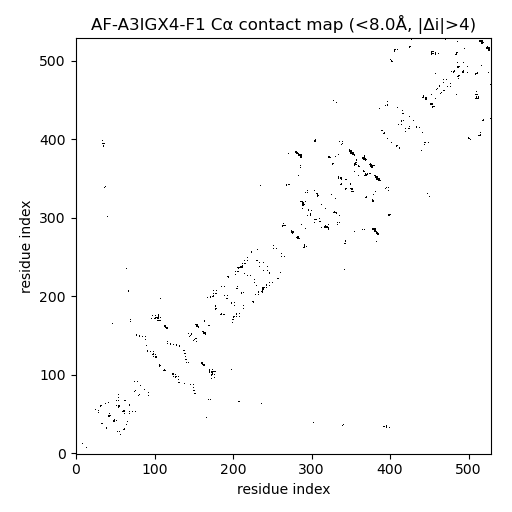THR A CA 1
ATOM 3162 C C . THR A 1 392 ? -4.460 -8.898 5.578 1.00 87.69 392 THR A C 1
ATOM 3164 O O . THR A 1 392 ? -5.177 -8.441 4.689 1.00 87.69 392 THR A O 1
ATOM 3167 N N . LEU A 1 393 ? -4.957 -9.371 6.727 1.00 91.31 393 LEU A N 1
ATOM 3168 C CA . LEU A 1 393 ? -6.387 -9.411 7.031 1.00 91.31 393 LEU A CA 1
ATOM 3169 C C . LEU A 1 393 ? -6.994 -8.000 7.035 1.00 91.31 393 LEU A C 1
ATOM 3171 O O . LEU A 1 393 ? -8.019 -7.771 6.394 1.00 91.31 393 LEU A O 1
ATOM 3175 N N . LEU A 1 394 ? -6.335 -7.037 7.686 1.00 88.25 394 LEU A N 1
ATOM 3176 C CA . LEU A 1 394 ? -6.768 -5.633 7.686 1.00 88.25 394 LEU A CA 1
ATOM 3177 C C . LEU A 1 394 ? -6.802 -5.040 6.276 1.00 88.25 394 LEU A C 1
ATOM 3179 O O . LEU A 1 394 ? -7.739 -4.320 5.932 1.00 88.25 394 LEU A O 1
ATOM 3183 N N . ASN A 1 395 ? -5.799 -5.346 5.450 1.00 85.19 395 ASN A N 1
ATOM 3184 C CA . ASN A 1 395 ? -5.716 -4.836 4.082 1.00 85.19 395 ASN A CA 1
ATOM 3185 C C . ASN A 1 395 ? -6.877 -5.359 3.218 1.00 85.19 395 ASN A C 1
ATOM 3187 O O . ASN A 1 395 ? -7.492 -4.588 2.476 1.00 85.19 395 ASN A O 1
ATOM 3191 N N . TYR A 1 396 ? -7.258 -6.634 3.366 1.00 87.44 396 TYR A N 1
ATOM 3192 C CA . TYR A 1 396 ? -8.438 -7.171 2.682 1.00 87.44 396 TYR A CA 1
ATOM 3193 C C . TYR A 1 396 ? -9.749 -6.578 3.202 1.00 87.44 396 TYR A C 1
ATOM 3195 O O . TYR A 1 396 ? -10.595 -6.184 2.395 1.00 87.44 396 TYR A O 1
ATOM 3203 N N . LEU A 1 397 ? -9.915 -6.476 4.524 1.00 87.69 397 LEU A N 1
ATOM 3204 C CA . LEU A 1 397 ? -11.123 -5.921 5.141 1.00 87.69 397 LEU A CA 1
ATOM 3205 C C . LEU A 1 397 ? -11.342 -4.453 4.752 1.00 87.69 397 LEU A C 1
ATOM 3207 O O . LEU A 1 397 ? -12.430 -4.090 4.308 1.00 87.69 397 LEU A O 1
ATOM 3211 N N . SER A 1 398 ? -10.296 -3.629 4.829 1.00 81.38 398 SER A N 1
ATOM 3212 C CA . SER A 1 398 ? -10.337 -2.215 4.424 1.00 81.38 398 SER A CA 1
ATOM 3213 C C . SER A 1 398 ? -10.614 -2.012 2.932 1.00 81.38 398 SER A C 1
ATOM 3215 O O . SER A 1 398 ? -11.237 -1.026 2.542 1.00 81.38 398 SER A O 1
ATOM 3217 N N . SER A 1 399 ? -10.217 -2.970 2.091 1.00 78.19 399 SER A N 1
ATOM 3218 C CA . SER A 1 399 ? -10.502 -2.962 0.652 1.00 78.19 399 SER A CA 1
ATOM 3219 C C . SER A 1 399 ? -11.870 -3.565 0.295 1.00 78.19 399 SER A C 1
ATOM 3221 O O . SER A 1 399 ? -12.195 -3.686 -0.886 1.00 78.19 399 SER A O 1
ATOM 3223 N N . GLY A 1 400 ? -12.669 -3.996 1.282 1.00 81.50 400 GLY A N 1
ATOM 3224 C CA . GLY A 1 400 ? -13.953 -4.671 1.057 1.00 81.50 400 GLY A CA 1
ATOM 3225 C C . GLY A 1 400 ? -13.827 -6.028 0.350 1.00 81.50 400 GLY A C 1
ATOM 3226 O O . GLY A 1 400 ? -14.792 -6.522 -0.239 1.00 81.50 400 GLY A O 1
ATOM 3227 N N . ARG A 1 401 ? -12.637 -6.641 0.381 1.00 84.69 401 ARG A N 1
ATOM 3228 C CA . ARG A 1 401 ? -12.333 -7.953 -0.210 1.00 84.69 401 ARG A CA 1
ATOM 3229 C C . ARG A 1 401 ? -12.738 -9.058 0.763 1.00 84.69 401 ARG A C 1
ATOM 3231 O O . ARG A 1 401 ? -11.906 -9.757 1.328 1.00 84.69 401 ARG A O 1
ATOM 3238 N N . TRP A 1 402 ? -14.047 -9.196 0.966 1.00 87.81 402 TRP A N 1
ATOM 3239 C CA . TRP A 1 402 ? -14.629 -10.063 1.995 1.00 87.81 402 TRP A CA 1
ATOM 3240 C C . TRP A 1 402 ? -14.222 -11.533 1.879 1.00 87.81 402 TRP A C 1
ATOM 3242 O O . TRP A 1 402 ? -13.972 -12.167 2.896 1.00 87.81 402 TRP A O 1
ATOM 3252 N N . LYS A 1 403 ? -14.128 -12.064 0.653 1.00 87.38 403 LYS A N 1
ATOM 3253 C CA . LYS A 1 403 ? -13.692 -13.447 0.418 1.00 87.38 403 LYS A CA 1
ATOM 3254 C C . LYS A 1 403 ? -12.245 -13.661 0.853 1.00 87.38 403 LYS A C 1
ATOM 3256 O O . LYS A 1 403 ? -11.949 -14.579 1.602 1.00 87.38 403 LYS A O 1
ATOM 3261 N N . ASP A 1 404 ? -11.348 -12.784 0.413 1.00 88.19 404 ASP A N 1
ATOM 3262 C CA . ASP A 1 404 ? -9.927 -12.887 0.743 1.00 88.19 404 ASP A CA 1
ATOM 3263 C C . ASP A 1 404 ? -9.679 -12.668 2.239 1.00 88.19 404 ASP A C 1
ATOM 3265 O O . ASP A 1 404 ? -8.846 -13.355 2.825 1.00 88.19 404 ASP A O 1
ATOM 3269 N N . ALA A 1 405 ? -10.435 -11.762 2.869 1.00 90.81 405 ALA A N 1
ATOM 3270 C CA . ALA A 1 405 ? -10.412 -11.559 4.314 1.00 90.81 405 ALA A CA 1
ATOM 3271 C C . ALA A 1 405 ? -10.855 -12.815 5.079 1.00 90.81 405 ALA A C 1
ATOM 3273 O O . ALA A 1 405 ? -10.263 -13.158 6.101 1.00 90.81 405 ALA A O 1
ATOM 3274 N N . ASP A 1 406 ? -11.878 -13.515 4.594 1.00 91.25 406 ASP A N 1
ATOM 3275 C CA . ASP A 1 406 ? -12.381 -14.745 5.206 1.00 91.25 406 ASP A CA 1
ATOM 3276 C C . ASP A 1 406 ? -11.364 -15.895 5.104 1.00 91.25 406 ASP A C 1
ATOM 3278 O O . ASP A 1 406 ? -11.004 -16.503 6.115 1.00 91.25 406 ASP A O 1
ATOM 3282 N N . GLU A 1 407 ? -10.780 -16.098 3.919 1.00 88.75 407 GLU A N 1
ATOM 3283 C CA . GLU A 1 407 ? -9.683 -17.055 3.721 1.00 88.75 407 GLU A CA 1
ATOM 3284 C C . GLU A 1 407 ? -8.456 -16.723 4.589 1.00 88.75 407 GLU A C 1
ATOM 3286 O O . GLU A 1 407 ? -7.816 -17.617 5.149 1.00 88.75 407 GLU A O 1
ATOM 3291 N N . GLU A 1 408 ? -8.100 -15.441 4.702 1.00 92.00 408 GLU A N 1
ATOM 3292 C CA . GLU A 1 408 ? -6.973 -15.000 5.526 1.00 92.00 408 GLU A CA 1
ATOM 3293 C C . GLU A 1 408 ? -7.264 -15.168 7.022 1.00 92.00 408 GLU A C 1
ATOM 3295 O O . GLU A 1 408 ? -6.380 -15.578 7.772 1.00 92.00 408 GLU A O 1
ATOM 3300 N N . THR A 1 409 ? -8.512 -14.958 7.450 1.00 93.94 409 THR A N 1
ATOM 3301 C CA . THR A 1 409 ? -8.953 -15.219 8.828 1.00 93.94 409 THR A CA 1
ATOM 3302 C C . THR A 1 409 ? -8.704 -16.677 9.204 1.00 93.94 409 THR A C 1
ATOM 3304 O O . THR A 1 409 ? -8.085 -16.946 10.233 1.00 93.94 409 THR A O 1
ATOM 3307 N N . ALA A 1 410 ? -9.092 -17.625 8.343 1.00 89.56 410 ALA A N 1
ATOM 3308 C CA . ALA A 1 410 ? -8.852 -19.047 8.579 1.00 89.56 410 ALA A CA 1
ATOM 3309 C C . ALA A 1 410 ? -7.355 -19.371 8.731 1.00 89.56 410 ALA A C 1
ATOM 3311 O O . ALA A 1 410 ? -6.962 -20.092 9.651 1.00 89.56 410 ALA A O 1
ATOM 3312 N N . LYS A 1 411 ? -6.497 -18.802 7.874 1.00 89.75 411 LYS A N 1
ATOM 3313 C CA . LYS A 1 411 ? -5.040 -18.993 7.965 1.00 89.75 411 LYS A CA 1
ATOM 3314 C C . LYS A 1 411 ? -4.462 -18.436 9.258 1.00 89.75 411 LYS A C 1
ATOM 3316 O O . LYS A 1 411 ? -3.648 -19.107 9.889 1.00 89.75 411 LYS A O 1
ATOM 3321 N N . VAL A 1 412 ? -4.859 -17.227 9.648 1.00 91.62 412 VAL A N 1
ATOM 3322 C CA . VAL A 1 412 ? -4.358 -16.589 10.869 1.00 91.62 412 VAL A CA 1
ATOM 3323 C C . VAL A 1 412 ? -4.803 -17.373 12.102 1.00 91.62 412 VAL A C 1
ATOM 3325 O O . VAL A 1 412 ? -3.981 -17.621 12.980 1.00 91.62 412 VAL A O 1
ATOM 3328 N N . MET A 1 413 ? -6.045 -17.864 12.142 1.00 92.06 413 MET A N 1
ATOM 3329 C CA . MET A 1 413 ? -6.508 -18.726 13.236 1.00 92.06 413 MET A CA 1
ATOM 3330 C C . MET A 1 413 ? -5.692 -20.021 13.336 1.00 92.06 413 MET A C 1
ATOM 3332 O O . MET A 1 413 ? -5.258 -20.386 14.427 1.00 92.06 413 MET A O 1
ATOM 3336 N N . LEU A 1 414 ? -5.381 -20.672 12.209 1.00 89.44 414 LEU A N 1
ATOM 3337 C CA . LEU A 1 414 ? -4.494 -21.844 12.198 1.00 89.44 414 LEU A CA 1
ATOM 3338 C C . LEU A 1 414 ? -3.068 -21.508 12.660 1.00 89.44 414 LEU A C 1
ATOM 3340 O O . LEU A 1 414 ? -2.432 -22.323 13.325 1.00 89.44 414 LEU A O 1
ATOM 3344 N N . GLN A 1 415 ? -2.547 -20.323 12.330 1.00 91.19 415 GLN A N 1
ATOM 3345 C CA . GLN A 1 415 ? -1.237 -19.871 12.810 1.00 91.19 415 GLN A CA 1
ATOM 3346 C C . GLN A 1 415 ? -1.226 -19.641 14.322 1.00 91.19 415 GLN A C 1
ATOM 3348 O O . GLN A 1 415 ? -0.275 -20.050 14.985 1.00 91.19 415 GLN A O 1
ATOM 3353 N N . VAL A 1 416 ? -2.266 -19.001 14.862 1.00 93.12 416 VAL A N 1
ATOM 3354 C CA . VAL A 1 416 ? -2.407 -18.720 16.300 1.00 93.12 416 VAL A CA 1
ATOM 3355 C C . VAL A 1 416 ? -2.527 -20.018 17.098 1.00 93.12 416 VAL A C 1
ATOM 3357 O O . VAL A 1 416 ? -1.835 -20.182 18.098 1.00 93.12 416 VAL A O 1
ATOM 3360 N N . ALA A 1 417 ? -3.325 -20.970 16.615 1.00 90.25 417 ALA A N 1
ATOM 3361 C CA . ALA A 1 417 ? -3.482 -22.279 17.244 1.00 90.25 417 ALA A CA 1
ATOM 3362 C C . ALA A 1 417 ? -2.295 -23.234 16.998 1.00 90.25 417 ALA A C 1
ATOM 3364 O O . ALA A 1 417 ? -2.282 -24.341 17.523 1.00 90.25 417 ALA A O 1
ATOM 3365 N N . ASN A 1 418 ? -1.295 -22.838 16.197 1.00 91.75 418 ASN A N 1
ATOM 3366 C CA . ASN A 1 418 ? -0.179 -23.694 15.776 1.00 91.75 418 ASN A CA 1
ATOM 3367 C C . ASN A 1 418 ? -0.628 -24.985 15.047 1.00 91.75 418 ASN A C 1
ATOM 3369 O O . ASN A 1 418 ? -0.030 -26.047 15.205 1.00 91.75 418 ASN A O 1
ATOM 3373 N N . ARG A 1 419 ? -1.667 -24.868 14.210 1.00 88.19 419 ARG A N 1
ATOM 3374 C CA . ARG A 1 419 ? -2.328 -25.958 13.461 1.00 88.19 419 ARG A CA 1
ATOM 3375 C C . ARG A 1 419 ? -2.225 -25.807 11.939 1.00 88.19 419 ARG A C 1
ATOM 3377 O O . ARG A 1 419 ? -3.036 -26.324 11.173 1.00 88.19 419 ARG A O 1
ATOM 3384 N N . VAL A 1 420 ? -1.229 -25.052 11.467 1.00 86.00 420 VAL A N 1
ATOM 3385 C CA . VAL A 1 420 ? -1.040 -24.745 10.034 1.00 86.00 420 VAL A CA 1
ATOM 3386 C C . VAL A 1 420 ? -0.827 -26.008 9.194 1.00 86.00 420 VAL A C 1
ATOM 3388 O O . VAL A 1 420 ? -1.240 -26.042 8.038 1.00 86.00 420 VAL A O 1
ATOM 3391 N N . LYS A 1 421 ? -0.183 -27.044 9.750 1.00 82.25 421 LYS A N 1
ATOM 3392 C CA . LYS A 1 421 ? 0.086 -28.298 9.027 1.00 82.25 421 LYS A CA 1
ATOM 3393 C C . LYS A 1 421 ? -1.164 -29.161 8.901 1.00 82.25 421 LYS A C 1
ATOM 3395 O O . LYS A 1 421 ? -1.338 -29.840 7.895 1.00 82.25 421 LYS A O 1
ATOM 3400 N N . GLU A 1 422 ? -1.995 -29.141 9.931 1.00 83.62 422 GLU A N 1
ATOM 3401 C CA . GLU A 1 422 ? -3.232 -29.897 10.049 1.00 83.62 422 GLU A CA 1
ATOM 3402 C C . GLU A 1 422 ? -4.313 -29.273 9.167 1.00 83.62 422 GLU A C 1
ATOM 3404 O O . GLU A 1 422 ? -5.040 -29.991 8.487 1.00 83.62 422 GLU A O 1
ATOM 3409 N N . GLY A 1 423 ? -4.381 -27.939 9.125 1.00 78.75 423 GLY A N 1
ATOM 3410 C CA . GLY A 1 423 ? -5.325 -27.202 8.285 1.00 78.75 423 GLY A CA 1
ATOM 3411 C C . GLY A 1 423 ? -6.744 -27.120 8.856 1.00 78.75 423 GLY A C 1
ATOM 3412 O O . GLY A 1 423 ? -7.641 -26.637 8.172 1.00 78.75 423 GLY A O 1
ATOM 3413 N N . TRP A 1 424 ? -6.954 -27.582 10.091 1.00 80.44 424 TRP A N 1
ATOM 3414 C CA . TRP A 1 424 ? -8.234 -27.557 10.803 1.00 80.44 424 TRP A CA 1
ATOM 3415 C C . TRP A 1 424 ? -8.014 -27.464 12.323 1.00 80.44 424 TRP A C 1
ATOM 3417 O O . TRP A 1 424 ? -6.947 -27.842 12.819 1.00 80.44 424 TRP A O 1
ATOM 3427 N N . LEU A 1 425 ? -9.036 -26.975 13.034 1.00 80.19 425 LEU A N 1
ATOM 3428 C CA . LEU A 1 425 ? -9.090 -26.850 14.497 1.00 80.19 425 LEU A CA 1
ATOM 3429 C C . LEU A 1 425 ? -10.105 -27.851 15.083 1.00 80.19 425 LEU A C 1
ATOM 3431 O O . LEU A 1 425 ? -11.230 -27.931 14.579 1.00 80.19 425 LEU A O 1
ATOM 3435 N N . ASP A 1 426 ? -9.724 -28.627 16.103 1.00 80.12 426 ASP A N 1
ATOM 3436 C CA . ASP A 1 426 ? -10.670 -29.404 16.932 1.00 80.12 426 ASP A CA 1
ATOM 3437 C C . ASP A 1 426 ? -11.309 -28.534 18.027 1.00 80.12 426 ASP A C 1
ATOM 3439 O O . ASP A 1 426 ? -11.025 -27.350 18.173 1.00 80.12 426 ASP A O 1
ATOM 3443 N N . ILE A 1 427 ? -12.218 -29.143 18.795 1.00 81.25 427 ILE A N 1
ATOM 3444 C CA . ILE A 1 427 ? -12.849 -28.526 19.964 1.00 81.25 427 ILE A CA 1
ATOM 3445 C C . ILE A 1 427 ? -11.790 -28.089 20.985 1.00 81.25 427 ILE A C 1
ATOM 3447 O O . ILE A 1 427 ? -11.883 -26.972 21.481 1.00 81.25 427 ILE A O 1
ATOM 3451 N N . ASP A 1 428 ? -10.766 -28.909 21.242 1.00 83.31 428 ASP A N 1
ATOM 3452 C CA . ASP A 1 428 ? -9.718 -28.578 22.212 1.00 83.31 428 ASP A CA 1
ATOM 3453 C C . ASP A 1 428 ? -8.912 -27.347 21.755 1.00 83.31 428 ASP A C 1
ATOM 3455 O O . ASP A 1 428 ? -8.624 -26.463 22.565 1.00 83.31 428 ASP A O 1
ATOM 3459 N N . ASP A 1 429 ? -8.591 -27.239 20.460 1.00 86.38 429 ASP A N 1
ATOM 3460 C CA . ASP A 1 429 ? -7.940 -26.054 19.888 1.00 86.38 429 ASP A CA 1
ATOM 3461 C C . ASP A 1 429 ? -8.804 -24.785 20.052 1.00 86.38 429 ASP A C 1
ATOM 3463 O O . ASP A 1 429 ? -8.268 -23.706 20.314 1.00 86.38 429 ASP A O 1
ATOM 3467 N N . ILE A 1 430 ? -10.132 -24.893 19.894 1.00 85.31 430 ILE A N 1
ATOM 3468 C CA . ILE A 1 430 ? -11.071 -23.765 20.032 1.00 85.31 430 ILE A CA 1
ATOM 3469 C C . ILE A 1 430 ? -11.248 -23.355 21.495 1.00 85.31 430 ILE A C 1
ATOM 3471 O O . ILE A 1 430 ? -11.203 -22.163 21.800 1.00 85.31 430 ILE A O 1
ATOM 3475 N N . GLU A 1 431 ? -11.402 -24.316 22.406 1.00 85.62 431 GLU A N 1
ATOM 3476 C CA . GLU A 1 431 ? -11.534 -24.051 23.843 1.00 85.62 431 GLU A CA 1
ATOM 3477 C C . GLU A 1 431 ? -10.281 -23.383 24.423 1.00 85.62 431 GLU A C 1
ATOM 3479 O O . GLU A 1 431 ? -10.378 -22.550 25.326 1.00 85.62 431 GLU A O 1
ATOM 3484 N N . ASN A 1 432 ? -9.106 -23.709 23.878 1.00 90.62 432 ASN A N 1
ATOM 3485 C CA . ASN A 1 432 ? -7.828 -23.128 24.286 1.00 90.62 432 ASN A CA 1
ATOM 3486 C C . ASN A 1 432 ? -7.372 -21.965 23.388 1.00 90.62 432 ASN A C 1
ATOM 3488 O O . ASN A 1 432 ? -6.243 -21.483 23.539 1.00 90.62 432 ASN A O 1
ATOM 3492 N N . PHE A 1 433 ? -8.218 -21.497 22.462 1.00 91.31 433 PHE A N 1
ATOM 3493 C CA . PHE A 1 433 ? -7.844 -20.428 21.543 1.00 91.31 433 PHE A CA 1
ATOM 3494 C C . PHE A 1 433 ? -7.580 -19.121 22.316 1.00 91.31 433 PHE A C 1
ATOM 3496 O O . PHE A 1 433 ? -8.403 -18.713 23.142 1.00 91.31 433 PHE A O 1
ATOM 3503 N N . PRO A 1 434 ? -6.465 -18.412 22.061 1.00 94.88 434 PRO A N 1
ATOM 3504 C CA . PRO A 1 434 ? -6.140 -17.197 22.795 1.00 94.88 434 PRO A CA 1
ATOM 3505 C C . PRO A 1 434 ? -7.223 -16.113 22.673 1.00 94.88 434 PRO A C 1
ATOM 3507 O O . PRO A 1 434 ? -7.512 -15.596 21.592 1.00 94.88 434 PRO A O 1
ATOM 3510 N N . CYS A 1 435 ? -7.785 -15.704 23.814 1.00 92.19 435 CYS A N 1
ATOM 3511 C CA . CYS A 1 435 ? -8.839 -14.686 23.868 1.00 92.19 435 CYS A CA 1
ATOM 3512 C C . CYS A 1 435 ? -8.403 -13.318 23.321 1.00 92.19 435 CYS A C 1
ATOM 3514 O O . CYS A 1 435 ? -9.243 -12.517 22.920 1.00 92.19 435 CYS A O 1
ATOM 3516 N N . GLU A 1 436 ? -7.111 -12.987 23.368 1.00 90.62 436 GLU A N 1
ATOM 3517 C CA . GLU A 1 436 ? -6.595 -11.747 22.777 1.00 90.62 436 GLU A CA 1
ATOM 3518 C C . GLU A 1 436 ? -6.694 -11.786 21.251 1.00 90.62 436 GLU A C 1
ATOM 3520 O O . GLU A 1 436 ? -7.324 -10.911 20.664 1.00 90.62 436 GLU A O 1
ATOM 3525 N N . ASP A 1 437 ? -6.185 -12.845 20.626 1.00 92.94 437 ASP A N 1
ATOM 3526 C CA . ASP A 1 437 ? -6.230 -13.034 19.178 1.00 92.94 437 ASP A CA 1
ATOM 3527 C C . ASP A 1 437 ? -7.672 -13.132 18.648 1.00 92.94 437 ASP A C 1
ATOM 3529 O O . ASP A 1 437 ? -8.007 -12.494 17.649 1.00 92.94 437 ASP A O 1
ATOM 3533 N N . LEU A 1 438 ? -8.564 -13.849 19.347 1.00 92.88 438 LEU A N 1
ATOM 3534 C CA . LEU A 1 438 ? -9.974 -13.937 18.947 1.00 92.88 438 LEU A CA 1
ATOM 3535 C C . LEU A 1 438 ? -10.670 -12.571 18.991 1.00 92.88 438 LEU A C 1
ATOM 3537 O O . LEU A 1 438 ? -11.453 -12.249 18.096 1.00 92.88 438 LEU A O 1
ATOM 3541 N N . ARG A 1 439 ? -10.368 -11.753 20.009 1.00 92.12 439 ARG A N 1
ATOM 3542 C CA . ARG A 1 439 ? -10.896 -10.385 20.112 1.00 92.12 439 ARG A CA 1
ATOM 3543 C C . ARG A 1 439 ? -10.390 -9.504 18.978 1.00 92.12 439 ARG A C 1
ATOM 3545 O O . ARG A 1 439 ? -11.202 -8.788 18.405 1.00 92.12 439 ARG A O 1
ATOM 3552 N N . ILE A 1 440 ? -9.105 -9.587 18.627 1.00 91.38 440 ILE A N 1
ATOM 3553 C CA . ILE A 1 440 ? -8.536 -8.822 17.508 1.00 91.38 440 ILE A CA 1
ATOM 3554 C C . ILE A 1 440 ? -9.262 -9.179 16.209 1.00 91.38 440 ILE A C 1
ATOM 3556 O O . ILE A 1 440 ? -9.739 -8.285 15.514 1.00 91.38 440 ILE A O 1
ATOM 3560 N N . ILE A 1 441 ? -9.396 -10.476 15.902 1.00 93.31 441 ILE A N 1
ATOM 3561 C CA . ILE A 1 441 ? -10.077 -10.947 14.687 1.00 93.31 441 ILE A CA 1
ATOM 3562 C C . ILE A 1 441 ? -11.524 -10.444 14.651 1.00 93.31 441 ILE A C 1
ATOM 3564 O O . ILE A 1 441 ? -11.953 -9.871 13.651 1.00 93.31 441 ILE A O 1
ATOM 3568 N N . ASP A 1 442 ? -12.274 -10.621 15.736 1.00 93.56 442 ASP A N 1
ATOM 3569 C CA . ASP A 1 442 ? -13.668 -10.185 15.797 1.00 93.56 442 ASP A CA 1
ATOM 3570 C C . ASP A 1 442 ? -13.814 -8.668 15.604 1.00 93.56 442 ASP A C 1
ATOM 3572 O O . ASP A 1 442 ? -14.600 -8.213 14.771 1.00 93.56 442 ASP A O 1
ATOM 3576 N N . GLN A 1 443 ? -13.012 -7.880 16.322 1.00 89.81 443 GLN A N 1
ATOM 3577 C CA . GLN A 1 443 ? -13.089 -6.423 16.293 1.00 89.81 443 GLN A CA 1
ATOM 3578 C C . GLN A 1 443 ? -12.814 -5.859 14.903 1.00 89.81 443 GLN A C 1
ATOM 3580 O O . GLN A 1 443 ? -13.535 -4.960 14.465 1.00 89.81 443 GLN A O 1
ATOM 3585 N N . VAL A 1 444 ? -11.832 -6.397 14.172 1.00 90.44 444 VAL A N 1
ATOM 3586 C CA . VAL A 1 444 ? -11.546 -5.916 12.814 1.00 90.44 444 VAL A CA 1
ATOM 3587 C C . VAL A 1 444 ? -12.687 -6.260 11.852 1.00 90.44 444 VAL A C 1
ATOM 3589 O O . VAL A 1 444 ? -13.085 -5.412 11.051 1.00 90.44 444 VAL A O 1
ATOM 3592 N N . TRP A 1 445 ? -13.301 -7.442 11.970 1.00 92.12 445 TRP A N 1
ATOM 3593 C CA . TRP A 1 445 ? -14.478 -7.804 11.172 1.00 92.12 445 TRP A CA 1
ATOM 3594 C C . TRP A 1 445 ? -15.667 -6.885 11.451 1.00 92.12 445 TRP A C 1
ATOM 3596 O O . TRP A 1 445 ? -16.252 -6.336 10.513 1.00 92.12 445 TRP A O 1
ATOM 3606 N N . VAL A 1 446 ? -15.984 -6.653 12.725 1.00 89.56 446 VAL A N 1
ATOM 3607 C CA . VAL A 1 446 ? -17.062 -5.749 13.158 1.00 89.56 446 VAL A CA 1
ATOM 3608 C C . VAL A 1 446 ? -16.801 -4.329 12.669 1.00 89.56 446 VAL A C 1
ATOM 3610 O O . VAL A 1 446 ? -17.707 -3.670 12.153 1.00 89.56 446 VAL A O 1
ATOM 3613 N N . LYS A 1 447 ? -15.557 -3.862 12.773 1.00 85.56 447 LYS A N 1
ATOM 3614 C CA . LYS A 1 447 ? -15.157 -2.513 12.381 1.00 85.56 447 LYS A CA 1
ATOM 3615 C C . LYS A 1 447 ? -15.383 -2.264 10.890 1.00 85.56 447 LYS A C 1
ATOM 3617 O O . LYS A 1 447 ? -16.148 -1.369 10.534 1.00 85.56 447 LYS A O 1
ATOM 3622 N N . TYR A 1 448 ? -14.751 -3.056 10.024 1.00 85.56 448 TYR A N 1
ATOM 3623 C CA . TYR A 1 448 ? -14.780 -2.808 8.578 1.00 85.56 448 TYR A CA 1
ATOM 3624 C C . TYR A 1 448 ? -16.119 -3.174 7.931 1.00 85.56 448 TYR A C 1
ATOM 3626 O O . TYR A 1 448 ? -16.449 -2.649 6.874 1.00 85.56 448 TYR A O 1
ATOM 3634 N N . SER A 1 449 ? -16.926 -4.032 8.561 1.00 85.38 449 SER A N 1
ATOM 3635 C CA . SER A 1 449 ? -18.257 -4.406 8.062 1.00 85.38 449 SER A CA 1
ATOM 3636 C C . SER A 1 449 ? -19.392 -3.491 8.535 1.00 85.38 449 SER A C 1
ATOM 3638 O O . SER A 1 449 ? -20.559 -3.790 8.272 1.00 85.38 449 SER A O 1
ATOM 3640 N N . ASN A 1 450 ? -19.078 -2.408 9.256 1.00 80.31 450 ASN A N 1
ATOM 3641 C CA . ASN A 1 450 ? -20.057 -1.557 9.934 1.00 80.31 450 ASN A CA 1
ATOM 3642 C C . ASN A 1 450 ? -21.000 -2.359 10.860 1.00 80.31 450 ASN A C 1
ATOM 3644 O O . ASN A 1 450 ? -22.222 -2.220 10.824 1.00 80.31 450 ASN A O 1
ATOM 3648 N N . GLY A 1 451 ? -20.421 -3.263 11.653 1.00 85.00 451 GLY A N 1
ATOM 3649 C CA . GLY A 1 451 ? -21.128 -4.091 12.630 1.00 85.00 451 GLY A CA 1
ATOM 3650 C C . GLY A 1 451 ? -21.918 -5.265 12.055 1.00 85.00 451 GLY A C 1
ATOM 3651 O O . GLY A 1 451 ? -22.668 -5.900 12.792 1.00 85.00 451 GLY A O 1
ATOM 3652 N N . ARG A 1 452 ? -21.788 -5.563 10.757 1.00 87.25 452 ARG A N 1
ATOM 3653 C CA . ARG A 1 452 ? -22.566 -6.633 10.114 1.00 87.25 452 ARG A CA 1
ATOM 3654 C C . ARG A 1 452 ? -21.945 -8.014 10.243 1.00 87.25 452 ARG A C 1
ATOM 3656 O O . ARG A 1 452 ? -22.682 -8.996 10.221 1.00 87.25 452 ARG A O 1
ATOM 3663 N N . PHE A 1 453 ? -20.624 -8.091 10.306 1.00 91.75 453 PHE A N 1
ATOM 3664 C CA . PHE A 1 453 ? -19.841 -9.324 10.317 1.00 91.75 453 PHE A CA 1
ATOM 3665 C C . PHE A 1 453 ? -18.963 -9.371 11.560 1.00 91.75 453 PHE A C 1
ATOM 3667 O O . PHE A 1 453 ? -18.603 -8.330 12.103 1.00 91.75 453 PHE A O 1
ATOM 3674 N N . GLY A 1 454 ? -18.626 -10.578 11.996 1.00 92.19 454 GLY A N 1
ATOM 3675 C CA . GLY A 1 454 ? -17.896 -10.824 13.232 1.00 92.19 454 GLY A CA 1
ATOM 3676 C C . GLY A 1 454 ? -18.460 -12.020 13.989 1.00 92.19 454 GLY A C 1
ATOM 3677 O O . GLY A 1 454 ? -19.645 -12.351 13.894 1.00 92.19 454 GLY A O 1
ATOM 3678 N N . PHE A 1 455 ? -17.603 -12.652 14.774 1.00 92.75 455 PHE A N 1
ATOM 3679 C CA . PHE A 1 455 ? -17.958 -13.745 15.666 1.00 92.75 455 PHE A CA 1
ATOM 3680 C C . PHE A 1 455 ? -18.873 -13.298 16.806 1.00 92.75 455 PHE A C 1
ATOM 3682 O O . PHE A 1 455 ? -19.771 -14.036 17.193 1.00 92.75 455 PHE A O 1
ATOM 3689 N N . SER A 1 456 ? -18.717 -12.077 17.316 1.00 93.19 456 SER A N 1
ATOM 3690 C CA . SER A 1 456 ? -19.630 -11.497 18.304 1.00 93.19 456 SER A CA 1
ATOM 3691 C C . SER A 1 456 ? -21.024 -11.259 17.724 1.00 93.19 456 SER A C 1
ATOM 3693 O O . SER A 1 456 ? -22.019 -11.489 18.410 1.00 93.19 456 SER A O 1
ATOM 3695 N N . VAL A 1 457 ? -21.111 -10.872 16.446 1.00 92.31 457 VAL A N 1
ATOM 3696 C CA . VAL A 1 457 ? -22.384 -10.729 15.723 1.00 92.31 457 VAL A CA 1
ATOM 3697 C C . VAL A 1 457 ? -23.052 -12.093 15.562 1.00 92.31 457 VAL A C 1
ATOM 3699 O O . VAL A 1 457 ? -24.224 -12.243 15.894 1.00 92.31 457 VAL A O 1
ATOM 3702 N N . GLN A 1 458 ? -22.297 -13.106 15.127 1.00 92.50 458 GLN A N 1
ATOM 3703 C CA . GLN A 1 458 ? -22.783 -14.487 15.038 1.00 92.50 458 GLN A CA 1
ATOM 3704 C C . GLN A 1 458 ? -23.240 -15.025 16.395 1.00 92.50 458 GLN A C 1
ATOM 3706 O O . GLN A 1 458 ? -24.321 -15.598 16.500 1.00 92.50 458 GLN A O 1
ATOM 3711 N N . LYS A 1 459 ? -22.450 -14.796 17.447 1.00 91.38 459 LYS A N 1
ATOM 3712 C CA . LYS A 1 459 ? -22.767 -15.205 18.816 1.00 91.38 459 LYS A CA 1
ATOM 3713 C C . LYS A 1 459 ? -24.072 -14.584 19.305 1.00 91.38 459 LYS A C 1
ATOM 3715 O O . LYS A 1 459 ? -24.871 -15.290 19.908 1.00 91.38 459 LYS A O 1
ATOM 3720 N N . LYS A 1 460 ? -24.299 -13.294 19.037 1.00 92.44 460 LYS A N 1
ATOM 3721 C CA . LYS A 1 460 ? -25.548 -12.609 19.393 1.00 92.44 460 LYS A CA 1
ATOM 3722 C C . LYS A 1 460 ? -26.755 -13.269 18.723 1.00 92.44 460 LYS A C 1
ATOM 3724 O O . LYS A 1 460 ? -27.734 -13.560 19.396 1.00 92.44 460 LYS A O 1
ATOM 3729 N N . ILE A 1 461 ? -26.665 -13.563 17.426 1.00 90.56 461 ILE A N 1
ATOM 3730 C CA . ILE A 1 461 ? -27.741 -14.249 16.695 1.00 90.56 461 ILE A CA 1
ATOM 3731 C C . ILE A 1 461 ? -27.968 -15.650 17.291 1.00 90.56 461 ILE A C 1
ATOM 3733 O O . ILE A 1 461 ? -29.082 -16.004 17.666 1.00 90.56 461 ILE A O 1
ATOM 3737 N N . TYR A 1 462 ? -26.903 -16.441 17.444 1.00 88.69 462 TYR A N 1
ATOM 3738 C CA . TYR A 1 462 ? -27.003 -17.822 17.918 1.00 88.69 462 TYR A CA 1
ATOM 3739 C C . TYR A 1 462 ? -27.533 -17.927 19.357 1.00 88.69 462 TYR A C 1
ATOM 3741 O O . TYR A 1 462 ? -28.443 -18.710 19.612 1.00 88.69 462 TYR A O 1
ATOM 3749 N N . ILE A 1 463 ? -26.987 -17.150 20.297 1.00 89.12 463 ILE A N 1
ATOM 3750 C CA . ILE A 1 463 ? -27.323 -17.249 21.725 1.00 89.12 463 ILE A CA 1
ATOM 3751 C C . ILE A 1 463 ? -28.516 -16.362 22.079 1.00 89.12 463 ILE A C 1
ATOM 3753 O O . ILE A 1 463 ? -29.495 -16.854 22.637 1.00 89.12 463 ILE A O 1
ATOM 3757 N N . ASP A 1 464 ? -28.443 -15.065 21.775 1.00 89.31 464 ASP A N 1
ATOM 3758 C CA . ASP A 1 464 ? -29.404 -14.089 22.299 1.00 89.31 464 ASP A CA 1
ATOM 3759 C C . ASP A 1 464 ? -30.731 -14.125 21.531 1.00 89.31 464 ASP A C 1
ATOM 3761 O O . ASP A 1 464 ? -31.791 -13.940 22.129 1.00 89.31 464 ASP A O 1
ATOM 3765 N N . GLU A 1 465 ? -30.686 -14.366 20.217 1.00 91.19 465 GLU A N 1
ATOM 3766 C CA . GLU A 1 465 ? -31.882 -14.363 19.364 1.00 91.19 465 GLU A CA 1
ATOM 3767 C C . GLU A 1 465 ? -32.501 -15.763 19.231 1.00 91.19 465 GLU A C 1
ATOM 3769 O O . GLU A 1 465 ? -33.724 -15.898 19.306 1.00 91.19 465 GLU A O 1
ATOM 3774 N N . LEU A 1 466 ? -31.676 -16.810 19.104 1.00 91.12 466 LEU A N 1
ATOM 3775 C CA . LEU A 1 466 ? -32.142 -18.184 18.861 1.00 91.12 466 LEU A CA 1
ATOM 3776 C C . LEU A 1 466 ? -32.079 -19.114 20.086 1.00 91.12 466 LEU A C 1
ATOM 3778 O O . LEU A 1 466 ? -32.576 -20.242 20.029 1.00 91.12 466 LEU A O 1
ATOM 3782 N N . GLY A 1 467 ? -31.502 -18.665 21.205 1.00 89.19 467 GLY A N 1
ATOM 3783 C CA . GLY A 1 467 ? -31.409 -19.461 22.434 1.00 89.19 467 GLY A CA 1
ATOM 3784 C C . GLY A 1 467 ? -30.431 -20.636 22.347 1.00 89.19 467 GLY A C 1
ATOM 3785 O O . GLY A 1 467 ? -30.609 -21.639 23.042 1.00 89.19 467 GLY A O 1
ATOM 3786 N N . GLY A 1 468 ? -29.426 -20.541 21.477 1.00 86.75 468 GLY A N 1
ATOM 3787 C CA . GLY A 1 468 ? -28.358 -21.522 21.335 1.00 86.75 468 GLY A CA 1
ATOM 3788 C C . GLY A 1 468 ? -27.529 -21.679 22.605 1.00 86.75 468 GLY A C 1
ATOM 3789 O O . GLY A 1 468 ? -27.322 -20.739 23.374 1.00 86.75 468 GLY A O 1
ATOM 3790 N N . THR A 1 469 ? -27.045 -22.897 22.821 1.00 87.06 469 THR A N 1
ATOM 3791 C CA . THR A 1 469 ? -26.155 -23.253 23.929 1.00 87.06 469 THR A CA 1
ATOM 3792 C C . THR A 1 469 ? -24.904 -23.939 23.383 1.00 87.06 469 THR A C 1
ATOM 3794 O O . THR A 1 469 ? -24.795 -24.184 22.178 1.00 87.06 469 THR A O 1
ATOM 3797 N N . THR A 1 470 ? -23.973 -24.269 24.279 1.00 78.56 470 THR A N 1
ATOM 3798 C CA . THR A 1 470 ? -22.793 -25.086 23.963 1.00 78.56 470 THR A CA 1
ATOM 3799 C C . THR A 1 470 ? -23.162 -26.525 23.576 1.00 78.56 470 THR A C 1
ATOM 3801 O O . THR A 1 470 ? -22.375 -27.233 22.948 1.00 78.56 470 THR A O 1
ATOM 3804 N N . GLU A 1 471 ? -24.370 -26.984 23.926 1.00 80.44 471 GLU A N 1
ATOM 3805 C CA . GLU A 1 471 ? -24.889 -28.278 23.495 1.00 80.44 471 GLU A CA 1
ATOM 3806 C C . GLU A 1 471 ? -25.511 -28.165 22.100 1.00 80.44 471 GLU A C 1
ATOM 3808 O O . GLU A 1 471 ? -26.365 -27.321 21.828 1.00 80.44 471 GLU A O 1
ATOM 3813 N N . TYR A 1 472 ? -25.103 -29.058 21.198 1.00 79.12 472 TYR A N 1
ATOM 3814 C CA . TYR A 1 472 ? -25.585 -29.039 19.822 1.00 79.12 472 TYR A CA 1
ATOM 3815 C C . TYR A 1 472 ? -27.096 -29.288 19.743 1.00 79.12 472 TYR A C 1
ATOM 3817 O O . TYR A 1 472 ? -27.585 -30.363 20.094 1.00 79.12 472 TYR A O 1
ATOM 3825 N N . ASN A 1 473 ? -27.814 -28.320 19.176 1.00 86.00 473 ASN A N 1
ATOM 3826 C CA . ASN A 1 473 ? -29.221 -28.440 18.827 1.00 86.00 473 ASN A CA 1
ATOM 3827 C C . ASN A 1 473 ? -29.393 -28.239 17.318 1.00 86.00 473 ASN A C 1
ATOM 3829 O O . ASN A 1 473 ? -29.207 -27.139 16.803 1.00 86.00 473 ASN A O 1
ATOM 3833 N N . GLU A 1 474 ? -29.770 -29.305 16.611 1.00 84.94 474 GLU A N 1
ATOM 3834 C CA . GLU A 1 474 ? -29.903 -29.301 15.150 1.00 84.94 474 GLU A CA 1
ATOM 3835 C C . GLU A 1 474 ? -30.876 -28.231 14.640 1.00 84.94 474 GLU A C 1
ATOM 3837 O O . GLU A 1 474 ? -30.601 -27.578 13.634 1.00 84.94 474 GLU A O 1
ATOM 3842 N N . LYS A 1 475 ? -31.992 -28.013 15.347 1.00 88.31 475 LYS A N 1
ATOM 3843 C CA . LYS A 1 475 ? -33.002 -27.031 14.943 1.00 88.31 475 LYS A CA 1
ATOM 3844 C C . LYS A 1 475 ? -32.456 -25.610 15.056 1.00 88.31 475 LYS A C 1
ATOM 3846 O O . LYS A 1 475 ? -32.547 -24.858 14.092 1.00 88.31 475 LYS A O 1
ATOM 3851 N N . VAL A 1 476 ? -31.867 -25.281 16.206 1.00 87.88 476 VAL A N 1
A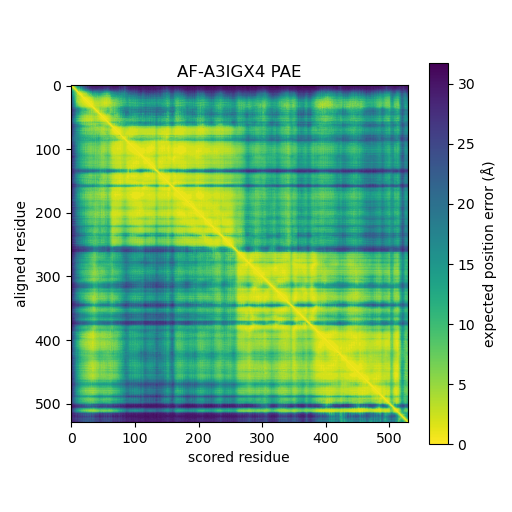TOM 3852 C CA . VAL A 1 476 ? -31.282 -23.955 16.462 1.00 87.88 476 VAL A CA 1
ATOM 3853 C C . VAL A 1 476 ? -30.117 -23.692 15.510 1.00 87.88 476 VAL A C 1
ATOM 3855 O O . VAL A 1 476 ? -30.007 -22.609 14.948 1.00 87.88 476 VAL A O 1
ATOM 3858 N N . TRP A 1 477 ? -29.287 -24.704 15.253 1.00 86.38 477 TRP A N 1
ATOM 3859 C CA . TRP A 1 477 ? -28.185 -24.602 14.302 1.00 86.38 477 TRP A CA 1
ATOM 3860 C C . TRP A 1 477 ? -28.662 -24.360 12.863 1.00 86.38 477 TRP A C 1
ATOM 3862 O O . TRP A 1 477 ? -28.135 -23.485 12.181 1.00 86.38 477 TRP A O 1
ATOM 3872 N N . LYS A 1 478 ? -29.680 -25.096 12.396 1.00 86.38 478 LYS A N 1
ATOM 3873 C CA . LYS A 1 478 ? -30.248 -24.903 11.052 1.00 86.38 478 LYS A CA 1
ATOM 3874 C C . LYS A 1 478 ? -30.871 -23.511 10.905 1.00 86.38 478 LYS A C 1
ATOM 3876 O O . LYS A 1 478 ? -30.718 -22.895 9.854 1.00 86.38 478 LYS A O 1
ATOM 3881 N N . GLU A 1 479 ? -31.551 -23.021 11.940 1.00 89.00 479 GLU A N 1
ATOM 3882 C CA . GLU A 1 479 ? -32.138 -21.676 11.973 1.00 89.00 479 GLU A CA 1
ATOM 3883 C C . GLU A 1 479 ? -31.052 -20.594 11.945 1.00 89.00 479 GLU A C 1
ATOM 3885 O O . GLU A 1 479 ? -31.089 -19.718 11.088 1.00 89.00 479 GLU A O 1
ATOM 3890 N N . PHE A 1 480 ? -29.994 -20.751 12.744 1.00 89.88 480 PHE A N 1
ATOM 3891 C CA . PHE A 1 480 ? -28.819 -19.882 12.695 1.00 89.88 480 PHE A CA 1
ATOM 3892 C C . PHE A 1 480 ? -28.190 -19.842 11.299 1.00 89.88 480 PHE A C 1
ATOM 3894 O O . PHE A 1 480 ? -27.987 -18.766 10.745 1.00 89.88 480 PHE A O 1
ATOM 3901 N N . CYS A 1 481 ? -27.922 -21.003 10.692 1.00 87.00 481 CYS A N 1
ATOM 3902 C CA . CYS A 1 481 ? -27.357 -21.078 9.345 1.00 87.00 481 CYS A CA 1
ATOM 3903 C C . CYS A 1 481 ? -28.268 -20.446 8.280 1.00 87.00 481 CYS A C 1
ATOM 3905 O O . CYS A 1 481 ? -27.767 -19.940 7.276 1.00 87.00 481 CYS A O 1
ATOM 3907 N N . TYR A 1 482 ? -29.588 -20.469 8.470 1.00 87.38 482 TYR A N 1
ATOM 3908 C CA . TYR A 1 482 ? -30.525 -19.756 7.607 1.00 87.38 482 TYR A CA 1
ATOM 3909 C C . TYR A 1 482 ? -30.411 -18.236 7.802 1.00 87.38 482 TYR A C 1
ATOM 3911 O O . TYR A 1 482 ? -30.239 -17.514 6.818 1.00 87.38 482 TYR A O 1
ATOM 3919 N N . ASP A 1 483 ? -30.405 -17.767 9.051 1.00 87.62 483 ASP A N 1
ATOM 3920 C CA . ASP A 1 483 ? -30.352 -16.344 9.404 1.00 87.62 483 ASP A CA 1
ATOM 3921 C C . ASP A 1 483 ? -29.041 -15.672 9.006 1.00 87.62 483 ASP A C 1
ATOM 3923 O O . ASP A 1 483 ? -29.056 -14.512 8.603 1.00 87.62 483 ASP A O 1
ATOM 3927 N N . VAL A 1 484 ? -27.915 -16.390 9.041 1.00 88.38 484 VAL A N 1
ATOM 3928 C CA . VAL A 1 484 ? -26.628 -15.872 8.548 1.00 88.38 484 VAL A CA 1
ATOM 3929 C C . VAL A 1 484 ? -26.424 -16.108 7.048 1.00 88.38 484 VAL A C 1
ATOM 3931 O O . VAL A 1 484 ? -25.446 -15.630 6.481 1.00 88.38 484 VAL A O 1
ATOM 3934 N N . GLY A 1 485 ? -27.337 -16.803 6.361 1.00 87.19 485 GLY A N 1
ATOM 3935 C CA . GLY A 1 485 ? -27.291 -17.008 4.907 1.00 87.19 485 GLY A CA 1
ATOM 3936 C C . GLY A 1 485 ? -26.338 -18.095 4.417 1.00 87.19 485 GLY A C 1
ATOM 3937 O O . GLY A 1 485 ? -25.814 -17.983 3.311 1.00 87.19 485 GLY A O 1
ATOM 3938 N N . TRP A 1 486 ? -26.089 -19.126 5.220 1.00 86.62 486 TRP A N 1
ATOM 3939 C CA . TRP A 1 486 ? -25.331 -20.322 4.825 1.00 86.62 486 TRP A CA 1
ATOM 3940 C C . TRP A 1 486 ? -26.228 -21.440 4.271 1.00 86.62 486 TRP A C 1
ATOM 3942 O O . TRP A 1 486 ? -25.732 -22.421 3.718 1.00 86.62 486 TRP A O 1
ATOM 3952 N N . ILE A 1 487 ? -27.552 -21.296 4.388 1.00 83.88 487 ILE A N 1
ATOM 3953 C CA . ILE A 1 487 ? -28.547 -22.200 3.801 1.00 83.88 487 ILE A CA 1
ATOM 3954 C C . ILE A 1 487 ? -29.419 -21.433 2.808 1.00 83.88 487 ILE A C 1
ATOM 3956 O O . ILE A 1 487 ? -29.966 -20.379 3.130 1.00 83.88 487 ILE A O 1
ATOM 3960 N N . GLN A 1 488 ? -29.640 -22.009 1.625 1.00 79.38 488 GLN A N 1
ATOM 3961 C CA . GLN A 1 488 ? -30.622 -21.518 0.660 1.00 79.38 488 GLN A CA 1
ATOM 3962 C C . GLN A 1 488 ? -31.518 -22.668 0.187 1.00 79.38 488 GLN A C 1
ATOM 3964 O O . GLN A 1 488 ? -31.031 -23.710 -0.239 1.00 79.38 488 GLN A O 1
ATOM 3969 N N . LYS A 1 489 ? -32.847 -22.487 0.248 1.00 77.44 489 LYS A N 1
ATOM 3970 C CA . LYS A 1 489 ? -33.842 -23.514 -0.142 1.00 77.44 489 LYS A CA 1
ATOM 3971 C C . LYS A 1 489 ? -33.609 -24.879 0.538 1.00 77.44 489 LYS A C 1
ATOM 3973 O O . LYS A 1 489 ? -33.695 -25.913 -0.111 1.00 77.44 489 LYS A O 1
ATOM 3978 N N . GLU A 1 490 ? -33.311 -24.857 1.839 1.00 79.62 490 GLU A N 1
ATOM 3979 C CA . GLU A 1 490 ? -32.989 -26.033 2.672 1.00 79.62 490 GLU A CA 1
ATOM 3980 C C . GLU A 1 490 ? -31.683 -26.775 2.340 1.00 79.62 490 GLU A C 1
ATOM 3982 O O . GLU A 1 490 ? -31.412 -27.818 2.933 1.00 79.62 490 GLU A O 1
ATOM 3987 N N . ILE A 1 491 ? -30.851 -26.235 1.449 1.00 79.81 491 ILE A N 1
ATOM 3988 C CA . ILE A 1 491 ? -29.554 -26.810 1.086 1.00 79.81 491 ILE A CA 1
ATOM 3989 C C . ILE A 1 491 ? -28.445 -25.935 1.677 1.00 79.81 491 ILE A C 1
ATOM 3991 O O . ILE A 1 491 ? -28.484 -24.709 1.546 1.00 79.81 491 ILE A O 1
ATOM 3995 N N . TYR A 1 492 ? -27.470 -26.564 2.336 1.00 80.56 492 TYR A N 1
ATOM 3996 C CA . TYR A 1 492 ? -26.245 -25.892 2.772 1.00 80.56 492 TYR A CA 1
ATOM 3997 C C . TYR A 1 492 ? -25.429 -25.491 1.546 1.00 80.56 492 TYR A C 1
ATOM 3999 O O . TYR A 1 492 ? -25.149 -26.331 0.691 1.00 80.56 492 TYR A O 1
ATOM 4007 N N . LEU A 1 493 ? -25.080 -24.212 1.461 1.00 78.69 493 LEU A N 1
ATOM 4008 C CA . LEU A 1 493 ? -24.298 -23.680 0.352 1.00 78.69 493 LEU A CA 1
ATOM 4009 C C . LEU A 1 493 ? -22.847 -24.142 0.467 1.00 78.69 493 LEU A C 1
ATOM 4011 O O . LEU A 1 493 ? -22.284 -24.097 1.558 1.00 78.69 493 LEU A O 1
ATOM 4015 N N . ASP A 1 494 ? -22.237 -24.542 -0.651 1.00 74.31 494 ASP A N 1
ATOM 4016 C CA . ASP A 1 494 ? -20.786 -24.698 -0.707 1.00 74.31 494 ASP A CA 1
ATOM 4017 C C . ASP A 1 494 ? -20.101 -23.332 -0.582 1.00 74.31 494 ASP A C 1
ATOM 4019 O O . ASP A 1 494 ? -20.660 -22.301 -0.955 1.00 74.31 494 ASP A O 1
ATOM 4023 N N . TYR A 1 495 ? -18.862 -23.298 -0.082 1.00 75.81 495 TYR A N 1
ATOM 4024 C CA . TYR A 1 495 ? -18.128 -22.034 0.070 1.00 75.81 495 TYR A CA 1
ATOM 4025 C C . TYR A 1 495 ? -18.005 -21.251 -1.246 1.00 75.81 495 TYR A C 1
ATOM 4027 O O . TYR A 1 495 ? -18.030 -20.024 -1.247 1.00 75.81 495 TYR A O 1
ATOM 4035 N N . SER A 1 496 ? -17.903 -21.950 -2.381 1.00 74.75 496 SER A N 1
ATOM 4036 C CA . SER A 1 496 ? -17.905 -21.336 -3.715 1.00 74.75 496 SER A CA 1
ATOM 4037 C C . SER A 1 496 ? -19.211 -20.621 -4.061 1.00 74.75 496 SER A C 1
ATOM 4039 O O . SER A 1 496 ? -19.191 -19.714 -4.891 1.00 74.75 496 SER A O 1
ATOM 4041 N N . ASP A 1 497 ? -20.312 -21.017 -3.423 1.00 75.56 497 ASP A N 1
ATOM 4042 C CA . ASP A 1 497 ? -21.669 -20.544 -3.692 1.00 75.56 497 ASP A CA 1
ATOM 4043 C C . ASP A 1 497 ? -22.098 -19.439 -2.711 1.00 75.56 497 ASP A C 1
ATOM 4045 O O . ASP A 1 497 ? -23.146 -18.811 -2.892 1.00 75.56 497 ASP A O 1
ATOM 4049 N N . LEU A 1 498 ? -21.287 -19.168 -1.680 1.00 79.19 498 LEU A N 1
ATOM 4050 C CA . LEU A 1 498 ? -21.506 -18.055 -0.761 1.00 79.19 498 LEU A CA 1
ATOM 4051 C C . LEU A 1 498 ? -21.307 -16.710 -1.472 1.0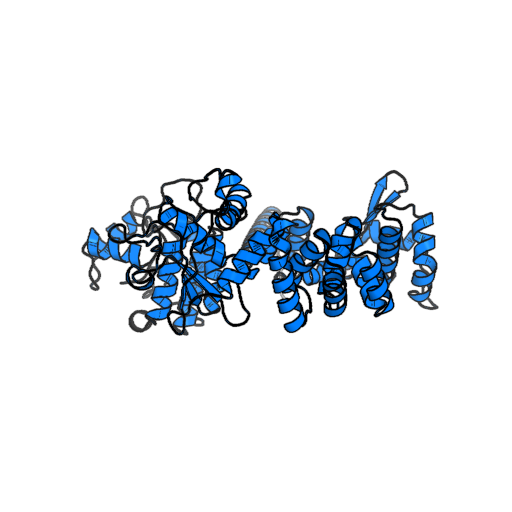0 79.19 498 LEU A C 1
ATOM 4053 O O . LEU A 1 498 ? -20.421 -16.512 -2.307 1.00 79.19 498 LEU A O 1
ATOM 4057 N N . SER A 1 499 ? -22.143 -15.735 -1.115 1.00 75.75 499 SER A N 1
ATOM 4058 C CA . SER A 1 499 ? -22.093 -14.403 -1.711 1.00 75.75 499 SER A CA 1
ATOM 4059 C C . SER A 1 499 ? -21.043 -13.531 -1.023 1.00 75.75 499 SER A C 1
ATOM 4061 O O . SER A 1 499 ? -21.226 -13.086 0.112 1.00 75.75 499 SER A O 1
ATOM 4063 N N . PHE A 1 500 ? -19.966 -13.189 -1.738 1.00 76.19 500 PHE A N 1
ATOM 4064 C CA . PHE A 1 500 ? -18.901 -12.316 -1.224 1.00 76.19 500 PHE A CA 1
ATOM 4065 C C . PHE A 1 500 ? -18.953 -10.866 -1.737 1.00 76.19 500 PHE A C 1
ATOM 4067 O O . PHE A 1 500 ? -18.456 -9.982 -1.045 1.00 76.19 500 PHE A O 1
ATOM 4074 N N . GLU A 1 501 ? -19.654 -10.551 -2.829 1.00 61.78 501 GLU A N 1
ATOM 4075 C CA . GLU A 1 501 ? -19.678 -9.189 -3.399 1.00 61.78 501 GLU A CA 1
ATOM 4076 C C . GLU A 1 501 ? -20.654 -8.209 -2.706 1.00 61.78 501 GLU A C 1
ATOM 4078 O O . GLU A 1 501 ? -21.711 -8.589 -2.212 1.00 61.78 501 GLU A O 1
ATOM 4083 N N . SER A 1 502 ? -20.280 -6.922 -2.667 1.00 52.38 502 SER A N 1
ATOM 4084 C CA . SER A 1 502 ? -20.929 -5.827 -1.908 1.00 52.38 502 SER A CA 1
ATOM 4085 C C . SER A 1 502 ? -22.045 -5.077 -2.671 1.00 52.38 502 SER A C 1
ATOM 4087 O O . SER A 1 502 ? -22.745 -4.241 -2.107 1.00 52.38 502 SER A O 1
ATOM 4089 N N . ARG A 1 503 ? -22.271 -5.361 -3.962 1.00 40.84 503 ARG A N 1
ATOM 4090 C CA . ARG A 1 503 ? -23.081 -4.473 -4.828 1.00 40.84 503 ARG A CA 1
ATOM 4091 C C . ARG A 1 503 ? -24.584 -4.427 -4.529 1.00 40.84 503 ARG A C 1
ATOM 4093 O O . ARG A 1 503 ? -25.263 -3.549 -5.055 1.00 40.84 503 ARG A O 1
ATOM 4100 N N . HIS A 1 504 ? -25.102 -5.296 -3.662 1.00 41.47 504 HIS A N 1
ATOM 4101 C CA . HIS A 1 504 ? -26.497 -5.251 -3.235 1.00 41.47 504 HIS A CA 1
ATOM 4102 C C . HIS A 1 504 ? -26.614 -5.331 -1.709 1.00 41.47 504 HIS A C 1
ATOM 4104 O O . HIS A 1 504 ? -26.159 -6.269 -1.058 1.00 41.47 504 HIS A O 1
ATOM 4110 N N . THR A 1 505 ? -27.257 -4.317 -1.143 1.00 41.41 505 THR A N 1
ATOM 4111 C CA . THR A 1 505 ? -27.644 -4.143 0.258 1.00 41.41 505 THR A CA 1
ATOM 4112 C C . THR A 1 505 ? -28.625 -5.227 0.728 1.00 41.41 505 THR A C 1
ATOM 4114 O O . THR A 1 505 ? -29.785 -4.930 0.963 1.00 41.41 505 THR A O 1
ATOM 4117 N N . THR A 1 506 ? -28.203 -6.489 0.872 1.00 53.38 506 THR A N 1
ATOM 4118 C CA . THR A 1 506 ? -29.060 -7.578 1.412 1.00 53.38 506 THR A CA 1
ATOM 4119 C C . THR A 1 506 ? -28.299 -8.767 2.031 1.00 53.38 506 THR A C 1
ATOM 4121 O O . THR A 1 506 ? -28.896 -9.818 2.235 1.00 53.38 506 THR A O 1
ATOM 4124 N N . LYS A 1 507 ? -27.004 -8.668 2.372 1.00 62.94 507 LYS A N 1
ATOM 4125 C CA . LYS A 1 507 ? -26.343 -9.804 3.054 1.00 62.94 507 LYS A CA 1
ATOM 4126 C C . LYS A 1 507 ? -26.851 -9.990 4.486 1.00 62.94 507 LYS A C 1
ATOM 4128 O O . LYS A 1 507 ? -27.010 -8.983 5.176 1.00 62.94 507 LYS A O 1
ATOM 4133 N N . PRO A 1 508 ? -27.059 -11.213 4.980 1.00 75.12 508 PRO A N 1
ATOM 4134 C CA . PRO A 1 508 ? -27.546 -11.381 6.342 1.00 75.12 508 PRO A CA 1
ATOM 4135 C C . PRO A 1 508 ? -26.499 -10.972 7.388 1.00 75.12 508 PRO A C 1
ATOM 4137 O O . PRO A 1 508 ? -25.296 -10.937 7.109 1.00 75.12 508 PRO A O 1
ATOM 4140 N N . LEU A 1 509 ? -26.960 -10.579 8.576 1.00 86.00 509 LEU A N 1
ATOM 4141 C CA . LEU A 1 509 ? -26.072 -10.285 9.704 1.00 86.00 509 LEU A CA 1
ATOM 4142 C C . LEU A 1 509 ? -25.318 -11.564 10.093 1.00 86.00 509 LEU A C 1
ATOM 4144 O O . LEU A 1 509 ? -25.860 -12.657 9.994 1.00 86.00 509 LEU A O 1
ATOM 4148 N N . GLY A 1 510 ? -24.051 -11.442 10.483 1.00 87.44 510 GLY A N 1
ATOM 4149 C CA . GLY A 1 510 ? -23.225 -12.585 10.877 1.00 87.44 510 GLY A CA 1
ATOM 4150 C C . GLY A 1 510 ? -22.787 -13.505 9.731 1.00 87.44 510 GLY A C 1
ATOM 4151 O O . GLY A 1 510 ? -22.192 -14.541 10.003 1.00 87.44 510 GLY A O 1
ATOM 4152 N N . HIS A 1 511 ? -23.016 -13.149 8.459 1.00 90.06 511 HIS A N 1
ATOM 4153 C CA . HIS A 1 511 ? -22.653 -14.008 7.316 1.00 90.06 511 HIS A CA 1
ATOM 4154 C C . HIS A 1 511 ? -21.169 -14.409 7.277 1.00 90.06 511 HIS A C 1
ATOM 4156 O O . HIS A 1 511 ? -20.833 -15.502 6.826 1.00 90.06 511 HIS A O 1
ATOM 4162 N N . LEU A 1 512 ? -20.286 -13.524 7.745 1.00 90.56 512 LEU A N 1
ATOM 4163 C CA . LEU A 1 512 ? -18.842 -13.728 7.813 1.00 90.56 512 LEU A CA 1
ATOM 4164 C C . LEU A 1 512 ? -18.339 -13.423 9.235 1.00 90.56 512 LEU A C 1
ATOM 4166 O O . LEU A 1 512 ? -18.947 -12.587 9.915 1.00 90.56 512 LEU A O 1
ATOM 4170 N N . PRO A 1 513 ? -17.234 -14.045 9.678 1.00 91.50 513 PRO A N 1
ATOM 4171 C CA . PRO A 1 513 ? -16.439 -15.055 8.965 1.00 91.50 513 PRO A CA 1
ATOM 4172 C C . PRO A 1 513 ? -17.127 -16.429 8.897 1.00 91.50 513 PRO A C 1
ATOM 4174 O O . PRO A 1 513 ? -17.764 -16.858 9.857 1.00 91.50 513 PRO A O 1
ATOM 4177 N N . CYS A 1 514 ? -16.984 -17.144 7.785 1.00 81.31 514 CYS A N 1
ATOM 4178 C CA . CYS A 1 514 ? -17.545 -18.474 7.546 1.00 81.31 514 CYS A CA 1
ATOM 4179 C C . CYS A 1 514 ? -16.405 -19.502 7.489 1.00 81.31 514 CYS A C 1
ATOM 4181 O O . CYS A 1 514 ? -16.042 -20.015 6.434 1.00 81.31 514 CYS A O 1
ATOM 4183 N N . TYR A 1 515 ? -15.780 -19.770 8.636 1.00 63.88 515 TYR A N 1
ATOM 4184 C CA . TYR A 1 515 ? -14.657 -20.705 8.706 1.00 63.88 515 TYR A CA 1
ATOM 4185 C C . TYR A 1 515 ? -15.043 -22.107 8.202 1.00 63.88 515 TYR A C 1
ATOM 4187 O O . TYR A 1 515 ? -16.047 -22.680 8.634 1.00 63.88 515 TYR A O 1
ATOM 4195 N N . ILE A 1 516 ? -14.216 -22.667 7.314 1.00 52.16 516 ILE A N 1
ATOM 4196 C CA . ILE A 1 516 ? -14.329 -24.037 6.802 1.00 52.16 516 ILE A CA 1
ATOM 4197 C C . ILE A 1 516 ? -13.422 -24.935 7.652 1.00 52.16 516 ILE A C 1
ATOM 4199 O O . ILE A 1 516 ? -12.224 -25.039 7.394 1.00 52.16 516 ILE A O 1
ATOM 4203 N N . GLY A 1 517 ? -13.984 -25.587 8.668 1.00 45.22 517 GLY A N 1
ATOM 4204 C CA . GLY A 1 517 ? -13.285 -26.592 9.472 1.00 45.22 517 GLY A CA 1
ATOM 4205 C C . GLY A 1 517 ? -13.842 -27.993 9.227 1.00 45.22 517 GLY A C 1
ATOM 4206 O O . GLY A 1 517 ? -15.055 -28.197 9.241 1.00 45.22 517 GLY A O 1
ATOM 4207 N N . TYR A 1 518 ? -12.972 -28.988 9.031 1.00 36.69 518 TYR A N 1
ATOM 4208 C CA . TYR A 1 518 ? -13.370 -30.400 9.069 1.00 36.69 518 TYR A CA 1
ATOM 4209 C C . TYR A 1 518 ? -13.617 -30.822 10.523 1.00 36.69 518 TYR A C 1
ATOM 4211 O O . TYR A 1 518 ? -12.706 -31.275 11.209 1.00 36.69 518 TYR A O 1
ATOM 4219 N N . LEU A 1 519 ? -14.857 -30.708 11.000 1.00 35.28 519 LEU A N 1
ATOM 4220 C CA . LEU A 1 519 ? -15.267 -31.314 12.267 1.00 35.28 519 LEU A CA 1
ATOM 4221 C C . LEU A 1 519 ? -15.786 -32.733 12.003 1.00 35.28 519 LEU A C 1
ATOM 4223 O O . LEU A 1 519 ? -16.933 -32.929 11.609 1.00 35.28 519 LEU A O 1
ATOM 4227 N N . GLY A 1 520 ? -14.935 -33.736 12.237 1.00 33.16 520 GLY A N 1
ATOM 4228 C CA . GLY A 1 520 ? -15.371 -35.132 12.379 1.00 33.16 520 GLY A CA 1
ATOM 4229 C C . GLY A 1 520 ? -15.809 -35.845 11.093 1.00 33.16 520 GLY A C 1
ATOM 4230 O O . GLY A 1 520 ? -16.729 -36.656 11.138 1.00 33.16 520 GLY A O 1
ATOM 4231 N N . GLY A 1 521 ? -15.160 -35.577 9.956 1.00 31.41 521 GLY A N 1
ATOM 4232 C CA . GLY A 1 521 ? -15.417 -36.294 8.695 1.00 31.41 521 GLY A CA 1
ATOM 4233 C C . GLY A 1 521 ? -16.575 -35.747 7.850 1.00 31.41 521 GLY A C 1
ATOM 4234 O O . GLY A 1 521 ? -16.770 -36.213 6.731 1.00 31.41 521 GLY A O 1
ATOM 4235 N N . GLU A 1 522 ? -17.278 -34.717 8.323 1.00 34.50 522 GLU A N 1
ATOM 4236 C CA . GLU A 1 522 ? -18.239 -33.936 7.540 1.00 34.50 522 GLU A CA 1
ATOM 4237 C C . GLU A 1 522 ? -17.731 -32.495 7.381 1.00 34.50 522 GLU A C 1
ATOM 4239 O O . GLU A 1 522 ? -17.204 -31.904 8.326 1.00 34.50 522 GLU A O 1
ATOM 4244 N N . ARG A 1 523 ? -17.885 -31.906 6.185 1.00 40.22 523 ARG A N 1
ATOM 4245 C CA . ARG A 1 523 ? -17.675 -30.462 5.992 1.00 40.22 523 ARG A CA 1
ATOM 4246 C C . ARG A 1 523 ? -18.765 -29.732 6.773 1.00 40.22 523 ARG A C 1
ATOM 4248 O O . ARG A 1 523 ? -19.939 -29.865 6.436 1.00 40.22 523 ARG A O 1
ATOM 4255 N N . ARG A 1 524 ? -18.396 -28.992 7.817 1.00 45.88 524 ARG A N 1
ATOM 4256 C CA . ARG A 1 524 ? -19.332 -28.168 8.592 1.00 45.88 524 ARG A CA 1
ATOM 4257 C C . ARG A 1 524 ? -18.878 -26.711 8.542 1.00 45.88 524 ARG A C 1
ATOM 4259 O O . ARG A 1 524 ? -17.686 -26.430 8.622 1.00 45.88 524 ARG A O 1
ATOM 4266 N N . TYR A 1 525 ? -19.836 -25.808 8.356 1.00 46.03 525 TYR A N 1
ATOM 4267 C CA . TYR A 1 525 ? -19.609 -24.364 8.289 1.00 46.03 525 TYR A CA 1
ATOM 4268 C C . TYR A 1 525 ? -19.588 -23.767 9.696 1.00 46.03 525 TYR A C 1
ATOM 4270 O O . TYR A 1 525 ? -20.467 -24.079 10.489 1.00 46.03 525 TYR A O 1
ATOM 4278 N N . GLY A 1 526 ? -18.634 -22.890 10.001 1.00 44.41 526 GLY A N 1
ATOM 4279 C CA . GLY A 1 526 ? -18.617 -22.117 11.245 1.00 44.41 526 GLY A CA 1
ATOM 4280 C C . GLY A 1 526 ? -18.041 -22.837 12.470 1.00 44.41 526 GLY A C 1
ATOM 4281 O O . GLY A 1 526 ? -17.885 -24.058 12.511 1.00 44.41 526 GLY A O 1
ATOM 4282 N N . PHE A 1 527 ? -17.700 -22.040 13.484 1.00 46.56 527 PHE A N 1
ATOM 4283 C CA . PHE A 1 527 ? -17.227 -22.524 14.779 1.00 46.56 527 PHE A CA 1
ATOM 4284 C C . PHE A 1 527 ? -18.412 -23.018 15.615 1.00 46.56 527 PHE A C 1
ATOM 4286 O O . PHE A 1 527 ? -19.448 -22.355 15.680 1.00 46.56 527 PHE A O 1
ATOM 4293 N N . ARG A 1 528 ? -18.271 -24.182 16.262 1.00 43.00 528 ARG A N 1
ATOM 4294 C CA . ARG A 1 528 ? -19.152 -24.536 17.381 1.00 43.00 528 ARG A CA 1
ATOM 4295 C C . ARG A 1 528 ? -18.786 -23.608 18.540 1.00 43.00 528 ARG A C 1
ATOM 4297 O O . ARG A 1 528 ? -17.639 -23.637 18.975 1.00 43.00 528 ARG A O 1
ATOM 4304 N N . TRP A 1 529 ? -19.735 -22.769 18.946 1.00 39.44 529 TRP A N 1
ATOM 4305 C CA . TRP A 1 529 ? -19.606 -21.821 20.055 1.00 39.44 529 TRP A CA 1
ATOM 4306 C C . TRP A 1 529 ? -20.009 -22.440 21.385 1.00 39.44 529 TRP A C 1
ATOM 4308 O O . TRP A 1 529 ? -20.986 -23.226 21.390 1.00 39.44 529 TRP A O 1
#

Organism: NCBI:txid391612

Mean predicted aligned error: 11.5 Å

Sequence (529 aa):
MNDPENEQLTEGVARIRSDQEAQENAADLCKQLFANLAFNDLARNPLLITMIAVTHRSEKTLPTEREELYRKITDLLLSTRPYHKNTLLTLTAKNNKIILQVLAFCLMEVEETTFTPKQGIQWIESTLKDCCSENQSLTGHKFFTEMLEITGLLQERELDTYEFSHLTFQEYFAALHLKDLGQKGQEKIIERLENQKWEEVIYFYMTLADATPIITSILNNPNGYTLSLANKCKFSARLKATVRQKLNKVLLERREDYKNISVAVTLEQRFNNLTVIDDKTAISNPITWEEYKLFLDAQTSGQFHSTAEVINIADNMTNYLVTGIKWEDARWFCGWLATQQTLQSSEGVYDYRLPTAGETSQLVPKGITENSQDTGDCLRVVSEIIPSRYQTLLNYLSSGRWKDADEETAKVMLQVANRVKEGWLDIDDIENFPCEDLRIIDQVWVKYSNGRFGFSVQKKIYIDELGGTTEYNEKVWKEFCYDVGWIQKEIYLDYSDLSFESRHTTKPLGHLPCYIGYLGGERRYGFRW

Nearest PDB structures (foldseek):
  4kxf-assembly2_B  TM=5.442E-01  e=1.287E-03  Mus musculus
  8fw9-assembly1_C  TM=4.953E-01  e=9.768E-04  Homo sapiens
  8fvu-assembly1_B  TM=4.659E-01  e=1.347E-03  Homo sapiens
  1fnn-assembly2_B  TM=4.514E-01  e=5.550E-01  Pyrobaculum aerophilum
  6fvy-assembly1_S  TM=1.628E-01  e=3.489E+00  Saccharomyces cerevisiae S288C

pLDDT: mean 82.49, std 13.2, range [31.41, 98.44]

InterPro domains:
  IPR008629 GUN4-like [PF05419] (388-514)
  IPR008629 GUN4-like [PTHR34800] (387-513)
  IPR008629 GUN4-like [cd16383] (386-529)
  IPR016187 C-type lectin fold [SSF56436] (285-359)
  IPR037215 GUN4-like superfamily [SSF140869] (387-520)

Solvent-accessible surface area (backbone atoms only — not comparable to full-atom values): 29543 Å² total; per-residue (Å²): 134,87,76,81,80,80,80,77,69,52,72,68,57,49,48,53,50,51,53,50,51,51,50,52,53,50,52,51,49,55,49,58,39,45,45,37,68,74,43,53,69,49,43,70,40,73,64,46,36,52,50,50,52,54,43,28,74,74,65,74,55,75,69,90,48,73,68,53,45,53,50,53,47,53,51,38,31,53,53,51,42,24,53,76,68,77,45,77,68,93,60,54,48,70,47,50,48,57,38,47,11,50,46,22,34,53,32,58,75,72,71,48,71,67,43,39,66,71,58,50,34,66,70,30,47,67,56,50,55,74,62,40,54,100,90,46,90,80,53,58,68,57,54,51,49,44,31,38,76,55,41,48,58,28,37,78,79,52,95,76,30,35,26,51,63,42,69,67,55,33,30,47,27,22,16,51,40,30,53,76,52,43,71,64,23,50,52,56,49,61,77,40,55,87,42,73,91,40,51,63,24,52,53,45,30,25,48,77,37,77,22,48,66,56,52,51,51,37,72,75,64,71,44,66,66,44,50,45,52,48,61,74,35,61,82,70,25,47,55,53,68,72,58,53,54,51,50,56,52,53,50,56,80,47,33,89,83,35,63,81,60,27,40,63,53,47,50,40,49,45,70,72,63,43,49,73,76,57,99,50,34,25,34,41,72,72,39,31,35,49,54,53,43,56,51,52,52,30,39,74,73,65,74,36,68,70,88,49,83,88,76,88,78,54,85,90,49,26,88,38,69,33,57,88,73,54,55,74,38,52,44,47,49,24,51,52,52,49,68,36,68,85,68,50,54,97,88,44,37,51,43,43,37,60,35,52,57,78,78,27,66,87,42,86,81,28,31,32,22,88,47,88,90,65,45,32,64,30,40,30,44,24,42,34,66,41,69,64,85,49,50,48,37,50,35,17,38,48,63,61,36,48,56,62,22,39,58,40,48,49,52,47,52,24,55,75,66,71,25,63,89,74,65,49,64,56,68,70,52,58,77,67,46,57,69,66,61,53,48,53,56,26,50,53,36,23,57,62,48,75,63,35,20,11,59,65,44,35,46,43,49,36,37,76,72,59,66,47,58,78,65,93,46,72,69,49,50,53,50,42,35,42,59,23,57,48,36,58,96,92,37,75,58,53,82,89,70,52,89,54,78,78,93,59,100,72,76,42,56,23,46,33,66,64,44,78,31,65,61,86,91,41,90,42,80,45,81,91,97

Foldseek 3Di:
DDDDPPPPPDPVRVVVVVVVVVVVLVVLLVLQCLLALVNVVQCVPVVSVVLSSVLCVPPVHGDNDPLVSLVSLLCCLQPVQCVVVVHHDLAHSVLLLLLLLQLLLVCVVVVHFKDALVVSCVRRVVSQVVRADPVGDDHSVNSVVCCVPGSVQKHDDDVRMIGGNDNLSSLLSPLVSLVVVPPVSVVVCLVCLPPPSNLSNLLNNQLVDACAVVLVSCLVPPDQSSLLSCLVNVVNGNYDPVSSVSSLVVLQVCCVRHPPSNQVSVVLVQLVDFDDPDPFKTKGDFDFQLNVVVLLVCCVVVSWDDPADNDDDDPVRRRDFDFDGAQLNLLLVQLVCQSDPSSQDPVARKGKHWDDLVRQVPPVQGAADPDPPRGGGGHMMMIGGDHRLCSSLSSCLRNLVQLSNLVSLLCSLCVQLVNNVVSADEPVSVVPRDPVVLCVSQVSQCSSVSNQAGPVQLCCCLCVVQNHDLDDDPVSVQVSCVQQVQDDPNDGDDPVRDDSDDPDPDGGRHVPDFHFHPDPPDGDTDDSD